Protein 5CHS (pdb70)

B-factor: mean 32.03, std 17.68, range [9.77, 108.05]

Radius of gyration: 28.87 Å; Cα contacts (8 Å, |Δi|>4): 838; chains: 2; bounding box: 38×94×68 Å

InterPro domains:
  IPR014023 Mononegavirales RNA-directed RNA polymerase catalytic domain [PF00946] (38-1069)
  IPR014023 Mononegavirales RNA-directed RNA polymerase catalytic domain [PS50526] (598-784)
  IPR017234 RNA-directed RNA polymerase, rhabdovirus [PIRSF037546] (2-2109)
  IPR025786 Mononegavirus L protein 2-O-ribose methyltransferase [PS51590] (1640-1837)
  IPR026890 Mononegavirales mRNA-capping domain V [PF14318] (1081-1308)
  IPR029063 S-adenosyl-L-methionine-dependent methyltransferase superfamily [G3DSA:3.40.50.150] (1648-1843)
  IPR039530 RNA-directed RNA polymerase L methyltransferase domain, rhabdovirus [PF14314] (1624-1890)
  IPR039736 RNA-directed RNA polymerase L, C-terminal [TIGR04198] (1175-2064)
  IPR048397 Virus-capping methyltransferase, connector domain [PF21080] (1358-1555)
  IPR048398 Virus-capping methyltransferase, C-terminal domain [PF21081] (1893-2013)

Structure (mmCIF, N/CA/C/O backbone):
data_5CHS
#
_entry.id   5CHS
#
_cell.length_a   64.793
_cell.length_b   77.237
_cell.length_c   136.533
_cell.angle_alpha   90.000
_cell.angle_beta   90.000
_cell.angle_gamma   90.000
#
_symmetry.space_group_name_H-M   'P 21 21 21'
#
loop_
_entity.id
_entity.type
_entity.pdbx_description
1 polymer 'RNA-directed RNA polymerase L'
2 non-polymer 'PENTAETHYLENE GLYCOL'
3 non-polymer 'SODIUM ION'
4 water water
#
loop_
_atom_site.group_PDB
_atom_site.id
_atom_site.type_symbol
_atom_site.label_atom_id
_atom_site.label_alt_id
_atom_site.label_comp_id
_atom_site.label_asym_id
_atom_site.label_entity_id
_atom_site.label_seq_id
_atom_site.pdbx_PDB_ins_code
_atom_site.Cartn_x
_atom_site.Cartn_y
_atom_site.Cartn_z
_atom_site.occupancy
_atom_site.B_iso_or_equiv
_atom_site.auth_seq_id
_atom_site.auth_comp_id
_atom_site.auth_asym_id
_atom_site.auth_atom_id
_atom_site.pdbx_PDB_model_num
ATOM 1 N N . SER A 1 10 ? -5.914 49.178 75.839 1.00 56.47 43 SER A N 1
ATOM 2 C CA . SER A 1 10 ? -5.845 50.609 76.125 1.00 52.27 43 SER A CA 1
ATOM 3 C C . SER A 1 10 ? -7.150 51.101 76.758 1.00 47.27 43 SER A C 1
ATOM 4 O O . SER A 1 10 ? -8.210 50.525 76.523 1.00 43.76 43 SER A O 1
ATOM 7 N N . PRO A 1 11 ? -7.073 52.169 77.571 1.00 47.68 44 PRO A N 1
ATOM 8 C CA . PRO A 1 11 ? -8.250 52.674 78.293 1.00 42.40 44 PRO A CA 1
ATOM 9 C C . PRO A 1 11 ? -9.388 53.094 77.368 1.00 33.63 44 PRO A C 1
ATOM 10 O O . PRO A 1 11 ? -9.143 53.650 76.293 1.00 33.13 44 PRO A O 1
ATOM 14 N N . LEU A 1 12 ? -10.620 52.840 77.794 1.00 32.27 45 LEU A N 1
ATOM 15 C CA . LEU A 1 12 ? -11.793 53.298 77.055 1.00 25.80 45 LEU A CA 1
ATOM 16 C C . LEU A 1 12 ? -12.074 54.759 77.390 1.00 26.74 45 LEU A C 1
ATOM 17 O O . LEU A 1 12 ? -12.466 55.088 78.510 1.00 27.67 45 LEU A O 1
ATOM 22 N N . ILE A 1 13 ? -11.860 55.640 76.421 1.00 25.58 46 ILE A N 1
ATOM 23 C CA . ILE A 1 13 ? -12.062 57.061 76.654 1.00 25.52 46 ILE A CA 1
ATOM 24 C C . ILE A 1 13 ? -13.091 57.648 75.697 1.00 27.06 46 ILE A C 1
ATOM 25 O O . ILE A 1 13 ? -13.291 57.146 74.592 1.00 30.17 46 ILE A O 1
ATOM 30 N N . SER A 1 14 ? -13.737 58.723 76.130 1.00 27.12 47 SER A N 1
ATOM 31 C CA . SER A 1 14 ? -14.740 59.376 75.305 1.00 31.60 47 SER A CA 1
ATOM 32 C C . SER A 1 14 ? -14.121 60.497 74.478 1.00 34.49 47 SER A C 1
ATOM 33 O O . SER A 1 14 ? -14.750 61.007 73.555 1.00 31.49 47 SER A O 1
ATOM 36 N N . ASP A 1 15 ? -12.884 60.859 74.814 1.00 29.54 48 ASP A N 1
ATOM 37 C CA . ASP A 1 15 ? -12.239 62.064 74.288 1.00 32.15 48 ASP A CA 1
ATOM 38 C C . ASP A 1 15 ? -12.115 62.154 72.770 1.00 32.81 48 ASP A C 1
ATOM 39 O O . ASP A 1 15 ? -12.344 63.223 72.191 1.00 33.80 48 ASP A O 1
ATOM 44 N N . ASP A 1 16 ? -11.713 61.057 72.134 1.00 33.52 49 ASP A N 1
ATOM 45 C CA . ASP A 1 16 ? -11.465 61.072 70.693 1.00 38.85 49 ASP A CA 1
ATOM 46 C C . ASP A 1 16 ? -12.765 61.213 69.920 1.00 37.47 49 ASP A C 1
ATOM 47 O O . ASP A 1 16 ? -12.873 62.034 69.008 1.00 33.49 49 ASP A O 1
ATOM 52 N N . ILE A 1 17 ? -13.758 60.420 70.303 1.00 34.96 50 ILE A N 1
ATOM 53 C CA . ILE A 1 17 ? -15.075 60.522 69.701 1.00 30.15 50 ILE A CA 1
ATOM 54 C C . ILE A 1 17 ? -15.657 61.925 69.924 1.00 31.67 50 ILE A C 1
ATOM 55 O O . ILE A 1 17 ? -16.191 62.536 68.991 1.00 32.94 50 ILE A O 1
ATOM 60 N N . ASP A 1 18 ? -15.546 62.430 71.155 1.00 31.64 51 ASP A N 1
ATOM 61 C CA . ASP A 1 18 ? -15.989 63.783 71.484 1.00 36.71 51 ASP A CA 1
ATOM 62 C C . ASP A 1 18 ? -15.359 64.822 70.564 1.00 35.37 51 ASP A C 1
ATOM 63 O O . ASP A 1 18 ? -16.043 65.693 70.036 1.00 36.72 51 ASP A O 1
ATOM 68 N N . ASN A 1 19 ? -14.043 64.731 70.412 1.00 35.85 52 ASN A N 1
ATOM 69 C CA . ASN A 1 19 ? -13.286 65.702 69.634 1.00 38.08 52 ASN A CA 1
ATOM 70 C C . ASN A 1 19 ? -13.667 65.665 68.157 1.00 38.85 52 ASN A C 1
ATOM 71 O O . ASN A 1 19 ? -13.798 66.706 67.524 1.00 41.65 52 ASN A O 1
ATOM 76 N N . LEU A 1 20 ? -13.864 64.465 67.617 1.00 37.41 53 LEU A N 1
ATOM 77 C CA . LEU A 1 20 ? -14.220 64.334 66.208 1.00 39.38 53 LEU A CA 1
ATOM 78 C C . LEU A 1 20 ? -15.624 64.869 65.930 1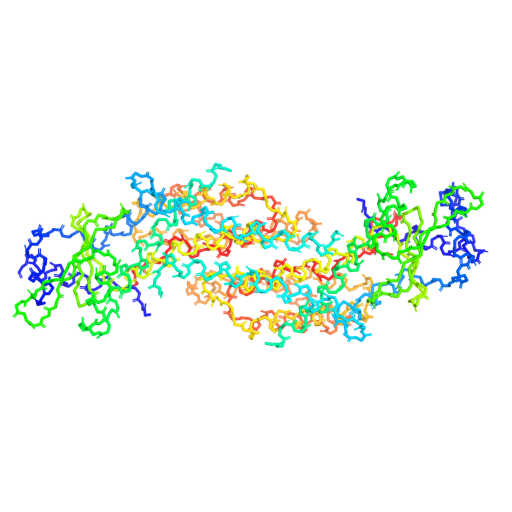.00 38.53 53 LEU A C 1
ATOM 79 O O . LEU A 1 20 ? -15.848 65.544 64.930 1.00 41.99 53 LEU A O 1
ATOM 84 N N . ILE A 1 21 ? -16.570 64.556 66.808 1.00 37.14 54 ILE A N 1
ATOM 85 C CA . ILE A 1 21 ? -17.926 65.065 66.652 1.00 42.34 54 ILE A CA 1
ATOM 86 C C . ILE A 1 21 ? -17.929 66.594 66.743 1.00 48.12 54 ILE A C 1
ATOM 87 O O . ILE A 1 21 ? -18.655 67.264 66.010 1.00 41.07 54 ILE A O 1
ATOM 92 N N . ARG A 1 22 ? -17.102 67.141 67.627 1.00 41.15 55 ARG A N 1
ATOM 93 C CA . ARG A 1 22 ? -17.033 68.590 67.789 1.00 45.52 55 ARG A CA 1
ATOM 94 C C . ARG A 1 22 ? -16.524 69.244 66.512 1.00 47.91 55 ARG A C 1
ATOM 95 O O . ARG A 1 22 ? -17.102 70.216 66.033 1.00 48.97 55 ARG A O 1
ATOM 103 N N . LYS A 1 23 ? -15.453 68.688 65.957 1.00 45.75 56 LYS A N 1
ATOM 104 C CA . LYS A 1 23 ? -14.895 69.171 64.702 1.00 48.63 56 LYS A CA 1
ATOM 105 C C . LYS A 1 23 ? -15.900 69.087 63.554 1.00 51.51 56 LYS A C 1
ATOM 106 O O . LYS A 1 23 ? -15.978 69.994 62.728 1.00 51.14 56 LYS A O 1
ATOM 112 N N . PHE A 1 24 ? -16.671 68.004 63.519 1.00 47.34 57 PHE A N 1
ATOM 113 C CA . PHE A 1 24 ? -17.595 67.734 62.419 1.00 47.98 57 PHE A CA 1
ATOM 114 C C . PHE A 1 24 ? -18.708 68.775 62.290 1.00 54.73 57 PHE A C 1
ATOM 115 O O . PHE A 1 24 ? -18.942 69.308 61.206 1.00 59.11 57 PHE A O 1
ATOM 123 N N . ASN A 1 25 ? -19.400 69.063 63.386 1.00 61.31 58 ASN A N 1
ATOM 124 C CA . ASN A 1 25 ? -20.519 69.994 63.325 1.00 66.88 58 ASN A CA 1
ATOM 125 C C . ASN A 1 25 ? -20.075 71.430 63.591 1.00 69.49 58 ASN A C 1
ATOM 126 O O . ASN A 1 25 ? -20.878 72.280 63.975 1.00 76.00 58 ASN A O 1
ATOM 131 N N . SER A 1 26 ? -18.789 71.689 63.374 1.00 65.57 59 SER A N 1
ATOM 132 C CA . SER A 1 26 ? -18.228 73.023 63.554 1.00 72.39 59 SER A CA 1
ATOM 133 C C . SER A 1 26 ? -17.062 73.251 62.603 1.00 73.39 59 SER A C 1
ATOM 134 O O . SER A 1 26 ? -15.918 72.949 62.938 1.00 71.57 59 SER A O 1
ATOM 137 N N . ASP A 1 39 ? -10.071 64.030 59.117 1.00 57.38 72 ASP A N 1
ATOM 138 C CA . ASP A 1 39 ? -9.856 64.729 57.849 1.00 62.53 72 ASP A CA 1
ATOM 139 C C . ASP A 1 39 ? -10.551 63.989 56.704 1.00 56.73 72 ASP A C 1
ATOM 140 O O . ASP A 1 39 ? -11.529 64.477 56.135 1.00 55.12 72 ASP A O 1
ATOM 145 N N . GLY A 1 40 ? -10.043 62.809 56.366 1.00 55.67 73 GLY A N 1
ATOM 146 C CA . GLY A 1 40 ? -10.750 61.924 55.459 1.00 56.28 73 GLY A CA 1
ATOM 147 C C . GLY A 1 40 ? -11.978 61.341 56.141 1.00 55.73 73 GLY A C 1
ATOM 148 O O . GLY A 1 40 ? -12.942 60.949 55.481 1.00 60.72 73 GLY A O 1
ATOM 149 N N . VAL A 1 41 ? -11.943 61.282 57.471 1.00 50.75 74 VAL A N 1
ATOM 150 C CA . VAL A 1 41 ? -13.070 60.767 58.252 1.00 46.36 74 VAL A CA 1
ATOM 151 C C . VAL A 1 41 ? -14.191 61.805 58.343 1.00 42.96 74 VAL A C 1
ATOM 152 O O . VAL A 1 41 ? -15.373 61.468 58.279 1.00 40.06 74 VAL A O 1
ATOM 156 N N . LEU A 1 42 ? -13.810 63.070 58.491 1.00 45.18 75 LEU A N 1
ATOM 157 C CA . LEU A 1 42 ? -14.773 64.164 58.456 1.00 48.28 75 LEU A CA 1
ATOM 158 C C . LEU A 1 42 ? -15.504 64.187 57.116 1.00 44.81 75 LEU A C 1
ATOM 159 O O . LEU A 1 42 ? -16.715 64.395 57.063 1.00 55.79 75 LEU A O 1
ATOM 164 N N . GLU A 1 43 ? -14.758 63.968 56.036 1.00 53.77 76 GLU A N 1
ATOM 165 C CA . GLU A 1 43 ? -15.342 63.874 54.699 1.00 56.57 76 GLU A CA 1
ATOM 166 C C . GLU A 1 43 ? -16.356 62.739 54.621 1.00 47.91 76 GLU A C 1
ATOM 167 O O . GLU A 1 43 ? -17.429 62.880 54.033 1.00 48.21 76 GLU A O 1
ATOM 173 N N . MET A 1 44 ? -16.001 61.608 55.216 1.00 42.84 77 MET A N 1
ATOM 174 C CA . MET A 1 44 ? -16.889 60.453 55.277 1.00 45.68 77 MET A CA 1
ATOM 175 C C . MET A 1 44 ? -18.205 60.763 56.005 1.00 47.52 77 MET A C 1
ATOM 176 O O . MET A 1 44 ? -19.291 60.413 55.534 1.00 40.27 77 MET A O 1
ATOM 181 N N . LEU A 1 45 ? -18.099 61.414 57.158 1.00 40.29 78 LEU A N 1
ATOM 182 C CA . LEU A 1 45 ? -19.277 61.805 57.930 1.00 45.12 78 LEU A CA 1
ATOM 183 C C . LEU A 1 45 ? -20.158 62.791 57.164 1.00 49.69 78 LEU A C 1
ATOM 184 O O . LEU A 1 45 ? -21.383 62.694 57.188 1.00 41.50 78 LEU A O 1
ATOM 189 N N . THR A 1 46 ? -19.525 63.740 56.482 1.00 43.81 79 THR A N 1
ATOM 190 C CA . THR A 1 46 ? -20.256 64.695 55.655 1.00 45.81 79 THR A CA 1
ATOM 191 C C . THR A 1 46 ? -21.077 63.987 54.576 1.00 49.65 79 THR A C 1
ATOM 192 O O . THR A 1 46 ? -22.276 64.231 54.443 1.00 46.13 79 THR A O 1
ATOM 196 N N . SER A 1 47 ? -20.428 63.092 53.834 1.00 45.32 80 SER A N 1
ATOM 197 C CA . SER A 1 47 ? -21.090 62.313 52.789 1.00 60.25 80 SER A CA 1
ATOM 198 C C . SER A 1 47 ? -22.322 61.563 53.291 1.00 55.00 80 SER A C 1
ATOM 199 O O . SER A 1 47 ? -23.333 61.484 52.592 1.00 49.13 80 SER A O 1
ATOM 202 N N . CYS A 1 48 ? -22.231 61.011 54.500 1.00 41.77 81 CYS A N 1
ATOM 203 C CA . CYS A 1 48 ? -23.331 60.249 55.089 1.00 45.06 81 CYS A CA 1
ATOM 204 C C . CYS A 1 48 ? -24.423 61.146 55.653 1.00 53.40 81 CYS A C 1
ATOM 205 O O . CYS A 1 48 ? -25.461 60.649 56.101 1.00 47.57 81 CYS A O 1
ATOM 208 N N . GLN A 1 49 ? -24.181 62.458 55.630 1.00 42.56 82 GLN A N 1
ATOM 209 C CA . GLN A 1 49 ? -25.044 63.428 56.300 1.00 43.25 82 GLN A CA 1
ATOM 210 C C . GLN A 1 49 ? -25.232 63.002 57.755 1.00 46.84 82 GLN A C 1
ATOM 211 O O . GLN A 1 49 ? -26.353 62.896 58.258 1.00 41.95 82 GLN A O 1
ATOM 217 N N . ALA A 1 50 ? -24.106 62.756 58.413 1.00 41.98 83 ALA A N 1
ATOM 218 C CA . ALA A 1 50 ? -24.080 62.233 59.777 1.00 38.47 83 ALA A CA 1
ATOM 219 C C . ALA A 1 50 ? -24.613 63.216 60.811 1.00 42.12 83 ALA A C 1
ATOM 220 O O . ALA A 1 50 ? -24.548 64.433 60.628 1.00 44.30 83 ALA A O 1
ATOM 222 N N . ASN A 1 51 ? -25.137 62.664 61.903 1.00 37.24 84 ASN A N 1
ATOM 223 C CA . ASN A 1 51 ? -25.501 63.431 63.081 1.00 37.30 84 ASN A CA 1
ATOM 224 C C . ASN A 1 51 ? -25.274 62.549 64.310 1.00 37.11 84 ASN A C 1
ATOM 225 O O . ASN A 1 51 ? -26.234 62.108 64.944 1.00 35.42 84 ASN A O 1
ATOM 230 N N . PRO A 1 52 ? -23.998 62.272 64.628 1.00 35.68 85 PRO A N 1
ATOM 231 C CA . PRO A 1 52 ? -23.663 61.282 65.657 1.00 32.44 85 PRO A CA 1
ATOM 232 C C . PRO A 1 52 ? -24.154 61.684 67.041 1.00 31.92 85 PRO A C 1
ATOM 233 O O . PRO A 1 52 ? -24.013 62.847 67.435 1.00 33.15 85 PRO A O 1
ATOM 237 N N . ILE A 1 53 ? -24.732 60.725 67.756 1.00 30.19 86 ILE A N 1
ATOM 238 C CA . ILE A 1 53 ? -25.160 60.933 69.129 1.00 29.49 86 ILE A CA 1
ATOM 239 C C . ILE A 1 53 ? -23.914 61.092 69.982 1.00 34.08 86 ILE A C 1
ATOM 240 O O . ILE A 1 53 ? -22.849 60.608 69.622 1.00 28.77 86 ILE A O 1
ATOM 245 N N . SER A 1 54 ? -24.036 61.788 71.105 1.00 29.25 87 SER A N 1
ATOM 246 C CA . SER A 1 54 ? -22.866 62.091 71.906 1.00 29.18 87 SER A CA 1
ATOM 247 C C . SER A 1 54 ? -22.405 60.848 72.647 1.00 27.15 87 SER A C 1
ATOM 248 O O . SER A 1 54 ? -23.157 59.882 72.765 1.00 25.82 87 SER A O 1
ATOM 251 N N . THR A 1 55 ? -21.179 60.879 73.157 1.00 27.01 88 THR A N 1
ATOM 252 C CA . THR A 1 55 ? -20.642 59.719 73.867 1.00 25.19 88 THR A CA 1
ATOM 253 C C . THR A 1 55 ? -21.493 59.399 75.093 1.00 26.35 88 THR A C 1
ATOM 254 O O . THR A 1 55 ? -21.580 58.245 75.514 1.00 23.02 88 THR A O 1
ATOM 258 N N . SER A 1 56 ? -22.149 60.410 75.652 1.00 25.87 89 SER A N 1
ATOM 259 C CA . SER A 1 56 ? -22.938 60.187 76.863 1.00 26.45 89 SER A CA 1
ATOM 260 C C . SER A 1 56 ? -24.197 59.365 76.591 1.00 26.39 89 SER A C 1
ATOM 261 O O . SER A 1 56 ? -24.897 58.970 77.532 1.00 23.50 89 SER A O 1
ATOM 264 N N . GLN A 1 57 ? -24.481 59.105 75.315 1.00 23.33 90 GLN A N 1
ATOM 265 C CA . GLN A 1 57 ? -25.632 58.285 74.933 1.00 22.64 90 GLN A CA 1
ATOM 266 C C . GLN A 1 57 ? -25.255 56.903 74.371 1.00 21.31 90 GLN A C 1
ATOM 267 O O . GLN A 1 57 ? -26.132 56.078 74.115 1.00 20.59 90 GLN A O 1
ATOM 273 N N . MET A 1 58 ? -23.965 56.648 74.177 1.00 21.10 91 MET A N 1
ATOM 274 C CA . MET A 1 58 ? -23.546 55.438 73.464 1.00 20.16 91 MET A CA 1
ATOM 275 C C . MET A 1 58 ? -23.707 54.153 74.290 1.00 19.96 91 MET A C 1
ATOM 276 O O . MET A 1 58 ? -24.090 53.102 73.759 1.00 17.46 91 MET A O 1
ATOM 281 N N . HIS A 1 59 ? -23.416 54.214 75.583 1.00 17.60 92 HIS A N 1
ATOM 282 C CA . HIS A 1 59 ? -23.647 53.036 76.408 1.00 15.90 92 HIS A CA 1
ATOM 283 C C . HIS A 1 59 ? -25.139 52.744 76.526 1.00 16.04 92 HIS A C 1
ATOM 284 O O . HIS A 1 59 ? -25.539 51.574 76.564 1.00 15.81 92 HIS A O 1
ATOM 291 N N . LYS A 1 60 ? -25.967 53.789 76.579 1.00 16.70 93 LYS A N 1
ATOM 292 C CA . LYS A 1 60 ? -27.422 53.565 76.591 1.00 16.83 93 LYS A CA 1
ATOM 293 C C . LYS A 1 60 ? -27.854 52.776 75.361 1.00 20.18 93 LYS A C 1
ATOM 294 O O . LYS A 1 60 ? -28.667 51.853 75.460 1.00 16.06 93 LYS A O 1
ATOM 300 N N . TRP A 1 61 ? -27.302 53.135 74.203 1.00 17.52 94 TRP A N 1
ATOM 301 C CA . TRP A 1 61 ? -27.621 52.400 72.983 1.00 17.55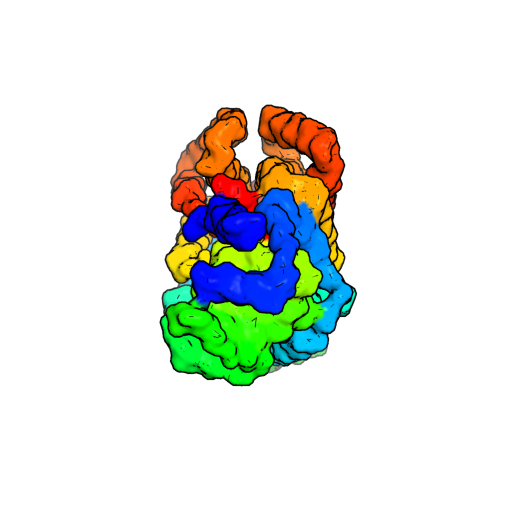 94 TRP A CA 1
ATOM 302 C C . TRP A 1 61 ? -27.210 50.924 73.140 1.00 16.14 94 TRP A C 1
ATOM 303 O O . TRP A 1 61 ? -27.977 50.003 72.833 1.00 15.37 94 TRP A O 1
ATOM 314 N N . MET A 1 62 ? -25.996 50.700 73.631 1.00 15.25 95 MET A N 1
ATOM 315 C CA . MET A 1 62 ? -25.493 49.335 73.746 1.00 15.29 95 MET A CA 1
ATOM 316 C C . MET A 1 62 ? -26.401 48.503 74.640 1.00 16.65 95 MET A C 1
ATOM 317 O O . MET A 1 62 ? -26.755 47.364 74.303 1.00 15.94 95 MET A O 1
ATOM 322 N N . GLY A 1 63 ? -26.821 49.082 75.764 1.00 13.20 96 GLY A N 1
ATOM 323 C CA . GLY A 1 63 ? -27.754 48.405 76.654 1.00 14.22 96 GLY A CA 1
ATOM 324 C C . GLY A 1 63 ? -29.016 47.953 75.939 1.00 19.24 96 GLY A C 1
ATOM 325 O O . GLY A 1 63 ? -29.522 46.840 76.160 1.00 16.92 96 GLY A O 1
ATOM 326 N N . SER A 1 64 ? -29.520 48.805 75.053 1.00 14.92 97 SER A N 1
ATOM 327 C CA . SER A 1 64 ? -30.745 48.485 74.342 1.00 16.49 97 SER A CA 1
ATOM 328 C C . SER A 1 64 ? -30.516 47.432 73.260 1.00 18.03 97 SER A C 1
ATOM 329 O O . SER A 1 64 ? -31.454 46.758 72.840 1.00 22.02 97 SER A O 1
ATOM 332 N N . TRP A 1 65 ? -29.272 47.309 72.806 1.00 14.95 98 TRP A N 1
ATOM 333 C CA . TRP A 1 65 ? -28.974 46.546 71.587 1.00 15.07 98 TRP A CA 1
ATOM 334 C C . TRP A 1 65 ? -28.486 45.108 71.811 1.00 13.86 98 TRP A C 1
ATOM 335 O O . TRP A 1 65 ? -28.801 44.229 71.014 1.00 16.25 98 TRP A O 1
ATOM 346 N N . LEU A 1 66 ? -27.751 44.860 72.897 1.00 14.00 99 LEU A N 1
ATOM 347 C CA . LEU A 1 66 ? -27.014 43.600 73.064 1.00 19.00 99 LEU A CA 1
ATOM 348 C C . LEU A 1 66 ? -27.846 42.334 72.865 1.00 16.90 99 LEU A C 1
ATOM 349 O O . LEU A 1 66 ? -27.389 41.388 72.222 1.00 18.33 99 LEU A O 1
ATOM 354 N N . MET A 1 67 ? -29.050 42.316 73.421 1.00 14.78 100 MET A N 1
ATOM 355 C CA . MET A 1 67 ? -29.917 41.139 73.293 1.00 15.99 100 MET A CA 1
ATOM 356 C C . MET A 1 67 ? -31.138 41.407 72.411 1.00 23.83 100 MET A C 1
ATOM 357 O O . MET A 1 67 ? -32.131 40.660 72.448 1.00 22.64 100 MET A O 1
ATOM 362 N N . SER A 1 68 ? -31.057 42.470 71.615 1.00 20.56 101 SER A N 1
ATOM 363 C CA . SER A 1 68 ? -32.125 42.819 70.682 1.00 19.86 101 SER A CA 1
ATOM 364 C C . SER A 1 68 ? -32.358 41.685 69.691 1.00 17.43 101 SER A C 1
ATOM 365 O O . SER A 1 68 ? -31.435 40.943 69.354 1.00 20.38 101 SER A O 1
ATOM 368 N N . ASP A 1 69 ? -33.587 41.552 69.205 1.00 25.86 102 ASP A N 1
ATOM 369 C CA . ASP A 1 69 ? -33.849 40.514 68.209 1.00 26.88 102 ASP A CA 1
ATOM 370 C C . ASP A 1 69 ? -34.667 41.006 67.016 1.00 25.27 102 ASP A C 1
ATOM 371 O O . ASP A 1 69 ? -35.274 40.210 66.309 1.00 29.71 102 ASP A O 1
ATOM 376 N N . ASN A 1 70 ? -34.664 42.315 66.792 1.00 28.42 103 ASN A N 1
ATOM 377 C CA . ASN A 1 70 ? -35.353 42.900 65.651 1.00 27.38 103 ASN A CA 1
ATOM 378 C C . ASN A 1 70 ? -34.410 43.115 64.465 1.00 28.39 103 ASN A C 1
ATOM 379 O O . ASN A 1 70 ? -34.379 44.195 63.867 1.00 37.25 103 ASN A O 1
ATOM 384 N N . HIS A 1 71 ? -33.626 42.091 64.149 1.00 23.09 104 HIS A N 1
ATOM 385 C CA . HIS A 1 71 ? -32.775 42.127 62.964 1.00 22.40 104 HIS A CA 1
ATOM 386 C C . HIS A 1 71 ? -32.648 40.731 62.356 1.00 21.61 104 HIS A C 1
ATOM 387 O O . HIS A 1 71 ? -33.011 39.739 62.985 1.00 20.78 104 HIS A O 1
ATOM 394 N N . ASP A 1 72 ? -32.146 40.668 61.130 1.00 19.32 105 ASP A N 1
ATOM 395 C CA . ASP A 1 72 ? -31.891 39.400 60.429 1.00 17.36 105 ASP A CA 1
ATOM 396 C C . ASP A 1 72 ? -30.843 38.600 61.198 1.00 18.75 105 ASP A C 1
ATOM 397 O O . ASP A 1 72 ? -29.759 39.110 61.474 1.00 17.56 105 ASP A O 1
ATOM 402 N N . ALA A 1 73 ? -31.148 37.353 61.545 1.00 16.23 106 ALA A N 1
ATOM 403 C CA . ALA A 1 73 ? -30.133 36.516 62.192 1.00 13.41 106 ALA A CA 1
ATOM 404 C C . ALA A 1 73 ? -29.921 35.205 61.437 1.00 15.98 106 ALA A C 1
ATOM 405 O O . ALA A 1 73 ? -29.457 34.212 62.015 1.00 19.03 106 ALA A O 1
ATOM 407 N N . SER A 1 74 ? -30.263 35.203 60.154 1.00 19.51 107 SER A N 1
ATOM 408 C CA . SER A 1 74 ? -30.170 33.987 59.348 1.00 21.26 107 SER A CA 1
ATOM 409 C C . SER A 1 74 ? -28.779 33.346 59.415 1.00 22.02 107 SER A C 1
ATOM 410 O O . SER A 1 74 ? -28.650 32.122 59.545 1.00 23.62 107 SER A O 1
ATOM 413 N N . GLN A 1 75 ? -27.736 34.168 59.346 1.00 20.96 108 GLN A N 1
ATOM 414 C CA . GLN A 1 75 ? -26.386 33.619 59.342 1.00 28.32 108 GLN A CA 1
ATOM 415 C C . GLN A 1 75 ? -26.026 33.101 60.726 1.00 22.13 108 GLN A C 1
ATOM 416 O O . GLN A 1 75 ? -25.301 32.115 60.849 1.00 24.86 108 GLN A O 1
ATOM 422 N N . GLY A 1 76 ? -26.540 33.766 61.759 1.00 21.10 109 GLY A N 1
ATOM 423 C CA . GLY A 1 76 ? -26.378 33.305 63.130 1.00 26.44 109 GLY A CA 1
ATOM 424 C C . GLY A 1 76 ? -27.015 31.944 63.359 1.00 30.37 109 GLY A C 1
ATOM 425 O O . GLY A 1 76 ? -26.437 31.069 64.009 1.00 24.57 109 GLY A O 1
ATOM 426 N N . TYR A 1 77 ? -28.213 31.756 62.814 1.00 26.76 110 TYR A N 1
ATOM 427 C CA . TYR A 1 77 ? -28.870 30.453 62.878 1.00 28.57 110 TYR A CA 1
ATOM 428 C C . TYR A 1 77 ? -28.057 29.383 62.176 1.00 31.73 110 TYR A C 1
ATOM 429 O O . TYR A 1 77 ? -27.887 28.287 62.703 1.00 30.36 110 TYR A O 1
ATOM 438 N N . SER A 1 78 ? -27.574 29.704 60.980 1.00 26.57 111 SER A N 1
ATOM 439 C CA . SER A 1 78 ? -26.814 28.754 60.174 1.00 36.19 111 SER A CA 1
ATOM 440 C C . SER A 1 78 ? -25.488 28.399 60.851 1.00 35.13 111 SER A C 1
ATOM 441 O O . SER A 1 78 ? -25.079 27.233 60.888 1.00 35.89 111 SER A O 1
ATOM 444 N N . PHE A 1 79 ? -24.825 29.419 61.382 1.00 30.42 112 PHE A N 1
ATOM 445 C CA . PHE A 1 79 ? -23.628 29.233 62.200 1.00 32.58 112 PHE A CA 1
ATOM 446 C C . PHE A 1 79 ? -23.895 28.248 63.343 1.00 36.31 112 PHE A C 1
ATOM 447 O O . PHE A 1 79 ? -23.228 27.221 63.456 1.00 38.87 112 PHE A O 1
ATOM 455 N N . LEU A 1 80 ? -24.891 28.564 64.164 1.00 29.96 113 LEU A N 1
ATOM 456 C CA . LEU A 1 80 ? -25.203 27.795 65.361 1.00 32.28 113 LEU A CA 1
ATOM 457 C C . LEU A 1 80 ? -25.643 26.364 65.017 1.00 41.60 113 LEU A C 1
ATOM 458 O O . LEU A 1 80 ? -25.541 25.458 65.865 1.00 46.24 113 LEU A O 1
ATOM 463 N N . HIS A 1 81 ? -26.096 26.169 63.777 1.00 41.73 114 HIS A N 1
ATOM 464 C CA . HIS A 1 81 ? -26.530 24.870 63.319 1.00 47.60 114 HIS A CA 1
ATOM 465 C C . HIS A 1 81 ? -25.360 24.031 62.814 1.00 42.19 114 HIS A C 1
ATOM 466 O O . HIS A 1 81 ? -25.373 22.795 62.922 1.00 48.63 114 HIS A O 1
ATOM 473 N N . GLU A 1 82 ? -24.364 24.689 62.228 1.00 41.14 115 GLU A N 1
ATOM 474 C CA . GLU A 1 82 ? -23.173 23.990 61.773 1.00 46.53 115 GLU A CA 1
ATOM 475 C C . GLU A 1 82 ? -22.322 23.568 62.979 1.00 48.38 115 GLU A C 1
ATOM 476 O O . GLU A 1 82 ? -21.771 22.453 63.025 1.00 44.98 115 GLU A O 1
ATOM 482 N N . VAL A 1 83 ? -22.240 24.447 63.974 1.00 47.70 116 VAL A N 1
ATOM 483 C CA . VAL A 1 83 ? -21.451 24.173 65.174 1.00 46.33 116 VAL A CA 1
ATOM 484 C C . VAL A 1 83 ? -22.051 23.054 66.030 1.00 49.84 116 VAL A C 1
ATOM 485 O O . VAL A 1 83 ? -21.334 22.155 66.488 1.00 41.77 116 VAL A O 1
ATOM 489 N N . ASP A 1 84 ? -23.365 23.112 66.240 1.00 47.20 117 ASP A N 1
ATOM 490 C CA . ASP A 1 84 ? -24.055 22.152 67.099 1.00 57.29 117 ASP A CA 1
ATOM 491 C C . ASP A 1 84 ? -24.132 20.774 66.430 1.00 56.75 117 ASP A C 1
ATOM 492 O O . ASP A 1 84 ? -24.342 19.766 67.104 1.00 55.82 117 ASP A O 1
ATOM 497 N N . LYS A 1 85 ? -23.943 20.728 65.114 1.00 52.92 118 LYS A N 1
ATOM 498 C CA . LYS A 1 85 ? -23.905 19.453 64.397 1.00 53.19 118 LYS A CA 1
ATOM 499 C C . LYS A 1 85 ? -22.501 18.838 64.424 1.00 56.97 118 LYS A C 1
ATOM 500 O O . LYS A 1 85 ? -22.344 17.614 64.342 1.00 62.98 118 LYS A O 1
ATOM 506 N N . GLU A 1 86 ? -21.477 19.676 64.551 1.00 50.55 119 GLU A N 1
ATOM 507 C CA . GLU A 1 86 ? -20.112 19.168 64.666 1.00 54.41 119 GLU A CA 1
ATOM 508 C C . GLU A 1 86 ? -19.808 18.793 66.113 1.00 49.65 119 GLU A C 1
ATOM 509 O O . GLU A 1 86 ? -19.023 17.872 66.385 1.00 48.44 119 GLU A O 1
ATOM 515 N N . ALA A 1 87 ? -20.437 19.512 67.038 1.00 42.02 120 ALA A N 1
ATOM 516 C CA . ALA A 1 87 ? -20.304 19.215 68.458 1.00 47.05 120 ALA A CA 1
ATOM 517 C C . ALA A 1 87 ? -20.986 17.890 68.785 1.00 53.29 120 ALA A C 1
ATOM 518 O O . ALA A 1 87 ? -20.523 17.129 69.641 1.00 52.25 120 ALA A O 1
ATOM 520 N N . GLU A 1 88 ? -22.084 17.609 68.090 1.00 53.63 121 GLU A N 1
ATOM 521 C CA . GLU A 1 88 ? -22.808 16.364 68.307 1.00 65.33 121 GLU A CA 1
ATOM 522 C C . GLU A 1 88 ? -22.102 15.188 67.637 1.00 66.02 121 GLU A C 1
ATOM 523 O O . GLU A 1 88 ? -22.418 14.035 67.912 1.00 71.68 121 GLU A O 1
ATOM 529 N N . ILE A 1 89 ? -21.146 15.479 66.761 1.00 60.09 122 ILE A N 1
ATOM 530 C CA . ILE A 1 89 ? -20.281 14.440 66.207 1.00 55.81 122 ILE A CA 1
ATOM 531 C C . ILE A 1 89 ? -19.136 14.173 67.181 1.00 56.79 122 ILE A C 1
ATOM 532 O O . ILE A 1 89 ? -18.703 13.029 67.365 1.00 58.56 122 ILE A O 1
ATOM 537 N N . THR A 1 90 ? -18.666 15.237 67.820 1.00 47.37 123 THR A N 1
ATOM 538 C CA . THR A 1 90 ? -17.615 15.127 68.825 1.00 50.88 123 THR A CA 1
ATOM 539 C C . THR A 1 90 ? -18.085 14.298 70.018 1.00 62.87 123 THR A C 1
ATOM 540 O O . THR A 1 90 ? -17.377 13.402 70.490 1.00 54.91 123 THR A O 1
ATOM 544 N N . PHE A 1 91 ? -19.289 14.597 70.497 1.00 66.10 124 PHE A N 1
ATOM 545 C CA . PHE A 1 91 ? -19.867 13.873 71.624 1.00 70.22 124 PHE A CA 1
ATOM 546 C C . PHE A 1 91 ? -20.201 12.434 71.234 1.00 63.74 124 PHE A C 1
ATOM 547 O O . PHE A 1 91 ? -20.261 11.544 72.088 1.00 54.57 124 PHE A O 1
ATOM 555 N N . ASP A 1 92 ? -20.410 12.212 69.940 1.00 63.92 125 ASP A N 1
ATOM 556 C CA . ASP A 1 92 ? -20.633 10.871 69.409 1.00 65.31 125 ASP A CA 1
ATOM 557 C C . ASP A 1 92 ? -19.371 10.021 69.517 1.00 62.04 125 ASP A C 1
ATOM 558 O O . ASP A 1 92 ? -19.442 8.812 69.755 1.00 59.46 125 ASP A O 1
ATOM 563 N N . VAL A 1 93 ? -18.219 10.656 69.317 1.00 56.61 126 VAL A N 1
ATOM 564 C CA . VAL A 1 93 ? -16.931 9.991 69.473 1.00 58.94 126 VAL A CA 1
ATOM 565 C C . VAL A 1 93 ? -16.710 9.619 70.934 1.00 59.41 126 VAL A C 1
ATOM 566 O O . VAL A 1 93 ? -16.235 8.523 71.246 1.00 58.09 126 VAL A O 1
ATOM 570 N N . VAL A 1 94 ? -17.071 10.534 71.827 1.00 55.96 127 VAL A N 1
ATOM 571 C CA . VAL A 1 94 ? -16.907 10.313 73.259 1.00 55.44 127 VAL A CA 1
ATOM 572 C C . VAL A 1 94 ? -17.673 9.081 73.741 1.00 60.81 127 VAL A C 1
ATOM 573 O O . VAL A 1 94 ? -17.099 8.187 74.361 1.00 62.20 127 VAL A O 1
ATOM 577 N N . GLU A 1 95 ? -18.964 9.018 73.439 1.00 62.40 128 GLU A N 1
ATOM 578 C CA . GLU A 1 95 ? -19.783 7.926 73.949 1.00 74.10 128 GLU A CA 1
ATOM 579 C C . GLU A 1 95 ? -19.511 6.612 73.213 1.00 71.79 128 GLU A C 1
ATOM 580 O O . GLU A 1 95 ? -19.942 5.545 73.651 1.00 70.02 128 GLU A O 1
ATOM 586 N N . THR A 1 96 ? -18.780 6.692 72.105 1.00 70.68 129 THR A N 1
ATOM 587 C CA . THR A 1 96 ? -18.284 5.495 71.438 1.00 74.17 129 THR A CA 1
ATOM 588 C C . THR A 1 96 ? -17.194 4.873 72.300 1.00 74.50 129 THR A C 1
ATOM 589 O O . THR A 1 96 ? -17.091 3.653 72.419 1.00 74.72 129 THR A O 1
ATOM 593 N N . PHE A 1 97 ? -16.388 5.733 72.913 1.00 63.00 130 PHE A N 1
ATOM 594 C CA . PHE A 1 97 ? -15.312 5.292 73.786 1.00 67.44 130 PHE A CA 1
ATOM 595 C C . PHE A 1 97 ? -15.822 4.762 75.121 1.00 66.78 130 PHE A C 1
ATOM 596 O O . PHE A 1 97 ? -15.371 3.721 75.588 1.00 67.15 130 PHE A O 1
ATOM 604 N N . ILE A 1 98 ? -16.756 5.479 75.739 1.00 64.04 131 ILE A N 1
ATOM 605 C CA . ILE A 1 98 ? -17.210 5.115 77.077 1.00 70.96 131 ILE A CA 1
ATOM 606 C C . ILE A 1 98 ? -18.181 3.933 77.051 1.00 71.04 131 ILE A C 1
ATOM 607 O O . ILE A 1 98 ? -18.315 3.209 78.039 1.00 75.58 131 ILE A O 1
ATOM 612 N N . ARG A 1 99 ? -18.847 3.729 75.920 1.00 68.96 132 ARG A N 1
ATOM 613 C CA . ARG A 1 99 ? -19.748 2.592 75.769 1.00 74.49 132 ARG A CA 1
ATOM 614 C C . ARG A 1 99 ? -19.350 1.728 74.580 1.00 75.29 132 ARG A C 1
ATOM 615 O O . ARG A 1 99 ? -18.705 0.692 74.752 1.00 76.88 132 ARG A O 1
ATOM 623 N N . THR A 1 115 ? -34.134 24.517 73.180 1.00 71.26 148 THR A N 1
ATOM 624 C CA . THR A 1 115 ? -34.611 25.105 71.939 1.00 70.91 148 THR A CA 1
ATOM 625 C C . THR A 1 115 ? -34.920 26.585 72.123 1.00 69.20 148 THR A C 1
ATOM 626 O O . THR A 1 115 ? -34.670 27.401 71.238 1.00 68.70 148 THR A O 1
ATOM 630 N N . ASP A 1 116 ? -35.463 26.924 73.286 1.00 69.05 149 ASP A N 1
ATOM 631 C CA . ASP A 1 116 ? -35.874 28.293 73.576 1.00 66.89 149 ASP A CA 1
ATOM 632 C C . ASP A 1 116 ? -34.661 29.218 73.667 1.00 68.91 149 ASP A C 1
ATOM 633 O O . ASP A 1 116 ? -34.692 30.358 73.196 1.00 69.10 149 ASP A O 1
ATOM 638 N N . SER A 1 117 ? -33.587 28.717 74.266 1.00 65.29 150 SER A N 1
ATOM 639 C CA . SER A 1 117 ? -32.356 29.486 74.379 1.00 60.38 150 SER A CA 1
ATOM 640 C C . SER A 1 117 ? -31.568 29.452 73.073 1.00 57.74 150 SER A C 1
ATOM 641 O O . SER A 1 117 ? -30.647 30.248 72.874 1.00 52.97 150 SER A O 1
ATOM 644 N N . PHE A 1 118 ? -31.931 28.527 72.190 1.00 55.93 151 PHE A N 1
ATOM 645 C CA . PHE A 1 118 ? -31.252 28.379 70.905 1.00 53.50 151 PHE A CA 1
ATOM 646 C C . PHE A 1 118 ? -31.426 29.638 70.067 1.00 43.00 151 PHE A C 1
ATOM 647 O O . PHE A 1 118 ? -30.486 30.076 69.405 1.00 42.15 151 PHE A O 1
ATOM 655 N N . LYS A 1 119 ? -32.626 30.216 70.110 1.00 35.87 152 LYS A N 1
ATOM 656 C CA . LYS A 1 119 ? -32.912 31.458 69.403 1.00 37.78 152 LYS A CA 1
ATOM 657 C C . LYS A 1 119 ? -32.091 32.630 69.937 1.00 36.74 152 LYS A C 1
ATOM 658 O O . LYS A 1 119 ? -31.445 33.342 69.174 1.00 31.87 152 LYS A O 1
ATOM 664 N N . ILE A 1 120 ? -32.124 32.840 71.250 1.00 30.65 153 ILE A N 1
ATOM 665 C CA . ILE A 1 120 ? -31.355 33.926 71.851 1.00 29.58 153 ILE A CA 1
ATOM 666 C C . ILE A 1 120 ? -29.886 33.786 71.455 1.00 28.61 153 ILE A C 1
ATOM 667 O O . ILE A 1 120 ? -29.218 34.769 71.132 1.00 29.85 153 ILE A O 1
ATOM 672 N N . LEU A 1 121 ? -29.406 32.547 71.433 1.00 27.67 154 LEU A N 1
ATOM 673 C CA . LEU A 1 121 ? -28.032 32.259 71.035 1.00 29.10 154 LEU A CA 1
ATOM 674 C C . LEU A 1 121 ? -27.780 32.556 69.546 1.00 38.61 154 LEU A C 1
ATOM 675 O O . LEU A 1 121 ? -26.688 32.992 69.178 1.00 22.26 154 LEU A O 1
ATOM 680 N N . ALA A 1 122 ? -28.778 32.316 68.691 1.00 27.23 155 ALA A N 1
ATOM 681 C CA . ALA A 1 122 ? -28.618 32.602 67.265 1.00 24.97 155 ALA A CA 1
ATOM 682 C C . ALA A 1 122 ? -28.395 34.096 67.038 1.00 21.67 155 ALA A C 1
ATOM 683 O O . ALA A 1 122 ? -27.582 34.496 66.208 1.00 20.02 155 ALA A O 1
ATOM 685 N N . TYR A 1 123 ? -29.113 34.924 67.788 1.00 20.77 156 TYR A N 1
ATOM 686 C CA . TYR A 1 123 ? -28.967 36.367 67.642 1.00 20.36 156 TYR A CA 1
ATOM 687 C C . TYR A 1 123 ? -27.620 36.853 68.169 1.00 17.45 156 TYR A C 1
ATOM 688 O O . TYR A 1 123 ? -27.020 37.755 67.583 1.00 18.77 156 TYR A O 1
ATOM 697 N N . LEU A 1 124 ? -27.133 36.256 69.253 1.00 18.37 157 LEU A N 1
ATOM 698 C CA . LEU A 1 124 ? -25.789 36.580 69.745 1.00 18.26 157 LEU A CA 1
ATOM 699 C C . LEU A 1 124 ? -24.748 36.227 68.699 1.00 19.10 157 LEU A C 1
ATOM 700 O O . LEU A 1 124 ? -23.813 36.988 68.467 1.00 17.92 157 LEU A O 1
ATOM 705 N N . CYS A 1 125 ? -24.908 35.060 68.071 1.00 19.79 158 CYS A N 1
ATOM 706 C CA . CYS A 1 125 ? -23.966 34.623 67.047 1.00 20.32 158 CYS A CA 1
ATOM 707 C C . CYS A 1 125 ? -23.962 35.562 65.845 1.00 19.16 158 CYS A C 1
ATOM 708 O O . CYS A 1 125 ? -22.900 35.871 65.308 1.00 20.46 158 CYS A O 1
ATOM 711 N N . GLN A 1 126 ? -25.139 36.029 65.440 1.00 18.39 159 GLN A N 1
ATOM 712 C CA . GLN A 1 126 ? -25.215 37.000 64.345 1.00 18.14 159 GLN A CA 1
ATOM 713 C C . GLN A 1 126 ? -24.412 38.248 64.697 1.00 16.05 159 GLN A C 1
ATOM 714 O O . GLN A 1 126 ? -23.655 38.783 63.874 1.00 15.67 159 GLN A O 1
ATOM 720 N N . LYS A 1 127 ? -24.594 38.719 65.922 1.00 15.57 160 LYS A N 1
ATOM 721 C CA . LYS A 1 127 ? -23.920 39.948 66.334 1.00 15.05 160 LYS A CA 1
ATOM 722 C C . LYS A 1 127 ? -22.417 39.732 66.371 1.00 16.02 160 LYS A C 1
ATOM 723 O O . LYS A 1 127 ? -21.649 40.614 65.963 1.00 16.51 160 LYS A O 1
ATOM 729 N N . PHE A 1 128 ? -21.996 38.556 66.831 1.00 16.57 161 PHE A N 1
ATOM 730 C CA . PHE A 1 128 ? -20.573 38.234 66.802 1.00 19.11 161 PHE A CA 1
ATOM 731 C C . PHE A 1 128 ? -20.009 38.254 65.379 1.00 17.52 161 PHE A C 1
ATOM 732 O O . PHE A 1 128 ? -18.964 38.847 65.128 1.00 19.78 161 PHE A O 1
ATOM 740 N N . LEU A 1 129 ? -20.675 37.562 64.462 1.00 17.92 162 LEU A N 1
ATOM 741 C CA . LEU A 1 129 ? -20.226 37.534 63.074 1.00 18.16 162 LEU A CA 1
ATOM 742 C C . LEU A 1 129 ? -20.103 38.950 62.512 1.00 20.56 162 LEU A C 1
ATOM 743 O O . LEU A 1 129 ? -19.118 39.291 61.850 1.00 18.78 162 LEU A O 1
ATOM 748 N N . ASP A 1 130 ? -21.095 39.784 62.809 1.00 15.91 163 ASP A N 1
ATOM 749 C CA . ASP A 1 130 ? -21.106 41.166 62.312 1.00 16.43 163 ASP A CA 1
ATOM 750 C C . ASP A 1 130 ? -19.940 41.991 62.862 1.00 18.30 163 ASP A C 1
ATOM 751 O O . ASP A 1 130 ? -19.244 42.678 62.113 1.00 19.74 163 ASP A O 1
ATOM 756 N N . LEU A 1 131 ? -19.747 41.926 64.175 1.00 16.41 164 LEU A N 1
ATOM 757 C CA . LEU A 1 131 ? -18.696 42.682 64.846 1.00 14.05 164 LEU A CA 1
ATOM 758 C C . LEU A 1 131 ? -17.320 42.165 64.430 1.00 17.11 164 LEU A C 1
ATOM 759 O O . LEU A 1 131 ? -16.364 42.938 64.332 1.00 18.30 164 LEU A O 1
ATOM 764 N N . HIS A 1 132 ? -17.215 40.856 64.199 1.00 16.82 165 HIS A N 1
ATOM 765 C CA . HIS A 1 132 ? -15.936 40.289 63.777 1.00 20.34 165 HIS A CA 1
ATOM 766 C C . HIS A 1 132 ? -15.537 40.820 62.399 1.00 21.41 165 HIS A C 1
ATOM 767 O O . HIS A 1 132 ? -14.378 41.208 62.189 1.00 21.47 165 HIS A O 1
ATOM 774 N N . LYS A 1 133 ? -16.489 40.841 61.466 1.00 18.55 166 LYS A N 1
ATOM 775 C CA . LYS A 1 133 ? -16.219 41.384 60.131 1.00 18.08 166 LYS A CA 1
ATOM 776 C C . LYS A 1 133 ? -15.799 42.854 60.220 1.00 17.33 166 LYS A C 1
ATOM 777 O O . LYS A 1 133 ? -14.825 43.279 59.582 1.00 19.01 166 LYS A O 1
ATOM 783 N N . LEU A 1 134 ? -16.536 43.627 61.007 1.00 15.62 167 LEU A N 1
ATOM 784 C CA . LEU A 1 134 ? -16.247 45.058 61.109 1.00 18.97 167 LEU A CA 1
ATOM 785 C C . LEU A 1 134 ? -14.848 45.289 61.679 1.00 22.88 167 LEU A C 1
ATOM 786 O O . LEU A 1 134 ? -14.115 46.170 61.228 1.00 20.49 167 LEU A O 1
ATOM 791 N N . THR A 1 135 ? -14.468 44.463 62.646 1.00 19.94 168 THR A N 1
ATOM 792 C CA . THR A 1 135 ? -13.152 44.572 63.261 1.00 20.78 168 THR A CA 1
ATOM 793 C C . THR A 1 135 ? -12.032 44.248 62.272 1.00 23.98 168 THR A C 1
ATOM 794 O O . THR A 1 135 ? -10.989 44.912 62.253 1.00 23.13 168 THR A O 1
ATOM 798 N N . LEU A 1 136 ? -12.247 43.239 61.440 1.00 19.12 169 LEU A N 1
ATOM 799 C CA . LEU A 1 136 ? -11.238 42.860 60.463 1.00 23.51 169 LEU A CA 1
ATOM 800 C C . LEU A 1 136 ? -11.015 43.998 59.475 1.00 28.37 169 LEU A C 1
ATOM 801 O O . LEU A 1 136 ? -9.878 44.293 59.087 1.00 31.34 169 LEU A O 1
ATOM 806 N N . ILE A 1 137 ? -12.111 44.628 59.074 1.00 21.41 170 ILE A N 1
ATOM 807 C CA . ILE A 1 137 ? -12.055 45.725 58.121 1.00 23.60 170 ILE A CA 1
ATOM 808 C C . ILE A 1 137 ? -11.396 46.918 58.784 1.00 24.78 170 ILE A C 1
ATOM 809 O O . ILE A 1 137 ? -10.512 47.556 58.206 1.00 28.47 170 ILE A O 1
ATOM 814 N N . LEU A 1 138 ? -11.784 47.173 60.027 1.00 18.38 171 LEU A N 1
ATOM 815 C CA . LEU A 1 138 ? -11.267 48.316 60.769 1.00 22.40 171 LEU A CA 1
ATOM 816 C C . LEU A 1 138 ? -9.758 48.206 60.945 1.00 32.27 171 LEU A C 1
ATOM 817 O O . LEU A 1 138 ? -9.048 49.209 60.923 1.00 31.30 171 LEU A O 1
ATOM 822 N N . ASN A 1 139 ? -9.281 46.977 61.126 1.00 30.06 172 ASN A N 1
ATOM 823 C CA . ASN A 1 139 ? -7.869 46.730 61.408 1.00 32.06 172 ASN A CA 1
ATOM 824 C C . ASN A 1 139 ? -7.066 46.325 60.183 1.00 41.13 172 ASN A C 1
ATOM 825 O O . ASN A 1 139 ? -5.922 45.870 60.302 1.00 40.40 172 ASN A O 1
ATOM 830 N N . ALA A 1 140 ? -7.663 46.496 59.008 1.00 37.70 173 ALA A N 1
ATOM 831 C CA . ALA A 1 140 ? -6.933 46.318 57.757 1.00 44.58 173 ALA A CA 1
ATOM 832 C C . ALA A 1 140 ? -5.651 47.141 57.801 1.00 43.18 173 ALA A C 1
ATOM 833 O O . ALA A 1 140 ? -5.689 48.359 57.961 1.00 41.42 173 ALA A O 1
ATOM 835 N N . VAL A 1 141 ? -4.519 46.457 57.692 1.00 45.49 174 VAL A N 1
ATOM 836 C CA . VAL A 1 141 ? -3.214 47.094 57.826 1.00 50.80 174 VAL A CA 1
ATOM 837 C C . VAL A 1 141 ? -2.847 47.862 56.557 1.00 55.02 174 VAL A C 1
ATOM 838 O O . VAL A 1 141 ? -2.185 48.903 56.611 1.00 59.95 174 VAL A O 1
ATOM 842 N N . SER A 1 142 ? -3.301 47.358 55.416 1.00 54.38 175 SER A N 1
ATOM 843 C CA . SER A 1 142 ? -2.967 47.971 54.137 1.00 56.59 175 SER A CA 1
ATOM 844 C C . SER A 1 142 ? -4.175 48.030 53.220 1.00 50.42 175 SER A C 1
ATOM 845 O O . SER A 1 142 ? -5.183 47.368 53.456 1.00 51.53 175 SER A O 1
ATOM 848 N N . GLU A 1 143 ? -4.056 48.817 52.159 1.00 51.51 176 GLU A N 1
ATOM 849 C CA . GLU A 1 143 ? -5.117 48.928 51.174 1.00 49.96 176 GLU A CA 1
ATOM 850 C C . GLU A 1 143 ? -5.399 47.579 50.520 1.00 53.05 176 GLU A C 1
ATOM 851 O O . GLU A 1 143 ? -6.549 47.258 50.216 1.00 49.95 176 GLU A O 1
ATOM 857 N N . VAL A 1 144 ? -4.352 46.782 50.322 1.00 59.27 177 VAL A N 1
ATOM 858 C CA . VAL A 1 144 ? -4.496 45.493 49.649 1.00 54.51 177 VAL A CA 1
ATOM 859 C C . VAL A 1 144 ? -5.289 44.491 50.510 1.00 47.78 177 VAL A C 1
ATOM 860 O O . VAL A 1 144 ? -6.072 43.701 49.982 1.00 45.46 177 VAL A O 1
ATOM 864 N N . GLU A 1 145 ? -5.123 44.529 51.829 1.00 50.40 178 GLU A N 1
ATOM 865 C CA . GLU A 1 145 ? -5.889 43.614 52.671 1.00 49.32 178 GLU A CA 1
ATOM 866 C C . GLU A 1 145 ? -7.322 44.127 52.790 1.00 41.38 178 GLU A C 1
ATOM 867 O O . GLU A 1 145 ? -8.272 43.340 52.820 1.00 39.44 178 GLU A O 1
ATOM 873 N N . LEU A 1 146 ? -7.467 45.450 52.840 1.00 41.39 179 LEU A N 1
ATOM 874 C CA . LEU A 1 146 ? -8.785 46.077 52.901 1.00 37.76 179 LEU A CA 1
ATOM 875 C C . LEU A 1 146 ? -9.642 45.642 51.715 1.00 36.91 179 LEU A C 1
ATOM 876 O O . LEU A 1 146 ? -10.811 45.299 51.875 1.00 37.03 179 LEU A O 1
ATOM 881 N N . LEU A 1 147 ? -9.052 45.635 50.524 1.00 39.09 180 LEU A N 1
ATOM 882 C CA . LEU A 1 147 ? -9.795 45.255 49.328 1.00 39.78 180 LEU A CA 1
ATOM 883 C C . LEU A 1 147 ? -10.219 43.787 49.365 1.00 40.08 180 LEU A C 1
ATOM 884 O O . LEU A 1 147 ? -11.350 43.462 49.017 1.00 39.38 180 LEU A O 1
ATOM 889 N N . ASN A 1 148 ? -9.325 42.906 49.803 1.00 45.55 181 ASN A N 1
ATOM 890 C CA . ASN A 1 148 ? -9.653 41.484 49.921 1.00 41.89 181 ASN A CA 1
ATOM 891 C C . ASN A 1 148 ? -10.785 41.246 50.917 1.00 39.28 181 ASN A C 1
ATOM 892 O O . ASN A 1 148 ? -11.716 40.484 50.651 1.00 39.18 181 ASN A O 1
ATOM 897 N N . LEU A 1 149 ? -10.702 41.905 52.067 1.00 37.40 182 LEU A N 1
ATOM 898 C CA . LEU A 1 149 ? -11.744 41.782 53.085 1.00 39.90 182 LEU A CA 1
ATOM 899 C C . LEU A 1 149 ? -13.079 42.315 52.569 1.00 33.72 182 LEU A C 1
ATOM 900 O O . LEU A 1 149 ? -14.119 41.682 52.744 1.00 33.77 182 LEU A O 1
ATOM 905 N N . ALA A 1 150 ? -13.042 43.477 51.924 1.00 37.74 183 ALA A N 1
ATOM 906 C CA . ALA A 1 150 ? -14.246 44.081 51.369 1.00 32.84 183 ALA A CA 1
ATOM 907 C C . ALA A 1 150 ? -14.895 43.175 50.322 1.00 34.13 183 ALA A C 1
ATOM 908 O O . ALA A 1 150 ? -16.118 43.057 50.275 1.00 36.58 183 ALA A O 1
ATOM 910 N N . ARG A 1 151 ? -14.081 42.537 49.487 1.00 36.47 184 ARG A N 1
ATOM 911 C CA . ARG A 1 151 ? -14.611 41.564 48.536 1.00 41.82 184 ARG A CA 1
ATOM 912 C C . ARG A 1 151 ? -15.276 40.403 49.271 1.00 41.27 184 ARG A C 1
ATOM 913 O O . ARG A 1 151 ? -16.422 40.063 48.992 1.00 37.34 184 ARG A O 1
ATOM 921 N N . THR A 1 152 ? -14.552 39.815 50.219 1.00 46.67 185 THR A N 1
ATOM 922 C CA . THR A 1 152 ? -15.051 38.676 50.987 1.00 38.94 185 THR A CA 1
ATOM 923 C C . THR A 1 152 ? -16.383 38.964 51.690 1.00 37.71 185 THR A C 1
ATOM 924 O O . THR A 1 152 ? -17.294 38.133 51.680 1.00 36.02 185 THR A O 1
ATOM 928 N N . PHE A 1 153 ? -16.496 40.141 52.300 1.00 32.62 186 PHE A N 1
ATOM 929 C CA . PHE A 1 153 ? -17.668 40.462 53.114 1.00 33.24 186 PHE A CA 1
ATOM 930 C C . PHE A 1 153 ? -18.689 41.339 52.382 1.00 31.97 186 PHE A C 1
ATOM 931 O O . PHE A 1 153 ? -19.564 41.933 53.008 1.00 33.42 186 PHE A O 1
ATOM 939 N N . LYS A 1 154 ? -18.554 41.430 51.061 1.00 33.81 187 LYS A N 1
ATOM 940 C CA . LYS A 1 154 ? -19.469 42.210 50.211 1.00 36.42 187 LYS A CA 1
ATOM 941 C C . LYS A 1 154 ? -19.487 43.696 50.570 1.00 39.79 187 LYS A C 1
ATOM 942 O O . LYS A 1 154 ? -20.534 44.343 50.520 1.00 37.80 187 LYS A O 1
ATOM 948 N N . GLY A 1 155 ? -18.328 44.228 50.944 1.00 34.42 188 GLY A N 1
ATOM 949 C CA . GLY A 1 155 ? -18.194 45.649 51.207 1.00 30.28 188 GLY A CA 1
ATOM 950 C C . GLY A 1 155 ? -17.714 46.372 49.962 1.00 30.81 188 GLY A C 1
ATOM 951 O O . GLY A 1 155 ? -17.172 45.747 49.047 1.00 34.01 188 GLY A O 1
ATOM 952 N N . LYS A 1 156 ? -17.929 47.684 49.916 1.00 30.34 189 LYS A N 1
ATOM 953 C CA . LYS A 1 156 ? -17.479 48.515 48.797 1.00 34.62 189 LYS A CA 1
ATOM 954 C C . LYS A 1 156 ? -16.495 49.559 49.303 1.00 31.68 189 LYS A C 1
ATOM 955 O O . LYS A 1 156 ? -16.688 50.120 50.380 1.00 31.40 189 LYS A O 1
ATOM 961 N N . VAL A 1 157 ? -15.452 49.829 48.523 1.00 33.38 190 VAL A N 1
ATOM 962 C CA . VAL A 1 157 ? -14.456 50.814 48.914 1.00 33.66 190 VAL A CA 1
ATOM 963 C C . VAL A 1 157 ? -14.445 51.980 47.937 1.00 34.89 190 VAL A C 1
ATOM 964 O O . VAL A 1 157 ? -14.570 51.791 46.726 1.00 36.34 190 VAL A O 1
ATOM 968 N N . ARG A 1 158 ? -14.300 53.189 48.464 1.00 34.54 191 ARG A N 1
ATOM 969 C CA . ARG A 1 158 ? -14.170 54.357 47.608 1.00 35.94 191 ARG A CA 1
ATOM 970 C C . ARG A 1 158 ? -13.107 55.296 48.165 1.00 36.56 191 ARG A C 1
ATOM 971 O O . ARG A 1 158 ? -12.793 55.263 49.353 1.00 35.57 191 ARG A O 1
ATOM 979 N N . ARG A 1 159 ? -12.540 56.124 47.295 1.00 38.42 192 ARG A N 1
ATOM 980 C CA . ARG A 1 159 ? -11.448 56.995 47.696 1.00 39.50 192 ARG A CA 1
ATOM 981 C C . ARG A 1 159 ? -11.938 58.250 48.411 1.00 38.95 192 ARG A C 1
ATOM 982 O O . ARG A 1 159 ? -12.916 58.873 47.994 1.00 51.90 192 ARG A O 1
ATOM 990 N N . SER A 1 160 ? -11.252 58.613 49.490 1.00 38.88 193 SER A N 1
ATOM 991 C CA . SER A 1 160 ? -11.459 59.899 50.137 1.00 39.09 193 SER A CA 1
ATOM 992 C C . SER A 1 160 ? -10.547 60.926 49.489 1.00 41.54 193 SER A C 1
ATOM 993 O O . SER A 1 160 ? -9.670 60.575 48.699 1.00 42.95 193 SER A O 1
ATOM 996 N N . SER A 1 161 ? -10.735 62.186 49.859 1.00 45.88 194 SER A N 1
ATOM 997 C CA . SER A 1 161 ? -9.987 63.289 49.264 1.00 53.87 194 SER A CA 1
ATOM 998 C C . SER A 1 161 ? -8.533 63.356 49.718 1.00 58.34 194 SER A C 1
ATOM 999 O O . SER A 1 161 ? -7.744 64.128 49.166 1.00 59.31 194 SER A O 1
ATOM 1002 N N . HIS A 1 162 ? -8.178 62.559 50.723 1.00 52.28 195 HIS A N 1
ATOM 1003 C CA . HIS A 1 162 ? -6.847 62.652 51.317 1.00 61.30 195 HIS A CA 1
ATOM 1004 C C . HIS A 1 162 ? -5.991 61.417 51.058 1.00 58.21 195 HIS A C 1
ATOM 1005 O O . HIS A 1 162 ? -5.056 61.135 51.807 1.00 58.38 195 HIS A O 1
ATOM 1012 N N . GLY A 1 163 ? -6.308 60.688 49.994 1.00 52.22 196 GLY A N 1
ATOM 1013 C CA . GLY A 1 163 ? -5.569 59.487 49.655 1.00 46.97 196 GLY A CA 1
ATOM 1014 C C . GLY A 1 163 ? -5.904 58.329 50.579 1.00 52.45 196 GLY A C 1
ATOM 1015 O O . GLY A 1 163 ? -5.212 57.313 50.595 1.00 59.11 196 GLY A O 1
ATOM 1016 N N . THR A 1 164 ? -6.968 58.481 51.357 1.00 42.72 197 THR A N 1
ATOM 1017 C CA . THR A 1 164 ? -7.420 57.400 52.232 1.00 40.67 197 THR A CA 1
ATOM 1018 C C . THR A 1 164 ? -8.616 56.685 51.617 1.00 39.03 197 THR A C 1
ATOM 1019 O O . THR A 1 164 ? -9.138 57.099 50.583 1.00 41.41 197 THR A O 1
ATOM 1023 N N . ASN A 1 165 ? -9.037 55.600 52.257 1.00 37.39 198 ASN A N 1
ATOM 1024 C CA . ASN A 1 165 ? -10.129 54.783 51.755 1.00 36.97 198 ASN A CA 1
ATOM 1025 C C . ASN A 1 165 ? -11.308 54.750 52.729 1.00 33.84 198 ASN A C 1
ATOM 1026 O O . ASN A 1 165 ? -11.118 54.763 53.951 1.00 33.16 198 ASN A O 1
ATOM 1031 N N . ILE A 1 166 ? -12.517 54.732 52.176 1.00 32.98 199 ILE A N 1
ATOM 1032 C CA . ILE A 1 166 ? -13.732 54.533 52.956 1.00 31.08 199 ILE A CA 1
ATOM 1033 C C . ILE A 1 166 ? -14.394 53.235 52.536 1.00 30.34 199 ILE A C 1
ATOM 1034 O O . ILE A 1 166 ? -14.709 53.049 51.370 1.00 31.08 199 ILE A O 1
ATOM 1039 N N . CYS A 1 167 ? -14.619 52.339 53.487 1.00 29.09 200 CYS A N 1
ATOM 1040 C CA . CYS A 1 167 ? -15.265 51.078 53.165 1.00 28.57 200 CYS A CA 1
ATOM 1041 C C . CYS A 1 167 ? -16.678 51.083 53.723 1.00 28.73 200 CYS A C 1
ATOM 1042 O O . CYS A 1 167 ? -16.882 51.377 54.901 1.00 26.00 200 CYS A O 1
ATOM 1045 N N . ARG A 1 168 ? -17.647 50.764 52.867 1.00 27.12 201 ARG A N 1
ATOM 1046 C CA . ARG A 1 168 ? -19.043 50.719 53.269 1.00 25.99 201 ARG A CA 1
ATOM 1047 C C . ARG A 1 168 ? -19.536 49.281 53.218 1.00 25.70 201 ARG A C 1
ATOM 1048 O O . ARG A 1 168 ? -19.386 48.600 52.216 1.00 26.80 201 ARG A O 1
ATOM 1056 N N . ILE A 1 169 ? -20.133 48.828 54.306 1.00 24.44 202 ILE A N 1
ATOM 1057 C CA . ILE A 1 169 ? -20.600 47.458 54.365 1.00 24.29 202 ILE A CA 1
ATOM 1058 C C . ILE A 1 169 ? -21.878 47.406 55.177 1.00 25.42 202 ILE A C 1
ATOM 1059 O O . ILE A 1 169 ? -22.023 48.128 56.164 1.00 25.34 202 ILE A O 1
ATOM 1064 N N . ARG A 1 170 ? -22.814 46.569 54.754 1.00 24.37 203 ARG A N 1
ATOM 1065 C CA . ARG A 1 170 ? -24.034 46.402 55.527 1.00 27.77 203 ARG A CA 1
ATOM 1066 C C . ARG A 1 170 ? -23.933 45.140 56.373 1.00 22.13 203 ARG A C 1
ATOM 1067 O O . ARG A 1 170 ? -23.587 44.072 55.864 1.00 27.07 203 ARG A O 1
ATOM 1075 N N . VAL A 1 171 ? -24.205 45.256 57.667 1.00 21.02 204 VAL A N 1
ATOM 1076 C CA . VAL A 1 171 ? -24.280 44.057 58.496 1.00 20.69 204 VAL A CA 1
ATOM 1077 C C . VAL A 1 171 ? -25.649 44.003 59.153 1.00 20.18 204 VAL A C 1
ATOM 1078 O O . VAL A 1 171 ? -26.223 45.027 59.508 1.00 20.49 204 VAL A O 1
ATOM 1082 N N . PRO A 1 172 ? -26.201 42.797 59.269 1.00 18.82 205 PRO A N 1
ATOM 1083 C CA . PRO A 1 172 ? -27.599 42.639 59.684 1.00 21.80 205 PRO A CA 1
ATOM 1084 C C . PRO A 1 172 ? -27.964 43.298 61.020 1.00 19.59 205 PRO A C 1
ATOM 1085 O O . PRO A 1 172 ? -29.029 43.897 61.104 1.00 21.54 205 PRO A O 1
ATOM 1089 N N . SER A 1 173 ? -27.108 43.224 62.038 1.00 16.87 206 SER A N 1
ATOM 1090 C CA . SER A 1 173 ? -27.525 43.686 63.355 1.00 16.62 206 SER A CA 1
ATOM 1091 C C . SER A 1 173 ? -27.253 45.179 63.578 1.00 17.95 206 SER A C 1
ATOM 1092 O O . SER A 1 173 ? -27.690 45.741 64.575 1.00 18.17 206 SER A O 1
ATOM 1095 N N . LEU A 1 174 ? -26.553 45.835 62.649 1.00 16.31 207 LEU A N 1
ATOM 1096 C CA . LEU A 1 174 ? -26.140 47.217 62.889 1.00 16.21 207 LEU A CA 1
ATOM 1097 C C . LEU A 1 174 ? -26.493 48.163 61.741 1.00 21.06 207 LEU A C 1
ATOM 1098 O O . LEU A 1 174 ? -26.513 49.380 61.924 1.00 23.61 207 LEU A O 1
ATOM 1103 N N . GLY A 1 175 ? -26.780 47.615 60.565 1.00 18.01 208 GLY A N 1
ATOM 1104 C CA . GLY A 1 175 ? -27.130 48.456 59.426 1.00 22.21 208 GLY A CA 1
ATOM 1105 C C . GLY A 1 175 ? -25.923 48.911 58.621 1.00 23.23 208 GLY A C 1
ATOM 1106 O O . GLY A 1 175 ? -24.819 48.416 58.822 1.00 20.83 208 GLY A O 1
ATOM 1107 N N . PRO A 1 176 ? -26.130 49.855 57.686 1.00 24.00 209 PRO A N 1
ATOM 1108 C CA . PRO A 1 176 ? -25.042 50.352 56.831 1.00 28.57 209 PRO A CA 1
ATOM 1109 C C . PRO A 1 176 ? -23.923 50.976 57.652 1.00 24.90 209 PRO A C 1
ATOM 1110 O O . PRO A 1 176 ? -24.175 51.858 58.462 1.00 25.07 209 PRO A O 1
ATOM 1114 N N . THR A 1 177 ? -22.697 50.519 57.432 1.00 22.77 210 THR A N 1
ATOM 1115 C CA . THR A 1 177 ? -21.571 50.935 58.251 1.00 21.40 210 THR A CA 1
ATOM 1116 C C . THR A 1 177 ? -20.463 51.484 57.366 1.00 21.05 210 THR A C 1
ATOM 1117 O O . THR A 1 177 ? -20.175 50.926 56.316 1.00 25.15 210 THR A O 1
ATOM 1121 N N . PHE A 1 178 ? -19.857 52.581 57.798 1.00 21.74 211 PHE A N 1
ATOM 1122 C CA . PHE A 1 178 ? -18.815 53.250 57.021 1.00 22.29 211 PHE A CA 1
ATOM 1123 C C . PHE A 1 178 ? -17.533 53.281 57.845 1.00 24.35 211 PHE A C 1
ATOM 1124 O O . PHE A 1 178 ? -17.514 53.803 58.956 1.00 23.26 211 PHE A O 1
ATOM 1132 N N . ILE A 1 179 ? -16.470 52.697 57.308 1.00 23.47 212 ILE A N 1
ATOM 1133 C CA . ILE A 1 179 ? -15.232 52.519 58.056 1.00 22.66 212 ILE A CA 1
ATOM 1134 C C . ILE A 1 179 ? -14.054 53.197 57.358 1.00 24.05 212 ILE A C 1
ATOM 1135 O O . ILE A 1 179 ? -13.839 52.995 56.160 1.00 24.98 212 ILE A O 1
ATOM 1140 N N . SER A 1 180 ? -13.296 53.986 58.115 1.00 24.32 213 SER A N 1
ATOM 1141 C CA . SER A 1 180 ? -12.136 54.699 57.564 1.00 25.80 213 SER A CA 1
ATOM 1142 C C . SER A 1 180 ? -11.165 55.075 58.680 1.00 30.38 213 SER A C 1
ATOM 1143 O O . SER A 1 180 ? -11.569 55.677 59.675 1.00 26.96 213 SER A O 1
ATOM 1146 N N . GLU A 1 181 ? -9.900 54.683 58.518 1.00 28.86 214 GLU A N 1
ATOM 1147 C CA . GLU A 1 181 ? -8.807 55.063 59.425 1.00 38.58 214 GLU A CA 1
ATOM 1148 C C . GLU A 1 181 ? -9.101 54.896 60.919 1.00 38.03 214 GLU A C 1
ATOM 1149 O O . GLU A 1 181 ? -8.870 55.813 61.722 1.00 27.03 214 GLU A O 1
ATOM 1155 N N . GLY A 1 182 ? -9.601 53.722 61.290 1.00 27.67 215 GLY A N 1
ATOM 1156 C CA . GLY A 1 182 ? -9.832 53.394 62.687 1.00 24.11 215 GLY A CA 1
ATOM 1157 C C . GLY A 1 182 ? -11.177 53.839 63.225 1.00 26.56 215 GLY A C 1
ATOM 1158 O O . GLY A 1 182 ? -11.446 53.702 64.420 1.00 26.57 215 GLY A O 1
ATOM 1159 N N . TRP A 1 183 ? -12.024 54.375 62.353 1.00 24.65 216 TRP A N 1
ATOM 1160 C CA . TRP A 1 183 ? -13.344 54.840 62.765 1.00 23.54 216 TRP A CA 1
ATOM 1161 C C . TRP A 1 183 ? -14.455 54.069 62.075 1.00 21.22 216 TRP A C 1
ATOM 1162 O O . TRP A 1 183 ? -14.329 53.721 60.912 1.00 22.66 216 TRP A O 1
ATOM 1173 N N . ALA A 1 184 ? -15.559 53.851 62.783 1.00 20.19 217 ALA A N 1
ATOM 1174 C CA . ALA A 1 184 ? -16.741 53.247 62.180 1.00 19.60 217 ALA A CA 1
ATOM 1175 C C . ALA A 1 184 ? -17.980 54.092 62.452 1.00 23.26 217 ALA A C 1
ATOM 1176 O O . ALA A 1 184 ? -18.289 54.426 63.605 1.00 23.49 217 ALA A O 1
ATOM 1178 N N . TYR A 1 185 ? -18.686 54.458 61.390 1.00 22.41 218 TYR A N 1
ATOM 1179 C CA . TYR A 1 185 ? -19.900 55.240 61.559 1.00 23.89 218 TYR A CA 1
ATOM 1180 C C . TYR A 1 185 ? -21.095 54.417 61.120 1.00 19.51 218 TYR A C 1
ATOM 1181 O O . TYR A 1 185 ? -21.111 53.849 60.024 1.00 22.92 218 TYR A O 1
ATOM 1190 N N . PHE A 1 186 ? -22.101 54.351 61.984 1.00 19.31 219 PHE A N 1
ATOM 1191 C CA . PHE A 1 186 ? -23.283 53.538 61.715 1.00 18.58 219 PHE A CA 1
ATOM 1192 C C . PHE A 1 186 ? -24.428 54.453 61.312 1.00 24.37 219 PHE A C 1
ATOM 1193 O O . PHE A 1 186 ? -25.015 55.130 62.164 1.00 24.30 219 PHE A O 1
ATOM 1201 N N . LYS A 1 187 ? -24.732 54.486 60.014 1.00 20.91 220 LYS A N 1
ATOM 1202 C CA . LYS A 1 187 ? -25.660 55.478 59.468 1.00 28.28 220 LYS A CA 1
ATOM 1203 C C . LYS A 1 187 ? -27.082 55.319 60.003 1.00 32.15 220 LYS A C 1
ATOM 1204 O O . LYS A 1 187 ? -27.759 56.316 60.271 1.00 30.58 220 LYS A O 1
ATOM 1210 N N . LYS A 1 188 ? -27.528 54.076 60.173 1.00 29.33 221 LYS A N 1
ATOM 1211 C CA . LYS A 1 188 ? -28.882 53.824 60.668 1.00 31.88 221 LYS A CA 1
ATOM 1212 C C . LYS A 1 188 ? -29.030 54.190 62.142 1.00 30.42 221 LYS A C 1
ATOM 1213 O O . LYS A 1 188 ? -30.097 54.632 62.570 1.00 31.68 221 LYS A O 1
ATOM 1219 N N . LEU A 1 189 ? -27.961 54.010 62.912 1.00 23.47 222 LEU A N 1
ATOM 1220 C CA . LEU A 1 189 ? -27.992 54.256 64.353 1.00 22.77 222 LEU A CA 1
ATOM 1221 C C . LEU A 1 189 ? -27.526 55.663 64.719 1.00 29.10 222 LEU A C 1
ATOM 1222 O O . LEU A 1 189 ? -27.731 56.109 65.849 1.00 30.18 222 LEU A O 1
ATOM 1227 N N . ASP A 1 190 ? -26.915 56.350 63.752 1.00 26.19 223 ASP A N 1
ATOM 1228 C CA . ASP A 1 190 ? -26.215 57.612 63.983 1.00 27.36 223 ASP A CA 1
ATOM 1229 C C . ASP A 1 190 ? -25.227 57.492 65.149 1.00 23.61 223 ASP A C 1
ATOM 1230 O O . ASP A 1 190 ? -25.202 58.321 66.069 1.00 23.47 223 ASP A O 1
ATOM 1235 N N . ILE A 1 191 ? -24.404 56.447 65.090 1.00 19.18 224 ILE A N 1
ATOM 1236 C CA . ILE A 1 191 ? -23.344 56.261 66.062 1.00 17.65 224 ILE A CA 1
ATOM 1237 C C . ILE A 1 191 ? -21.959 56.240 65.422 1.00 27.04 224 ILE A C 1
ATOM 1238 O O . ILE A 1 191 ? -21.740 55.551 64.427 1.00 20.64 224 ILE A O 1
ATOM 1243 N N . LEU A 1 192 ? -21.037 56.995 66.021 1.00 21.09 225 LEU A N 1
ATOM 1244 C CA . LEU A 1 192 ? -19.626 57.013 65.645 1.00 23.73 225 LEU A CA 1
ATOM 1245 C C . LEU A 1 192 ? -18.802 56.274 66.702 1.00 20.97 225 LEU A C 1
ATOM 1246 O O . LEU A 1 192 ? -18.812 56.650 67.880 1.00 20.74 225 LEU A O 1
ATOM 1251 N N . MET A 1 193 ? -18.116 55.207 66.293 1.00 19.76 226 MET A N 1
ATOM 1252 C CA . MET A 1 193 ? -17.246 54.457 67.195 1.00 17.52 226 MET A CA 1
ATOM 1253 C C . MET A 1 193 ? -15.785 54.593 66.800 1.00 21.53 226 MET A C 1
ATOM 1254 O O . MET A 1 193 ? -15.458 54.600 65.614 1.00 23.86 226 MET A O 1
ATOM 1259 N N . ASP A 1 194 ? -14.904 54.701 67.793 1.00 25.15 227 ASP A N 1
ATOM 1260 C CA . ASP A 1 194 ? -13.488 54.508 67.530 1.00 22.51 227 ASP A CA 1
ATOM 1261 C C . ASP A 1 194 ? -13.199 53.024 67.724 1.00 21.18 227 ASP A C 1
ATOM 1262 O O . ASP A 1 194 ? -14.102 52.259 68.077 1.00 23.03 227 ASP A O 1
ATOM 1267 N N . ARG A 1 195 ? -11.961 52.612 67.470 1.00 24.31 228 ARG A N 1
ATOM 1268 C CA . ARG A 1 195 ? -11.597 51.204 67.568 1.00 24.31 228 ARG A CA 1
ATOM 1269 C C . ARG A 1 195 ? -11.920 50.617 68.943 1.00 26.40 228 ARG A C 1
ATOM 1270 O O . ARG A 1 195 ? -12.513 49.537 69.050 1.00 20.53 228 ARG A O 1
ATOM 1278 N N . ASN A 1 196 ? -11.547 51.332 69.997 1.00 25.62 229 ASN A N 1
ATOM 1279 C CA . ASN A 1 196 ? -11.747 50.810 71.346 1.00 24.37 229 ASN A CA 1
ATOM 1280 C C . ASN A 1 196 ? -13.202 50.552 71.702 1.00 21.15 229 ASN A C 1
ATOM 1281 O O . ASN A 1 196 ? -13.511 49.558 72.356 1.00 18.78 229 ASN A O 1
ATOM 1286 N N . PHE A 1 197 ? -14.101 51.438 71.297 1.00 18.12 230 PHE A N 1
ATOM 1287 C CA . PHE A 1 197 ? -15.491 51.242 71.677 1.00 15.55 230 PHE A CA 1
ATOM 1288 C C . PHE A 1 197 ? -16.042 50.014 70.961 1.00 17.37 230 PHE A C 1
ATOM 1289 O O . PHE A 1 197 ? -16.757 49.223 71.556 1.00 18.15 230 PHE A O 1
ATOM 1297 N N . LEU A 1 198 ? -15.706 49.872 69.681 1.00 18.50 231 LEU A N 1
ATOM 1298 C CA . LEU A 1 198 ? -16.153 48.713 68.907 1.00 18.99 231 LEU A CA 1
ATOM 1299 C C . LEU A 1 198 ? -15.620 47.422 69.522 1.00 17.42 231 LEU A C 1
ATOM 1300 O O . LEU A 1 198 ? -16.331 46.427 69.621 1.00 18.07 231 LEU A O 1
ATOM 1305 N N . LEU A 1 199 ? -14.363 47.447 69.938 1.00 17.21 232 LEU A N 1
ATOM 1306 C CA . LEU A 1 199 ? -13.759 46.292 70.602 1.00 17.51 232 LEU A CA 1
ATOM 1307 C C . LEU A 1 199 ? -14.437 45.982 71.930 1.00 19.19 232 LEU A C 1
ATOM 1308 O O . LEU A 1 199 ? -14.607 44.810 72.271 1.00 16.79 232 LEU A O 1
ATOM 1313 N N . MET A 1 200 ? -14.830 47.021 72.668 1.00 16.83 233 MET A N 1
ATOM 1314 C CA . MET A 1 200 ? -15.507 46.819 73.953 1.00 14.79 233 MET A CA 1
ATOM 1315 C C . MET A 1 200 ? -16.820 46.090 73.699 1.00 15.97 233 MET A C 1
ATOM 1316 O O . MET A 1 200 ? -17.165 45.147 74.414 1.00 13.78 233 MET A O 1
ATOM 1321 N N . VAL A 1 201 ? -17.534 46.495 72.649 1.00 12.99 234 VAL A N 1
ATOM 1322 C CA . VAL A 1 201 ? -18.831 45.887 72.372 1.00 12.41 234 VAL A CA 1
ATOM 1323 C C . VAL A 1 201 ? -18.647 44.426 71.942 1.00 13.03 234 VAL A C 1
ATOM 1324 O O . VAL A 1 201 ? -19.372 43.548 72.399 1.00 13.44 234 VAL A O 1
ATOM 1328 N N . LYS A 1 202 ? -17.656 44.159 71.096 1.00 13.25 235 LYS A N 1
ATOM 1329 C CA . LYS A 1 202 ? -17.404 42.789 70.658 1.00 13.59 235 LYS A CA 1
ATOM 1330 C C . LYS A 1 202 ? -17.014 41.877 71.826 1.00 16.98 235 LYS A C 1
ATOM 1331 O O . LYS A 1 202 ? -17.455 40.734 71.883 1.00 14.49 235 LYS A O 1
ATOM 1337 N N . ASP A 1 203 ? -16.218 42.395 72.763 1.00 16.88 236 ASP A N 1
ATOM 1338 C CA . ASP A 1 203 ? -15.827 41.622 73.949 1.00 16.44 236 ASP A CA 1
ATOM 1339 C C . ASP A 1 203 ? -17.049 41.207 74.768 1.00 14.85 236 ASP A C 1
ATOM 1340 O O . ASP A 1 203 ? -17.071 40.110 75.324 1.00 15.12 236 ASP A O 1
ATOM 1345 N N . VAL A 1 204 ? -18.061 42.070 74.846 1.00 12.11 237 VAL A N 1
ATOM 1346 C CA . VAL A 1 204 ? -19.290 41.714 75.569 1.00 11.43 237 VAL A CA 1
ATOM 1347 C C . VAL A 1 204 ? -20.007 40.560 74.890 1.00 15.79 237 VAL A C 1
ATOM 1348 O O . VAL A 1 204 ? -20.407 39.590 75.527 1.00 15.35 237 VAL A O 1
ATOM 1352 N N . ILE A 1 205 ? -20.182 40.678 73.578 1.00 11.74 238 ILE A N 1
ATOM 1353 C CA . ILE A 1 205 ? -20.846 39.613 72.818 1.00 11.98 238 ILE A CA 1
ATOM 1354 C C . ILE A 1 205 ? -20.084 38.294 72.892 1.00 13.65 238 ILE A C 1
ATOM 1355 O O . ILE A 1 205 ? -20.687 37.241 73.135 1.00 14.79 238 ILE A O 1
ATOM 1360 N N . ILE A 1 206 ? -18.766 38.336 72.698 1.00 13.11 239 ILE A N 1
ATOM 1361 C CA . ILE A 1 206 ? -17.932 37.136 72.834 1.00 14.30 239 ILE A CA 1
ATOM 1362 C C . ILE A 1 206 ? -18.071 36.552 74.241 1.00 15.64 239 ILE A C 1
ATOM 1363 O O . ILE A 1 206 ? -18.207 35.328 74.421 1.00 17.21 239 ILE A O 1
ATOM 1368 N N . GLY A 1 207 ? -18.063 37.437 75.232 1.00 13.90 240 GLY A N 1
ATOM 1369 C CA . GLY A 1 207 ? -18.176 37.013 76.615 1.00 18.07 240 GLY A CA 1
ATOM 1370 C C . GLY A 1 207 ? -19.465 36.256 76.865 1.00 16.48 240 GLY A C 1
ATOM 1371 O O . GLY A 1 207 ? -19.457 35.178 77.469 1.00 17.38 240 GLY A O 1
ATOM 1372 N N . ARG A 1 208 ? -20.577 36.794 76.374 1.00 11.90 241 ARG A N 1
ATOM 1373 C CA . ARG A 1 208 ? -21.862 36.140 76.613 1.00 13.26 241 ARG A CA 1
ATOM 1374 C C . ARG A 1 208 ? -21.939 34.809 75.869 1.00 15.83 241 ARG A C 1
ATOM 1375 O O . ARG A 1 208 ? -22.479 33.825 76.377 1.00 17.01 241 ARG A O 1
ATOM 1383 N N . MET A 1 209 ? -21.385 34.766 74.668 1.00 14.64 242 MET A N 1
ATOM 1384 C CA . MET A 1 209 ? -21.323 33.488 73.954 1.00 13.84 242 MET A CA 1
ATOM 1385 C C . MET A 1 209 ? -20.520 32.462 74.738 1.00 21.02 242 MET A C 1
ATOM 1386 O O . MET A 1 209 ? -20.928 31.300 74.872 1.00 19.30 242 MET A O 1
ATOM 1391 N N . GLN A 1 210 ? -19.400 32.915 75.289 1.00 16.08 243 GLN A N 1
ATOM 1392 C CA . GLN A 1 210 ? -18.501 32.059 76.059 1.00 18.55 243 GLN A CA 1
ATOM 1393 C C . GLN A 1 210 ? -19.192 31.494 77.297 1.00 17.60 243 GLN A C 1
ATOM 1394 O O . GLN A 1 210 ? -19.019 30.321 77.643 1.00 21.92 243 GLN A O 1
ATOM 1400 N N . THR A 1 211 ? -19.949 32.338 77.986 1.00 18.19 244 THR A N 1
ATOM 1401 C CA . THR A 1 211 ? -20.613 31.878 79.194 1.00 22.93 244 THR A CA 1
ATOM 1402 C C . THR A 1 211 ? -21.637 30.819 78.827 1.00 22.11 244 THR A C 1
ATOM 1403 O O . THR A 1 211 ? -21.709 29.769 79.464 1.00 18.68 244 THR A O 1
ATOM 1407 N N . VAL A 1 212 ? -22.418 31.077 77.785 1.00 18.03 245 VAL A N 1
ATOM 1408 C CA . VAL A 1 212 ? -23.410 30.090 77.384 1.00 22.99 245 VAL A CA 1
ATOM 1409 C C . VAL A 1 212 ? -22.714 28.788 76.960 1.00 25.96 245 VAL A C 1
ATOM 1410 O O . VAL A 1 212 ? -23.144 27.701 77.350 1.00 25.09 245 VAL A O 1
ATOM 1414 N N . LEU A 1 213 ? -21.632 28.901 76.186 1.00 22.87 246 LEU A N 1
ATOM 1415 C CA . LEU A 1 213 ? -20.853 27.730 75.774 1.00 29.27 246 LEU A CA 1
ATOM 1416 C C . LEU A 1 213 ? -20.331 26.950 76.981 1.00 28.96 246 LEU A C 1
ATOM 1417 O O . LEU A 1 213 ? -20.367 25.723 77.001 1.00 33.58 246 LEU A O 1
ATOM 1422 N N . SER A 1 214 ? -19.834 27.675 77.976 1.00 25.87 247 SER A N 1
ATOM 1423 C CA . SER A 1 214 ? -19.292 27.059 79.183 1.00 27.30 247 SER A CA 1
ATOM 1424 C C . SER A 1 214 ? -20.331 26.201 79.897 1.00 29.65 247 SER A C 1
ATOM 1425 O O . SER A 1 214 ? -20.000 25.173 80.493 1.00 29.01 247 SER A O 1
ATOM 1428 N N . MET A 1 215 ? -21.587 26.632 79.829 1.00 24.23 248 MET A N 1
ATOM 1429 C CA . MET A 1 215 ? -22.671 25.942 80.511 1.00 22.99 248 MET A CA 1
ATOM 1430 C C . MET A 1 215 ? -23.132 24.717 79.733 1.00 32.95 248 MET A C 1
ATOM 1431 O O . MET A 1 215 ? -23.708 23.797 80.314 1.00 26.90 248 MET A O 1
ATOM 1436 N N . VAL A 1 216 ? -22.868 24.701 78.426 1.00 34.31 249 VAL A N 1
ATOM 1437 C CA . VAL A 1 216 ? -23.218 23.544 77.593 1.00 35.17 249 VAL A CA 1
ATOM 1438 C C . VAL A 1 216 ? -22.028 22.619 77.274 1.00 35.20 249 VAL A C 1
ATOM 1439 O O . VAL A 1 216 ? -22.228 21.448 76.979 1.00 34.98 249 VAL A O 1
ATOM 1443 N N . CYS A 1 217 ? -20.798 23.132 77.326 1.00 40.33 250 CYS A N 1
ATOM 1444 C CA . CYS A 1 217 ? -19.607 22.321 77.030 1.00 46.15 250 CYS A CA 1
ATOM 1445 C C . CYS A 1 217 ? -19.168 21.546 78.275 1.00 48.89 250 CYS A C 1
ATOM 1446 O O . CYS A 1 217 ? -17.997 21.581 78.661 1.00 49.58 250 CYS A O 1
ATOM 1449 N N . ARG A 1 218 ? -20.116 20.860 78.911 1.00 45.78 251 ARG A N 1
ATOM 1450 C CA . ARG A 1 218 ? -19.825 20.109 80.133 1.00 44.98 251 ARG A CA 1
ATOM 1451 C C . ARG A 1 218 ? -19.825 18.615 79.855 1.00 44.10 251 ARG A C 1
ATOM 1452 O O . ARG A 1 218 ? -20.417 18.151 78.879 1.00 45.74 251 ARG A O 1
ATOM 1460 N N . ILE A 1 219 ? -19.160 17.860 80.718 1.00 42.32 252 ILE A N 1
ATOM 1461 C CA . ILE A 1 219 ? -19.193 16.412 80.622 1.00 48.05 252 ILE A CA 1
ATOM 1462 C C . ILE A 1 219 ? -19.971 15.845 81.801 1.00 41.39 252 ILE A C 1
ATOM 1463 O O . ILE A 1 219 ? -20.129 14.634 81.921 1.00 48.24 252 ILE A O 1
ATOM 1468 N N . ASP A 1 220 ? -20.466 16.731 82.663 1.00 33.34 253 ASP A N 1
ATOM 1469 C CA . ASP A 1 220 ? -21.165 16.294 83.866 1.00 34.99 253 ASP A CA 1
ATOM 1470 C C . ASP A 1 220 ? -22.638 16.695 83.916 1.00 30.55 253 ASP A C 1
ATOM 1471 O O . ASP A 1 220 ? -23.289 16.484 84.936 1.00 33.66 253 ASP A O 1
ATOM 1476 N N . ASN A 1 221 ? -23.149 17.278 82.833 1.00 35.48 254 ASN A N 1
ATOM 1477 C CA . ASN A 1 221 ? -24.570 17.627 82.730 1.00 44.84 254 ASN A CA 1
ATOM 1478 C C . ASN A 1 221 ? -25.078 18.533 83.850 1.00 43.73 254 ASN A C 1
ATOM 1479 O O . ASN A 1 221 ? -26.230 18.424 84.273 1.00 42.45 254 ASN A O 1
ATOM 1484 N N . LEU A 1 222 ? -24.225 19.428 84.328 1.00 36.16 255 LEU A N 1
ATOM 1485 C CA . LEU A 1 222 ? -24.525 20.151 85.556 1.00 30.13 255 LEU A CA 1
ATOM 1486 C C . LEU A 1 222 ? -25.671 21.158 85.409 1.00 32.71 255 LEU A C 1
ATOM 1487 O O . LEU A 1 222 ? -26.451 21.346 86.340 1.00 36.86 255 LEU A O 1
ATOM 1492 N N . PHE A 1 223 ? -25.789 21.787 84.244 1.00 32.00 256 PHE A N 1
ATOM 1493 C CA . PHE A 1 223 ? -26.770 22.855 84.074 1.00 28.40 256 PHE A CA 1
ATOM 1494 C C . PHE A 1 223 ? -27.953 22.460 83.193 1.00 32.92 256 PHE A C 1
ATOM 1495 O O . PHE A 1 223 ? -27.799 21.731 82.215 1.00 33.34 256 PHE A O 1
ATOM 1503 N N . SER A 1 224 ? -29.133 22.946 83.567 1.00 30.90 257 SER A N 1
ATOM 1504 C CA . SER A 1 224 ? -30.354 22.774 82.783 1.00 33.34 257 SER A CA 1
ATOM 1505 C C . SER A 1 224 ? -30.598 24.016 81.935 1.00 31.46 257 SER A C 1
ATOM 1506 O O . SER A 1 224 ? -29.914 25.023 82.102 1.00 24.26 257 SER A O 1
ATOM 1509 N N . GLU A 1 225 ? -31.576 23.962 81.036 1.00 34.94 258 GLU A N 1
ATOM 1510 C CA . GLU A 1 225 ? -31.882 25.136 80.221 1.00 32.96 258 GLU A CA 1
ATOM 1511 C C . GLU A 1 225 ? -32.437 26.227 81.121 1.00 25.87 258 GLU A C 1
ATOM 1512 O O . GLU A 1 225 ? -32.225 27.416 80.875 1.00 30.26 258 GLU A O 1
ATOM 1518 N N . GLN A 1 226 ? -33.133 25.810 82.174 1.00 27.28 259 GLN A N 1
ATOM 1519 C CA . GLN A 1 226 ? -33.608 26.732 83.197 1.00 24.55 259 GLN A CA 1
ATOM 1520 C C . GLN A 1 226 ? -32.438 27.549 83.758 1.00 27.45 259 GLN A C 1
ATOM 1521 O O . GLN A 1 226 ? -32.553 28.753 83.966 1.00 29.23 259 GLN A O 1
ATOM 1527 N N . ASP A 1 227 ? -31.312 26.886 83.994 1.00 25.57 260 ASP A N 1
ATOM 1528 C CA . ASP A 1 227 ? -30.124 27.566 84.510 1.00 20.11 260 ASP A CA 1
ATOM 1529 C C . ASP A 1 227 ? -29.579 28.549 83.482 1.00 19.65 260 ASP A C 1
ATOM 1530 O O . ASP A 1 227 ? -29.139 29.638 83.839 1.00 20.53 260 ASP A O 1
ATOM 1535 N N . ILE A 1 228 ? -29.590 28.162 82.207 1.00 20.89 261 ILE A N 1
ATOM 1536 C CA . ILE A 1 228 ? -29.123 29.055 81.154 1.00 24.74 261 ILE A CA 1
ATOM 1537 C C . ILE A 1 228 ? -30.023 30.289 81.120 1.00 26.29 261 ILE A C 1
ATOM 1538 O O . ILE A 1 228 ? -29.536 31.408 81.048 1.00 20.82 261 ILE A O 1
ATOM 1543 N N . PHE A 1 229 ? -31.332 30.090 81.224 1.00 24.81 262 PHE A N 1
ATOM 1544 C CA . PHE A 1 229 ? -32.249 31.226 81.221 1.00 30.86 262 PHE A CA 1
ATOM 1545 C C . PHE A 1 229 ? -32.114 32.112 82.460 1.00 29.49 262 PHE A C 1
ATOM 1546 O O . PHE A 1 229 ? -32.328 33.326 82.382 1.00 24.91 262 PHE A O 1
ATOM 1554 N N . SER A 1 230 ? -31.770 31.517 83.600 1.00 21.13 263 SER A N 1
ATOM 1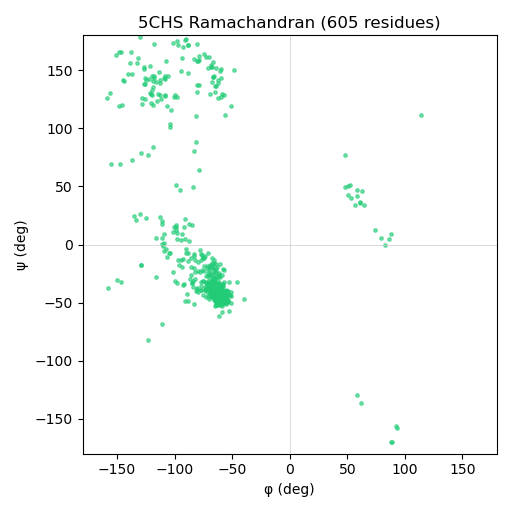555 C CA . SER A 1 230 ? -31.456 32.319 84.777 1.00 23.68 263 SER A CA 1
ATOM 1556 C C . SER A 1 230 ? -30.336 33.307 84.463 1.00 22.54 263 SER A C 1
ATOM 1557 O O . SER A 1 230 ? -30.411 34.481 84.830 1.00 20.70 263 SER A O 1
ATOM 1560 N N . LEU A 1 231 ? -29.299 32.830 83.783 1.00 16.89 264 LEU A N 1
ATOM 1561 C CA . LEU A 1 231 ? -28.191 33.700 83.412 1.00 15.20 264 LEU A CA 1
ATOM 1562 C C . LEU A 1 231 ? -28.616 34.763 82.394 1.00 18.53 264 LEU A C 1
ATOM 1563 O O . LEU A 1 231 ? -28.268 35.937 82.517 1.00 17.28 264 LEU A O 1
ATOM 1568 N N . LEU A 1 232 ? -29.363 34.350 81.375 1.00 17.41 265 LEU A N 1
ATOM 1569 C CA . LEU A 1 232 ? -29.824 35.294 80.354 1.00 19.99 265 LEU A CA 1
ATOM 1570 C C . LEU A 1 232 ? -30.723 36.378 80.962 1.00 20.50 265 LEU A C 1
ATOM 1571 O O . LEU A 1 232 ? -30.675 37.548 80.564 1.00 18.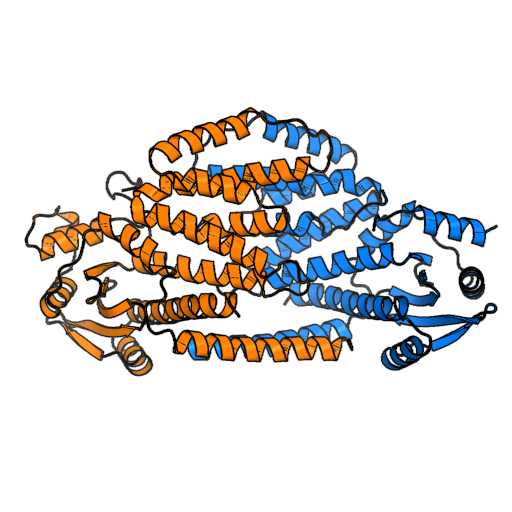68 265 LEU A O 1
ATOM 1576 N N . ASN A 1 233 ? -31.539 35.988 81.936 1.00 21.16 266 ASN A N 1
ATOM 1577 C CA . ASN A 1 233 ? -32.396 36.937 82.639 1.00 22.40 266 ASN A CA 1
ATOM 1578 C C . ASN A 1 233 ? -31.566 37.969 83.399 1.00 18.83 266 ASN A C 1
ATOM 1579 O O . ASN A 1 233 ? -31.888 39.152 83.441 1.00 17.12 266 ASN A O 1
ATOM 1584 N N . ILE A 1 234 ? -30.482 37.512 84.002 1.00 15.81 267 ILE A N 1
ATOM 1585 C CA . ILE A 1 234 ? -29.574 38.419 84.687 1.00 14.09 267 ILE A CA 1
ATOM 1586 C C . ILE A 1 234 ? -28.908 39.389 83.696 1.00 13.62 267 ILE A C 1
ATOM 1587 O O . ILE A 1 234 ? -28.813 40.593 83.966 1.00 11.94 267 ILE A O 1
ATOM 1592 N N . TYR A 1 235 ? -28.474 38.886 82.542 1.00 11.96 268 TYR A N 1
ATOM 1593 C CA . TYR A 1 235 ? -27.969 39.781 81.494 1.00 16.14 268 TYR A CA 1
ATOM 1594 C C . TYR A 1 235 ? -29.009 40.846 81.177 1.00 15.95 268 TYR A C 1
ATOM 1595 O O . TYR A 1 235 ? -28.697 42.038 81.085 1.00 11.89 268 TYR A O 1
ATOM 1604 N N . ARG A 1 236 ? -30.252 40.398 80.996 1.00 13.06 269 ARG A N 1
ATOM 1605 C CA . ARG A 1 236 ? -31.335 41.299 80.585 1.00 17.76 269 ARG A CA 1
ATOM 1606 C C . ARG A 1 236 ? -31.588 42.406 81.611 1.00 15.22 269 ARG A C 1
ATOM 1607 O O . ARG A 1 236 ? -31.783 43.575 81.252 1.00 13.66 269 ARG A O 1
ATOM 1615 N N . ILE A 1 237 ? -31.608 42.026 82.885 1.00 12.61 270 ILE A N 1
ATOM 1616 C CA . ILE A 1 237 ? -31.822 42.995 83.961 1.00 14.04 270 ILE A CA 1
ATOM 1617 C C . ILE A 1 237 ? -30.711 44.038 83.961 1.00 12.97 270 ILE A C 1
ATOM 1618 O O . ILE A 1 237 ? -30.988 45.242 84.007 1.00 12.43 270 ILE A O 1
ATOM 1623 N N . GLY A 1 238 ? -29.458 43.587 83.904 1.00 11.53 271 GLY A N 1
ATOM 1624 C CA . GLY A 1 238 ? -28.342 44.510 83.872 1.00 10.38 271 GLY A CA 1
ATOM 1625 C C . GLY A 1 238 ? -28.337 45.407 82.635 1.00 10.34 271 GLY A C 1
ATOM 1626 O O . GLY A 1 238 ? -27.989 46.586 82.713 1.00 13.82 271 GLY A O 1
ATOM 1627 N N . ASP A 1 239 ? -28.723 44.862 81.485 1.00 11.02 272 ASP A N 1
ATOM 1628 C CA . ASP A 1 239 ? -28.802 45.680 80.263 1.00 11.15 272 ASP A CA 1
ATOM 1629 C C . ASP A 1 239 ? -29.776 46.856 80.403 1.00 12.07 272 ASP A C 1
ATOM 1630 O O . ASP A 1 239 ? -29.555 47.931 79.824 1.00 12.98 272 ASP A O 1
ATOM 1635 N N . LYS A 1 240 ? -30.875 46.642 81.126 1.00 10.55 273 LYS A N 1
ATOM 1636 C CA . LYS A 1 240 ? -31.839 47.717 81.345 1.00 13.43 273 LYS A CA 1
ATOM 1637 C C . LYS A 1 240 ? -31.219 48.825 82.192 1.00 15.06 273 LYS A C 1
ATOM 1638 O O . LYS A 1 240 ? -31.514 50.024 81.996 1.00 13.07 273 LYS A O 1
ATOM 1644 N N . ILE A 1 241 ? -30.388 48.443 83.154 1.00 11.67 274 ILE A N 1
ATOM 1645 C CA . ILE A 1 241 ? -29.690 49.460 83.945 1.00 10.98 274 ILE A CA 1
ATOM 1646 C C . ILE A 1 241 ? -28.784 50.284 83.029 1.00 12.48 274 ILE A C 1
ATOM 1647 O O . ILE A 1 241 ? -28.728 51.507 83.131 1.00 12.14 274 ILE A O 1
ATOM 1652 N N . VAL A 1 242 ? -28.065 49.602 82.141 1.00 13.50 275 VAL A N 1
ATOM 1653 C CA . VAL A 1 242 ? -27.172 50.289 81.192 1.00 13.71 275 VAL A CA 1
ATOM 1654 C C . VAL A 1 242 ? -27.989 51.178 80.247 1.00 12.47 275 VAL A C 1
ATOM 1655 O O . VAL A 1 242 ? -27.625 52.317 79.989 1.00 14.42 275 VAL A O 1
ATOM 1659 N N . GLU A 1 243 ? -29.112 50.665 79.744 1.00 13.45 276 GLU A N 1
ATOM 1660 C CA . GLU A 1 243 ? -29.978 51.461 78.860 1.00 13.23 276 GLU A CA 1
ATOM 1661 C C . GLU A 1 243 ? -30.488 52.746 79.526 1.00 15.69 276 GLU A C 1
ATOM 1662 O O . GLU A 1 243 ? -30.546 53.819 78.892 1.00 16.07 276 GLU A O 1
ATOM 1668 N N . ARG A 1 244 ? -30.843 52.652 80.807 1.00 13.38 277 ARG A N 1
ATOM 1669 C CA . ARG A 1 244 ? -31.361 53.800 81.553 1.00 13.92 277 ARG A CA 1
ATOM 1670 C C . ARG A 1 244 ? -30.281 54.754 82.099 1.00 18.22 277 ARG A C 1
ATOM 1671 O O . ARG A 1 244 ? -30.464 55.982 82.068 1.00 16.56 277 ARG A O 1
ATOM 1679 N N . GLN A 1 245 ? -29.171 54.208 82.607 1.00 13.25 278 GLN A N 1
ATOM 1680 C CA . GLN A 1 245 ? -28.161 55.053 83.268 1.00 13.62 278 GLN A CA 1
ATOM 1681 C C . GLN A 1 245 ? -26.889 55.327 82.464 1.00 18.73 278 GLN A C 1
ATOM 1682 O O . GLN A 1 245 ? -26.059 56.141 82.888 1.00 14.89 278 GLN A O 1
ATOM 1688 N N . GLY A 1 246 ? -26.726 54.672 81.318 1.00 13.74 279 GLY A N 1
ATOM 1689 C CA . GLY A 1 246 ? -25.613 55.004 80.438 1.00 15.56 279 GLY A CA 1
ATOM 1690 C C . GLY A 1 246 ? -24.273 54.763 81.107 1.00 16.23 279 GLY A C 1
ATOM 1691 O O . GLY A 1 246 ? -24.092 53.756 81.776 1.00 14.13 279 GLY A O 1
ATOM 1692 N N . ASN A 1 247 ? -23.345 55.702 80.955 1.00 15.77 280 ASN A N 1
ATOM 1693 C CA . ASN A 1 247 ? -22.000 55.512 81.494 1.00 17.41 280 ASN A CA 1
ATOM 1694 C C . ASN A 1 247 ? -22.006 55.408 83.015 1.00 21.96 280 ASN A C 1
ATOM 1695 O O . ASN A 1 247 ? -21.056 54.904 83.615 1.00 18.92 280 ASN A O 1
ATOM 1700 N N . PHE A 1 248 ? -23.081 55.887 83.635 1.00 14.71 281 PHE A N 1
ATOM 1701 C CA . PHE A 1 248 ? -23.176 55.870 85.097 1.00 14.37 281 PHE A CA 1
ATOM 1702 C C . PHE A 1 248 ? -23.662 54.518 85.632 1.00 13.63 281 PHE A C 1
ATOM 1703 O O . PHE A 1 248 ? -23.641 54.284 86.847 1.00 14.48 281 PHE A O 1
ATOM 1711 N N . SER A 1 249 ? -24.085 53.639 84.730 1.00 13.50 282 SER A N 1
ATOM 1712 C CA . SER A 1 249 ? -24.636 52.334 85.107 1.00 12.11 282 SER A CA 1
ATOM 1713 C C . SER A 1 249 ? -23.590 51.481 85.798 1.00 11.75 282 SER A C 1
ATOM 1714 O O . SER A 1 249 ? -23.925 50.636 86.630 1.00 15.70 282 SER A O 1
ATOM 1717 N N . TYR A 1 250 ? -22.321 51.717 85.470 1.00 12.16 283 TYR A N 1
ATOM 1718 C CA . TYR A 1 250 ? -21.280 50.801 85.924 1.00 15.11 283 TYR A CA 1
ATOM 1719 C C . TYR A 1 250 ? -21.013 50.926 87.418 1.00 15.54 283 TYR A C 1
ATOM 1720 O O . TYR A 1 250 ? -20.490 49.992 88.016 1.00 16.14 283 TYR A O 1
ATOM 1729 N N . ASP A 1 251 ? -21.399 52.049 88.028 1.00 17.06 284 ASP A N 1
ATOM 1730 C CA . ASP A 1 251 ? -21.361 52.145 89.492 1.00 16.78 284 ASP A CA 1
ATOM 1731 C C . ASP A 1 251 ? -22.209 51.058 90.125 1.00 19.78 284 ASP A C 1
ATOM 1732 O O . ASP A 1 251 ? -21.885 50.534 91.206 1.00 17.70 284 ASP A O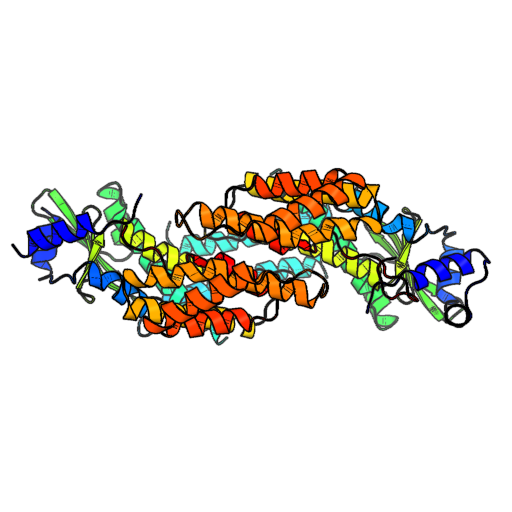 1
ATOM 1737 N N . LEU A 1 252 ? -23.302 50.716 89.450 1.00 13.33 285 LEU A N 1
ATOM 1738 C CA . LEU A 1 252 ? -24.208 49.701 89.965 1.00 13.26 285 LEU A CA 1
ATOM 1739 C C . LEU A 1 252 ? -23.799 48.315 89.490 1.00 13.14 285 LEU A C 1
ATOM 1740 O O . LEU A 1 252 ? -23.799 47.368 90.275 1.00 15.51 285 LEU A O 1
ATOM 1745 N N . ILE A 1 253 ? -23.426 48.207 88.219 1.00 13.52 286 ILE A N 1
ATOM 1746 C CA . ILE A 1 253 ? -23.013 46.925 87.646 1.00 14.98 286 ILE A CA 1
ATOM 1747 C C . ILE A 1 253 ? -21.813 46.351 88.416 1.00 14.75 286 ILE A C 1
ATOM 1748 O O . ILE A 1 253 ? -21.724 45.135 88.623 1.00 15.28 286 ILE A O 1
ATOM 1753 N N . LYS A 1 254 ? -20.921 47.230 88.879 1.00 13.70 287 LYS A N 1
ATOM 1754 C CA . LYS A 1 254 ? -19.743 46.800 89.643 1.00 16.06 287 LYS A CA 1
ATOM 1755 C C . LYS A 1 254 ? -20.137 46.017 90.893 1.00 21.15 287 LYS A C 1
ATOM 1756 O O . LYS A 1 254 ? -19.335 45.247 91.426 1.00 17.70 287 LYS A O 1
ATOM 1762 N N . MET A 1 255 ? -21.370 46.196 91.358 1.00 13.82 288 MET A N 1
ATOM 1763 C CA . MET A 1 255 ? -21.768 45.538 92.606 1.00 16.74 288 MET A CA 1
ATOM 1764 C C . MET A 1 255 ? -22.024 44.051 92.426 1.00 17.50 288 MET A C 1
ATOM 1765 O O . MET A 1 255 ? -22.207 43.321 93.413 1.00 14.64 288 MET A O 1
ATOM 1770 N N . VAL A 1 256 ? -22.070 43.592 91.183 1.00 14.70 289 VAL A N 1
ATOM 1771 C CA . VAL A 1 256 ? -22.284 42.164 90.933 1.00 16.46 289 VAL A CA 1
ATOM 1772 C C . VAL A 1 256 ? -21.200 41.331 91.625 1.00 17.13 289 VAL A C 1
ATOM 1773 O O . VAL A 1 256 ? -21.502 40.292 92.219 1.00 16.62 289 VAL A O 1
ATOM 1777 N N . GLU A 1 257 ? -19.948 41.791 91.596 1.00 13.31 290 GLU A N 1
ATOM 1778 C CA . GLU A 1 257 ? -18.887 41.043 92.284 1.00 13.63 290 GLU A CA 1
ATOM 1779 C C . GLU A 1 257 ? -19.141 40.852 93.794 1.00 18.85 290 GLU A C 1
ATOM 1780 O O . GLU A 1 257 ? -19.195 39.705 94.264 1.00 18.44 290 GLU A O 1
ATOM 1786 N N . PRO A 1 258 ? -19.301 41.947 94.570 1.00 14.19 291 PRO A N 1
ATOM 1787 C CA . PRO A 1 258 ? -19.523 41.701 96.011 1.00 15.79 291 PRO A CA 1
ATOM 1788 C C . PRO A 1 258 ? -20.853 41.041 96.345 1.00 17.24 291 PRO A C 1
ATOM 1789 O O . PRO A 1 258 ? -20.929 40.351 97.359 1.00 19.70 291 PRO A O 1
ATOM 1793 N N . ILE A 1 259 ? -21.889 41.248 95.530 1.00 16.05 292 ILE A N 1
ATOM 1794 C CA . ILE A 1 259 ? -23.143 40.511 95.736 1.00 17.06 292 ILE A CA 1
ATOM 1795 C C . ILE A 1 259 ? -22.878 39.005 95.590 1.00 17.17 292 ILE A C 1
ATOM 1796 O O . ILE A 1 259 ? -23.312 38.189 96.417 1.00 17.31 292 ILE A O 1
ATOM 1801 N N . CYS A 1 260 ? -22.147 38.639 94.540 1.00 14.57 293 CYS A N 1
ATOM 1802 C CA . CYS A 1 260 ? -21.897 37.221 94.272 1.00 19.96 293 CYS A CA 1
ATOM 1803 C C . CYS A 1 260 ? -21.024 36.599 95.357 1.00 25.52 293 CYS A C 1
ATOM 1804 O O . CYS A 1 260 ? -21.220 35.436 95.734 1.00 21.04 293 CYS A O 1
ATOM 1807 N N . ASN A 1 261 ? -20.060 37.362 95.868 1.00 21.27 294 ASN A N 1
ATOM 1808 C CA . ASN A 1 261 ? -19.198 36.812 96.916 1.00 27.49 294 ASN A CA 1
ATOM 1809 C C . ASN A 1 261 ? -20.010 36.610 98.191 1.00 26.48 294 ASN A C 1
ATOM 1810 O O . ASN A 1 261 ? -19.815 35.613 98.880 1.00 24.83 294 ASN A O 1
ATOM 1815 N N . LEU A 1 262 ? -20.939 37.525 98.486 1.00 18.86 295 LEU A N 1
ATOM 1816 C CA . LEU A 1 262 ? -21.826 37.331 99.641 1.00 18.32 295 LEU A CA 1
ATOM 1817 C C . LEU A 1 262 ? -22.697 36.088 99.441 1.00 16.21 295 LEU A C 1
ATOM 1818 O O . LEU A 1 262 ? -22.864 35.286 100.367 1.00 18.58 295 LEU A O 1
ATOM 1823 N N . LYS A 1 263 ? -23.253 35.935 98.238 1.00 16.58 296 LYS A N 1
ATOM 1824 C CA . LYS A 1 263 ? -24.054 34.750 97.925 1.00 15.50 296 LYS A CA 1
ATOM 1825 C C . LYS A 1 263 ? -23.237 33.469 98.125 1.00 21.48 296 LYS A C 1
ATOM 1826 O O . LYS A 1 263 ? -23.751 32.470 98.625 1.00 15.71 296 LYS A O 1
ATOM 1832 N N . LEU A 1 264 ? -21.962 33.488 97.746 1.00 16.15 297 LEU A N 1
ATOM 1833 C CA . LEU A 1 264 ? -21.129 32.305 97.963 1.00 17.11 297 LEU A CA 1
ATOM 1834 C C . LEU A 1 264 ? -20.989 31.998 99.454 1.00 19.10 297 LEU A C 1
ATOM 1835 O O . LEU A 1 264 ? -20.978 30.838 99.854 1.00 21.93 297 LEU A O 1
ATOM 1840 N N . MET A 1 265 ? -20.868 33.039 100.265 1.00 19.12 298 MET A N 1
ATOM 1841 C CA . MET A 1 265 ? -20.772 32.855 101.707 1.00 23.89 298 MET A CA 1
ATOM 1842 C C . MET A 1 265 ? -22.060 32.292 102.288 1.00 17.85 298 MET A C 1
ATOM 1843 O O . MET A 1 265 ? -22.017 31.442 103.175 1.00 19.61 298 MET A O 1
ATOM 1848 N N . LYS A 1 266 ? -23.196 32.772 101.787 1.00 16.88 299 LYS A N 1
ATOM 1849 C CA . LYS A 1 266 ? -24.497 32.268 102.247 1.00 16.95 299 LYS A CA 1
ATOM 1850 C C . LYS A 1 266 ? -24.695 30.798 101.864 1.00 18.67 299 LYS A C 1
ATOM 1851 O O . LYS A 1 266 ? -25.182 29.992 102.666 1.00 19.40 299 LYS A O 1
ATOM 1857 N N . LEU A 1 267 ? -24.278 30.444 100.654 1.00 17.16 300 LEU A N 1
ATOM 1858 C CA . LEU A 1 267 ? -24.347 29.046 100.218 1.00 20.55 300 LEU A CA 1
ATOM 1859 C C . LEU A 1 267 ? -23.451 28.169 101.077 1.00 20.30 300 LEU A C 1
ATOM 1860 O O . LEU A 1 267 ? -23.832 27.054 101.459 1.00 22.22 300 LEU A O 1
ATOM 1865 N N . ALA A 1 268 ? -22.253 28.661 101.373 1.00 21.35 301 ALA A N 1
ATOM 1866 C CA . ALA A 1 268 ? -21.327 27.911 102.219 1.00 25.96 301 ALA A CA 1
ATOM 1867 C C . ALA A 1 268 ? -21.947 27.653 103.585 1.00 25.25 301 ALA A C 1
ATOM 1868 O O . ALA A 1 268 ? -21.814 26.565 104.135 1.00 24.20 301 ALA A O 1
ATOM 1870 N N . ARG A 1 269 ? -22.629 28.659 104.121 1.00 21.51 302 ARG A N 1
ATOM 1871 C CA . ARG A 1 269 ? -23.215 28.545 105.462 1.00 21.33 302 ARG A CA 1
ATOM 1872 C C . ARG A 1 269 ? -24.456 27.644 105.456 1.00 28.12 302 ARG A C 1
ATOM 1873 O O . ARG A 1 269 ? -24.873 27.139 106.491 1.00 30.66 302 ARG A O 1
ATOM 1881 N N . GLU A 1 270 ? -25.039 27.428 104.285 1.00 28.21 303 GLU A N 1
ATOM 1882 C CA . GLU A 1 270 ? -26.126 26.463 104.155 1.00 31.28 303 GLU A CA 1
ATOM 1883 C C . GLU A 1 270 ? -25.654 25.030 104.397 1.00 35.84 303 GLU A C 1
ATOM 1884 O O . GLU A 1 270 ? -26.388 24.224 104.964 1.00 41.78 303 GLU A O 1
ATOM 1890 N N . SER A 1 271 ? -24.435 24.711 103.967 1.00 39.05 304 SER A N 1
ATOM 1891 C CA . SER A 1 271 ? -23.893 23.362 104.152 1.00 46.21 304 SER A CA 1
ATOM 1892 C C . SER A 1 271 ? -23.097 23.216 105.454 1.00 46.58 304 SER A C 1
ATOM 1893 O O . SER A 1 271 ? -23.093 22.149 106.064 1.00 49.87 304 SER A O 1
ATOM 1896 N N . ARG A 1 272 ? -22.414 24.284 105.864 1.00 40.51 305 ARG A N 1
ATOM 1897 C CA . ARG A 1 272 ? -21.694 24.318 107.138 1.00 40.15 305 ARG A CA 1
ATOM 1898 C C . ARG A 1 272 ? -22.283 25.424 108.017 1.00 38.09 305 ARG A C 1
ATOM 1899 O O . ARG A 1 272 ? -21.777 26.545 108.032 1.00 31.65 305 ARG A O 1
ATOM 1907 N N . PRO A 1 273 ? -23.373 25.117 108.733 1.00 31.67 306 PRO A N 1
ATOM 1908 C CA . PRO A 1 273 ? -24.169 26.131 109.444 1.00 35.64 306 PRO A CA 1
ATOM 1909 C C . PRO A 1 273 ? -23.449 26.840 110.601 1.00 36.49 306 PRO A C 1
ATOM 1910 O O . PRO A 1 273 ? -23.940 27.869 111.080 1.00 38.83 306 PRO A O 1
ATOM 1914 N N . LEU A 1 274 ? -22.306 26.322 111.033 1.00 30.03 307 LEU A N 1
ATOM 1915 C CA . LEU A 1 274 ? -21.626 26.915 112.184 1.00 34.10 307 LEU A CA 1
ATOM 1916 C C . LEU A 1 274 ? -20.491 27.886 111.806 1.00 32.78 307 LEU A C 1
ATOM 1917 O O . LEU A 1 274 ? -19.794 28.382 112.689 1.00 41.44 307 LEU A O 1
ATOM 1922 N N . VAL A 1 275 ? -20.310 28.169 110.516 1.00 31.37 308 VAL A N 1
ATOM 1923 C CA . VAL A 1 275 ? -19.392 29.245 110.118 1.00 33.58 308 VAL A CA 1
ATOM 1924 C C . VAL A 1 275 ? -20.012 30.587 110.535 1.00 37.29 308 VAL A C 1
ATOM 1925 O O . VAL A 1 275 ? -21.185 30.843 110.262 1.00 36.53 308 VAL A O 1
ATOM 1929 N N . PRO A 1 276 ? -19.235 31.439 111.228 1.00 39.67 309 PRO A N 1
ATOM 1930 C CA . PRO A 1 276 ? -19.795 32.680 111.791 1.00 39.87 309 PRO A CA 1
ATOM 1931 C C . PRO A 1 276 ? -20.380 33.634 110.747 1.00 36.57 309 PRO A C 1
ATOM 1932 O O . PRO A 1 276 ? -19.928 33.647 109.611 1.00 35.03 309 PRO A O 1
ATOM 1936 N N . GLN A 1 277 ? -21.395 34.401 111.138 1.00 39.42 310 GLN A N 1
ATOM 1937 C CA . GLN A 1 277 ? -21.912 35.478 110.295 1.00 37.12 310 GLN A CA 1
ATOM 1938 C C . GLN A 1 277 ? -20.865 36.579 110.204 1.00 37.72 310 GLN A C 1
ATOM 1939 O O . GLN A 1 277 ? -20.059 36.746 111.117 1.00 33.58 310 GLN A O 1
ATOM 1945 N N . PHE A 1 278 ? -20.886 37.337 109.113 1.00 44.86 311 PHE A N 1
ATOM 1946 C CA . PHE A 1 278 ? -19.995 38.483 108.963 1.00 40.76 311 PHE A CA 1
ATOM 1947 C C . PHE A 1 278 ? -20.836 39.713 108.708 1.00 39.66 311 PHE A C 1
ATOM 1948 O O . PHE A 1 278 ? -20.951 40.179 107.576 1.00 46.62 311 PHE A O 1
ATOM 1956 N N . PRO A 1 279 ? -21.444 40.233 109.779 1.00 29.29 312 PRO A N 1
ATOM 1957 C CA . PRO A 1 279 ? -22.491 41.257 109.724 1.00 33.42 312 PRO A CA 1
ATOM 1958 C C . PRO A 1 279 ? -22.041 42.534 109.037 1.00 45.26 312 PRO A C 1
ATOM 1959 O O . PRO A 1 279 ? -22.883 43.236 108.483 1.00 52.81 312 PRO A O 1
ATOM 1963 N N . HIS A 1 280 ? -20.745 42.825 109.054 1.00 40.73 313 HIS A N 1
ATOM 1964 C CA . HIS A 1 280 ? -20.266 44.077 108.478 1.00 43.88 313 HIS A CA 1
ATOM 1965 C C . HIS A 1 280 ? -20.164 43.994 106.956 1.00 41.25 313 HIS A C 1
ATOM 1966 O O . HIS A 1 280 ? -20.525 44.944 106.264 1.00 40.50 313 HIS A O 1
ATOM 1973 N N . PHE A 1 281 ? -19.693 42.870 106.424 1.00 41.18 314 PHE A N 1
ATOM 1974 C CA . PHE A 1 281 ? -19.665 42.712 104.974 1.00 41.20 314 PHE A CA 1
ATOM 1975 C C . PHE A 1 281 ? -21.084 42.560 104.434 1.00 38.97 314 PHE A C 1
ATOM 1976 O O . PHE A 1 281 ? -21.407 43.091 103.373 1.00 29.72 314 PHE A O 1
ATOM 1984 N N . GLU A 1 282 ? -21.932 41.846 105.167 1.00 33.55 315 GLU A N 1
ATOM 1985 C CA . GLU A 1 282 ? -23.312 41.675 104.736 1.00 36.82 315 GLU A CA 1
ATOM 1986 C C . GLU A 1 282 ? -24.066 43.001 104.773 1.00 33.42 315 GLU A C 1
ATOM 1987 O O . GLU A 1 282 ? -24.822 43.310 103.855 1.00 30.41 315 GLU A O 1
ATOM 1993 N N . ASN A 1 283 ? -23.851 43.791 105.823 1.00 27.57 316 ASN A N 1
ATOM 1994 C CA . ASN A 1 283 ? -24.526 45.081 105.935 1.00 28.33 316 ASN A CA 1
ATOM 1995 C C . ASN A 1 283 ? -24.025 46.089 104.899 1.00 26.77 316 ASN A C 1
ATOM 1996 O O . ASN A 1 283 ? -24.786 46.929 104.417 1.00 27.07 316 ASN A O 1
ATOM 2001 N N . HIS A 1 284 ? -22.741 46.013 104.567 1.00 24.26 317 HIS A N 1
ATOM 2002 C CA . HIS A 1 284 ? -22.194 46.847 103.506 1.00 30.00 317 HIS A CA 1
ATOM 2003 C C . HIS A 1 284 ? -22.906 46.590 102.174 1.00 28.49 317 HIS A C 1
ATOM 2004 O O . HIS A 1 284 ? -23.290 47.531 101.470 1.00 25.37 317 HIS A O 1
ATOM 2011 N N . ILE A 1 285 ? -23.072 45.318 101.826 1.00 24.52 318 ILE A N 1
ATOM 2012 C CA . ILE A 1 285 ? -23.846 44.936 100.642 1.00 25.80 318 ILE A CA 1
ATOM 2013 C C . ILE A 1 285 ? -25.268 45.474 100.679 1.00 24.14 318 ILE A C 1
ATOM 2014 O O . ILE A 1 285 ? -25.752 46.050 99.694 1.00 21.90 318 ILE A O 1
ATOM 2019 N N . LYS A 1 286 ? -25.937 45.273 101.810 1.00 23.38 319 LYS A N 1
ATOM 2020 C CA . LYS A 1 286 ? -27.324 45.715 101.971 1.00 22.89 319 LYS A CA 1
ATOM 2021 C C . LYS A 1 286 ? -27.457 47.215 101.761 1.00 23.96 319 LYS A C 1
ATOM 2022 O O . LYS A 1 286 ? -28.305 47.664 100.993 1.00 22.40 319 LYS A O 1
ATOM 2028 N N . THR A 1 287 ? -26.631 47.995 102.444 1.00 23.32 320 THR A N 1
ATOM 2029 C CA . THR A 1 287 ? -26.731 49.445 102.305 1.00 29.16 320 THR A CA 1
ATOM 2030 C C . THR A 1 287 ? -26.319 49.886 100.896 1.00 25.34 320 THR A C 1
ATOM 2031 O O . THR A 1 287 ? -26.921 50.801 100.342 1.00 26.43 320 THR A O 1
ATOM 2035 N N . SER A 1 288 ? -25.316 49.226 100.315 1.00 21.94 321 SER A N 1
ATOM 2036 C CA . SER A 1 288 ? -24.862 49.542 98.959 1.00 26.91 321 SER A CA 1
ATOM 2037 C C . SER A 1 288 ? -25.965 49.343 97.928 1.00 19.21 321 SER A C 1
ATOM 2038 O O . SER A 1 288 ? -26.182 50.187 97.058 1.00 16.21 321 SER A O 1
ATOM 2041 N N . VAL A 1 289 ? -26.672 48.225 98.038 1.00 15.29 322 VAL A N 1
ATOM 2042 C CA . VAL A 1 289 ? -27.753 47.940 97.100 1.00 17.40 322 VAL A CA 1
ATOM 2043 C C . VAL A 1 289 ? -28.969 48.814 97.378 1.00 16.33 322 VAL A C 1
ATOM 2044 O O . VAL A 1 289 ? -29.608 49.301 96.443 1.00 18.19 322 VAL A O 1
ATOM 2048 N N . ASP A 1 290 ? -29.274 49.034 98.657 1.00 20.48 323 ASP A N 1
ATOM 2049 C CA . ASP A 1 290 ? -30.386 49.904 99.049 1.00 22.28 323 ASP A CA 1
ATOM 2050 C C . ASP A 1 290 ? -30.226 51.305 98.453 1.00 22.50 323 ASP A C 1
ATOM 2051 O O . ASP A 1 290 ? -31.159 51.862 97.860 1.00 19.37 323 ASP A O 1
ATOM 2056 N N . GLU A 1 291 ? -29.041 51.881 98.611 1.00 18.95 324 GLU A N 1
ATOM 2057 C CA . GLU A 1 291 ? -28.769 53.201 98.039 1.00 21.28 324 GLU A CA 1
ATOM 2058 C C . GLU A 1 291 ? -28.751 53.179 96.516 1.00 19.24 324 GLU A C 1
ATOM 2059 O O . GLU A 1 291 ? -29.241 54.105 95.878 1.00 18.79 324 GLU A O 1
ATOM 2065 N N . GLY A 1 292 ? -28.192 52.124 95.931 1.00 18.74 325 GLY A N 1
ATOM 2066 C CA . GLY A 1 292 ? -28.099 52.043 94.475 1.00 16.66 325 GLY A CA 1
ATOM 2067 C C . GLY A 1 292 ? -29.480 51.897 93.846 1.00 16.19 325 GLY A C 1
ATOM 2068 O O . GLY A 1 292 ? -29.741 52.406 92.758 1.00 16.20 325 GLY A O 1
ATOM 2069 N N . ALA A 1 293 ? -30.381 51.226 94.558 1.00 14.17 326 ALA A N 1
ATOM 2070 C CA . ALA A 1 293 ? -31.731 51.004 94.047 1.00 17.19 326 ALA A CA 1
ATOM 2071 C C . ALA A 1 293 ? -32.545 52.293 93.978 1.00 18.65 326 ALA A C 1
ATOM 2072 O O . ALA A 1 293 ? -33.536 52.360 93.249 1.00 19.01 326 ALA A O 1
ATOM 2074 N N . LYS A 1 294 ? -32.137 53.318 94.730 1.00 19.59 327 LYS A N 1
ATOM 2075 C CA . LYS A 1 294 ? -32.755 54.639 94.599 1.00 19.12 327 LYS A CA 1
ATOM 2076 C C . LYS A 1 294 ? -32.389 55.288 93.271 1.00 17.60 327 LYS A C 1
ATOM 2077 O O . LYS A 1 294 ? -33.120 56.139 92.763 1.00 19.89 327 LYS A O 1
ATOM 2083 N N . ILE A 1 295 ? -31.244 54.900 92.720 1.00 16.11 328 ILE A N 1
ATOM 2084 C CA . ILE A 1 295 ? -30.808 55.387 91.415 1.00 15.93 328 ILE A CA 1
ATOM 2085 C C . ILE A 1 295 ? -31.465 54.583 90.309 1.00 16.94 328 ILE A C 1
ATOM 2086 O O . ILE A 1 295 ? -32.030 55.136 89.366 1.00 17.48 328 ILE A O 1
ATOM 2091 N N . ASP A 1 296 ? -31.367 53.266 90.421 1.00 14.35 329 ASP A N 1
ATOM 2092 C CA . ASP A 1 296 ? -31.980 52.381 89.442 1.00 15.83 329 ASP A CA 1
ATOM 2093 C C . ASP A 1 296 ? -32.402 51.107 90.153 1.00 18.33 329 ASP A C 1
ATOM 2094 O O . ASP A 1 296 ? -31.576 50.384 90.688 1.00 13.62 329 ASP A O 1
ATOM 2099 N N . ARG A 1 297 ? -33.696 50.825 90.135 1.00 14.79 330 ARG A N 1
ATOM 2100 C CA . ARG A 1 297 ? -34.236 49.678 90.845 1.00 13.70 330 ARG A CA 1
ATOM 2101 C C . ARG A 1 297 ? -33.711 48.362 90.273 1.00 13.89 330 ARG A C 1
ATOM 2102 O O . ARG A 1 297 ? -33.768 47.311 90.922 1.00 15.17 330 ARG A O 1
ATOM 2110 N N . GLY A 1 298 ? -33.169 48.418 89.068 1.00 13.28 331 GLY A N 1
ATOM 2111 C CA . GLY A 1 298 ? -32.541 47.246 88.489 1.00 14.84 331 GLY A CA 1
ATOM 2112 C C . GLY A 1 298 ? -31.493 46.583 89.372 1.00 13.53 331 GLY A C 1
ATOM 2113 O O . GLY A 1 298 ? -31.326 45.364 89.306 1.00 14.16 331 GLY A O 1
ATOM 2114 N N . ILE A 1 299 ? -30.766 47.344 90.189 1.00 13.09 332 ILE A N 1
ATOM 2115 C CA . ILE A 1 299 ? -29.740 46.691 91.014 1.00 13.99 332 ILE A CA 1
ATOM 2116 C C . ILE A 1 299 ? -30.384 45.885 92.152 1.00 14.54 332 ILE A C 1
ATOM 2117 O O . ILE A 1 299 ? -29.815 44.880 92.605 1.00 13.60 332 ILE A O 1
ATOM 2122 N N . ARG A 1 300 ? -31.574 46.291 92.597 1.00 12.96 333 ARG A N 1
ATOM 2123 C CA . ARG A 1 300 ? -32.345 45.446 93.516 1.00 14.82 333 ARG A CA 1
ATOM 2124 C C . ARG A 1 300 ? -32.735 44.133 92.838 1.00 17.09 333 ARG A C 1
ATOM 2125 O O . ARG A 1 300 ? -32.637 43.068 93.441 1.00 13.00 333 ARG A O 1
ATOM 2133 N N . PHE A 1 301 ? -33.200 44.218 91.590 1.00 14.40 334 PHE A N 1
ATOM 2134 C CA . PHE A 1 301 ? -33.563 43.023 90.831 1.00 11.86 334 PHE A CA 1
ATOM 2135 C C . PHE A 1 301 ? -32.354 42.108 90.666 1.00 12.56 334 PHE A C 1
ATOM 2136 O O . PHE A 1 301 ? -32.458 40.897 90.848 1.00 12.28 334 PHE A O 1
ATOM 2144 N N . LEU A 1 302 ? -31.205 42.688 90.310 1.00 13.30 335 LEU A N 1
ATOM 2145 C CA . LEU A 1 302 ? -29.976 41.893 90.128 1.00 13.98 335 LEU A CA 1
ATOM 2146 C C . LEU A 1 302 ? -29.551 41.207 91.425 1.00 14.68 335 LEU A C 1
ATOM 2147 O O . LEU A 1 302 ? -29.240 40.009 91.449 1.00 14.99 335 LEU A O 1
ATOM 2152 N N . HIS A 1 303 ? -29.537 41.971 92.510 1.00 13.68 336 HIS A N 1
ATOM 2153 C CA . HIS A 1 303 ? -29.203 41.428 93.811 1.00 14.03 336 HIS A CA 1
ATOM 2154 C C . HIS A 1 303 ? -30.112 40.246 94.144 1.00 17.22 336 HIS A C 1
ATOM 2155 O O . HIS A 1 303 ? -29.654 39.162 94.522 1.00 12.77 336 HIS A O 1
ATOM 2162 N N . ASP A 1 304 ? -31.411 40.459 93.996 1.00 15.29 337 ASP A N 1
ATOM 2163 C CA . ASP A 1 304 ? -32.387 39.446 94.387 1.00 11.85 337 ASP A CA 1
ATOM 2164 C C . ASP A 1 304 ? -32.299 38.198 93.503 1.00 15.83 337 ASP A C 1
ATOM 2165 O O . ASP A 1 304 ? -32.453 37.073 93.989 1.00 16.51 337 ASP A O 1
ATOM 2170 N N . GLN A 1 305 ? -32.057 38.384 92.205 1.00 13.06 338 GLN A N 1
ATOM 2171 C CA . GLN A 1 305 ? -31.879 37.230 91.325 1.00 11.87 338 GLN A CA 1
ATOM 2172 C C . GLN A 1 305 ? -30.638 36.419 91.705 1.00 14.57 338 GLN A C 1
ATOM 2173 O O . GLN A 1 305 ? -30.692 35.192 91.752 1.00 16.88 338 GLN A O 1
ATOM 2179 N N . ILE A 1 306 ? -29.525 37.097 91.974 1.00 11.25 339 ILE A N 1
ATOM 2180 C CA . ILE A 1 306 ? -28.306 36.373 92.369 1.00 12.58 339 ILE A CA 1
ATOM 2181 C C . ILE A 1 306 ? -28.566 35.641 93.676 1.00 18.46 339 ILE A C 1
ATOM 2182 O O . ILE A 1 306 ? -28.192 34.475 93.828 1.00 16.24 339 ILE A O 1
ATOM 2187 N N . MET A 1 307 ? -29.238 36.304 94.614 1.00 15.87 340 MET A N 1
ATOM 2188 C CA . MET A 1 307 ? -29.503 35.674 95.915 1.00 17.32 340 MET A CA 1
ATOM 2189 C C . MET A 1 307 ? -30.437 34.455 95.823 1.00 16.43 340 MET A C 1
ATOM 2190 O O . MET A 1 307 ? -30.433 33.594 96.722 1.00 17.27 340 MET A O 1
ATOM 2195 N N . SER A 1 308 ? -31.217 34.368 94.747 1.00 14.35 341 SER A N 1
ATOM 2196 C CA . SER A 1 308 ? -32.133 33.235 94.544 1.00 17.78 341 SER A CA 1
ATOM 2197 C C . SER A 1 308 ? -31.450 31.998 93.923 1.00 15.42 341 SER A C 1
ATOM 2198 O O . SER A 1 308 ? -32.033 30.910 93.893 1.00 16.62 341 SER A O 1
ATOM 2201 N N . VAL A 1 309 ? -30.209 32.160 93.465 1.00 16.34 342 VAL A N 1
ATOM 2202 C CA . VAL A 1 309 ? -29.471 31.062 92.833 1.00 16.99 342 VAL A CA 1
ATOM 2203 C C . VAL A 1 309 ? -29.235 29.901 93.804 1.00 17.15 342 VAL A C 1
ATOM 2204 O O . VAL A 1 309 ? -28.950 30.103 94.978 1.00 16.67 342 VAL A O 1
ATOM 2208 N N . LYS A 1 310 ? -29.377 28.672 93.331 1.00 15.90 343 LYS A N 1
ATOM 2209 C CA . LYS A 1 310 ? -29.409 27.544 94.261 1.00 19.48 343 LYS A CA 1
ATOM 2210 C C . LYS A 1 310 ? -28.051 26.873 94.489 1.00 21.35 343 LYS A C 1
ATOM 2211 O O . LYS A 1 310 ? -27.861 26.173 95.484 1.00 19.09 343 LYS A O 1
ATOM 2217 N N . THR A 1 311 ? -27.107 27.082 93.581 1.00 22.38 344 THR A N 1
ATOM 2218 C CA . THR A 1 311 ? -25.838 26.372 93.669 1.00 24.09 344 THR A CA 1
ATOM 2219 C C . THR A 1 311 ? -24.630 27.299 93.642 1.00 20.36 344 THR A C 1
ATOM 2220 O O . THR A 1 311 ? -24.673 28.389 93.067 1.00 16.98 344 THR A O 1
ATOM 2224 N N . VAL A 1 312 ? -23.542 26.850 94.254 1.00 21.39 345 VAL A N 1
ATOM 2225 C CA . VAL A 1 312 ? -22.252 27.515 94.096 1.00 20.61 345 VAL A CA 1
ATOM 2226 C C . VAL A 1 312 ? -21.873 27.579 92.610 1.00 22.24 345 VAL A C 1
ATOM 2227 O O . VAL A 1 312 ? -21.363 28.589 92.114 1.00 19.13 345 VAL A O 1
ATOM 2231 N N . ASP A 1 313 ? -22.140 26.500 91.892 1.00 18.98 346 ASP A N 1
ATOM 2232 C CA . ASP A 1 313 ? -21.687 26.395 90.505 1.00 20.94 346 ASP A CA 1
ATOM 2233 C C . ASP A 1 313 ? -22.300 27.456 89.587 1.00 24.14 346 ASP A C 1
ATOM 2234 O O . ASP A 1 313 ? -21.595 28.085 88.791 1.00 20.08 346 ASP A O 1
ATOM 2239 N N . LEU A 1 314 ? -23.603 27.673 89.707 1.00 22.26 347 LEU A N 1
ATOM 2240 C CA . LEU A 1 314 ? -24.248 28.698 88.903 1.00 19.97 347 LEU A CA 1
ATOM 2241 C C . LEU A 1 314 ? -23.820 30.084 89.387 1.00 15.03 347 LEU A C 1
ATOM 2242 O O . LEU A 1 314 ? -23.644 30.996 88.590 1.00 15.40 347 LEU A O 1
ATOM 2247 N N . THR A 1 315 ? -23.633 30.246 90.696 1.00 14.14 348 THR A N 1
ATOM 2248 C CA . THR A 1 315 ? -23.200 31.537 91.211 1.00 13.33 348 THR A CA 1
ATOM 2249 C C . THR A 1 315 ? -21.836 31.915 90.633 1.00 13.47 348 THR A C 1
ATOM 2250 O O . THR A 1 315 ? -21.581 33.082 90.319 1.00 14.33 348 THR A O 1
ATOM 2254 N N . LEU A 1 316 ? -20.961 30.929 90.490 1.00 14.52 349 LEU A N 1
ATOM 2255 C CA . LEU A 1 316 ? -19.634 31.196 89.941 1.00 14.74 349 LEU A CA 1
ATOM 2256 C C . LEU A 1 316 ? -19.708 31.558 88.466 1.00 20.02 349 LEU A C 1
ATOM 2257 O O . LEU A 1 316 ? -18.894 32.338 87.976 1.00 17.05 349 LEU A O 1
ATOM 2262 N N . VAL A 1 317 ? -20.677 30.991 87.759 1.00 16.88 350 VAL A N 1
ATOM 2263 C CA . VAL A 1 317 ? -20.867 31.352 86.347 1.00 16.59 350 VAL A CA 1
ATOM 2264 C C . VAL A 1 317 ? -21.246 32.824 86.241 1.00 18.87 350 VAL A C 1
ATOM 2265 O O . VAL A 1 317 ? -20.721 33.558 85.399 1.00 18.47 350 VAL A O 1
ATOM 2269 N N . ILE A 1 318 ? -22.129 33.264 87.132 1.00 16.34 351 ILE A N 1
ATOM 2270 C CA . ILE A 1 318 ? -22.564 34.652 87.139 1.00 14.08 351 ILE A CA 1
ATOM 2271 C C . ILE A 1 318 ? -21.410 35.559 87.516 1.00 13.85 351 ILE A C 1
ATOM 2272 O O . ILE A 1 318 ? -21.160 36.586 86.875 1.00 15.33 351 ILE A O 1
ATOM 2277 N N . TYR A 1 319 ? -20.689 35.158 88.552 1.00 14.25 352 TYR A N 1
ATOM 2278 C CA . TYR A 1 319 ? -19.506 35.877 88.975 1.00 17.47 352 TYR A CA 1
ATOM 2279 C C . TYR A 1 319 ? -18.540 36.043 87.802 1.00 16.33 352 TYR A C 1
ATOM 2280 O O . TYR A 1 319 ? -18.024 37.132 87.551 1.00 13.69 352 TYR A O 1
ATOM 2289 N N . GLY A 1 320 ? -18.297 34.948 87.084 1.00 17.08 353 GLY A N 1
ATOM 2290 C CA . GLY A 1 320 ? -17.346 34.960 85.984 1.00 16.87 353 GLY A CA 1
ATOM 2291 C C . GLY A 1 320 ? -17.811 35.805 84.818 1.00 15.38 353 GLY A C 1
ATOM 2292 O O . GLY A 1 320 ? -17.039 36.097 83.910 1.00 17.55 353 GLY A O 1
ATOM 2293 N N . SER A 1 321 ? -19.077 36.204 84.847 1.00 14.48 354 SER A N 1
ATOM 2294 C CA . SER A 1 321 ? -19.654 37.038 83.800 1.00 16.06 354 SER A CA 1
ATOM 2295 C C . SER A 1 321 ? -19.699 38.519 84.197 1.00 14.54 354 SER A C 1
ATOM 2296 O O . SER A 1 321 ? -20.434 39.302 83.591 1.00 14.55 354 SER A O 1
ATOM 2299 N N . PHE A 1 322 ? -18.937 38.908 85.219 1.00 14.94 355 PHE A N 1
ATOM 2300 C CA . PHE A 1 322 ? -19.100 40.254 85.788 1.00 12.93 355 PHE A CA 1
ATOM 2301 C C . PHE A 1 322 ? -18.701 41.372 84.818 1.00 19.20 355 PHE A C 1
ATOM 2302 O O . PHE A 1 322 ? -19.192 42.501 84.939 1.00 17.75 355 PHE A O 1
ATOM 2310 N N . ARG A 1 323 ? -17.869 41.048 83.824 1.00 13.43 356 ARG A N 1
ATOM 2311 C CA . ARG A 1 323 ? -17.511 42.031 82.795 1.00 14.27 356 ARG A CA 1
ATOM 2312 C C . ARG A 1 323 ? -18.473 42.070 81.617 1.00 15.90 356 ARG A C 1
ATOM 2313 O O . ARG A 1 323 ? -18.242 42.818 80.651 1.00 14.42 356 ARG A O 1
ATOM 2321 N N . HIS A 1 324 ? -19.539 41.279 81.674 1.00 13.48 357 HIS A N 1
ATOM 2322 C CA . HIS A 1 324 ? -20.349 41.068 80.468 1.00 13.08 357 HIS A CA 1
ATOM 2323 C C . HIS A 1 324 ? -21.452 42.096 80.249 1.00 14.76 357 HIS A C 1
ATOM 2324 O O . HIS A 1 324 ? -22.349 41.859 79.446 1.00 13.33 357 HIS A O 1
ATOM 2331 N N . TRP A 1 325 ? -21.354 43.249 80.923 1.00 13.39 358 TRP A N 1
ATOM 2332 C CA . TRP A 1 325 ? -22.133 44.418 80.522 1.00 11.56 358 TRP A CA 1
ATOM 2333 C C . TRP A 1 325 ? -21.236 45.505 79.955 1.00 12.36 358 TRP A C 1
ATOM 2334 O O . TRP A 1 325 ? -21.710 46.603 79.646 1.00 15.18 358 TRP A O 1
ATOM 2345 N N . GLY A 1 326 ? -19.953 45.186 79.806 1.00 12.41 359 GLY A N 1
ATOM 2346 C CA . GLY A 1 326 ? -18.984 46.107 79.235 1.00 12.42 359 GLY A CA 1
ATOM 2347 C C . GLY A 1 326 ? -18.258 46.930 80.269 1.00 12.44 359 GLY A C 1
ATOM 2348 O O . GLY A 1 326 ? -18.192 46.564 81.443 1.00 16.45 359 GLY A O 1
ATOM 2349 N N . HIS A 1 327 ? -17.722 48.065 79.820 1.00 15.12 360 HIS A N 1
ATOM 2350 C CA . HIS A 1 327 ? -16.874 48.923 80.643 1.00 19.06 360 HIS A CA 1
ATOM 2351 C C . HIS A 1 327 ? -17.216 50.380 80.359 1.00 18.03 360 HIS A C 1
ATOM 2352 O O . HIS A 1 327 ? -17.562 50.728 79.226 1.00 15.88 360 HIS A O 1
ATOM 2359 N N . PRO A 1 328 ? -17.113 51.236 81.379 1.00 17.65 361 PRO A N 1
ATOM 2360 C CA . PRO A 1 328 ? -17.414 52.659 81.190 1.00 17.99 361 PRO A CA 1
ATOM 2361 C C . PRO A 1 328 ? -16.289 53.439 80.517 1.00 18.19 361 PRO A C 1
ATOM 2362 O O . PRO A 1 328 ? -15.149 52.971 80.498 1.00 21.46 361 PRO A O 1
ATOM 2366 N N . PHE A 1 329 ? -16.608 54.623 79.992 1.00 18.86 362 PHE A N 1
ATOM 2367 C CA . PHE A 1 329 ? -15.563 55.589 79.675 1.00 21.17 362 PHE A CA 1
ATOM 2368 C C . PHE A 1 329 ? -14.906 56.001 80.992 1.00 21.49 362 PHE A C 1
ATOM 2369 O O . PHE A 1 329 ? -15.589 56.224 82.003 1.00 21.15 362 PHE A O 1
ATOM 2377 N N . ILE A 1 330 ? -13.582 56.081 80.993 1.00 21.07 363 ILE A N 1
ATOM 2378 C CA . ILE A 1 330 ? -12.851 56.409 82.215 1.00 27.66 363 ILE A CA 1
ATOM 2379 C C . ILE A 1 330 ? -12.243 57.805 82.147 1.00 36.37 363 ILE A C 1
ATOM 2380 O O . ILE A 1 330 ? -11.946 58.309 81.066 1.00 42.19 363 ILE A O 1
ATOM 2385 N N . SER B 1 10 ? -27.145 9.144 99.023 1.00 60.67 43 SER B N 1
ATOM 2386 C CA . SER B 1 10 ? -26.705 8.254 100.092 1.00 57.51 43 SER B CA 1
ATOM 2387 C C . SER B 1 10 ? -25.361 8.719 100.649 1.00 46.74 43 SER B C 1
ATOM 2388 O O . SER B 1 10 ? -24.396 8.871 99.900 1.00 44.50 43 SER B O 1
ATOM 2391 N N . PRO B 1 11 ? -25.299 8.955 101.969 1.00 40.14 44 PRO B N 1
ATOM 2392 C CA . PRO B 1 11 ? -24.065 9.450 102.590 1.00 31.14 44 PRO B CA 1
ATOM 2393 C C . PRO B 1 11 ? -22.954 8.402 102.638 1.00 23.39 44 PRO B C 1
ATOM 2394 O O . PRO B 1 11 ? -23.209 7.204 102.715 1.00 24.87 44 PRO B O 1
ATOM 2398 N N . LEU B 1 12 ? -21.717 8.883 102.615 1.00 20.27 45 LEU B N 1
ATOM 2399 C CA . LEU B 1 12 ? -20.547 8.024 102.567 1.00 17.91 45 LEU B CA 1
ATOM 2400 C C . LEU B 1 12 ? -20.189 7.539 103.967 1.00 20.94 45 LEU B C 1
ATOM 2401 O O . LEU B 1 12 ? -19.303 8.087 104.614 1.00 25.69 45 LEU B O 1
ATOM 2406 N N . ILE B 1 13 ? -20.885 6.524 104.456 1.00 21.56 46 ILE B N 1
ATOM 2407 C CA . ILE B 1 13 ? -20.567 6.038 105.795 1.00 16.42 46 ILE B CA 1
ATOM 2408 C C . ILE B 1 13 ? -19.478 4.976 105.684 1.00 21.99 46 ILE B C 1
ATOM 2409 O O . ILE B 1 13 ? -19.386 4.254 104.687 1.00 22.52 46 ILE B O 1
ATOM 2414 N N . SER B 1 14 ? -18.624 4.906 106.697 1.00 14.05 47 SER B N 1
ATOM 2415 C CA . SER B 1 14 ? -17.515 3.960 106.676 1.00 13.58 47 SER B CA 1
ATOM 2416 C C . SER B 1 14 ? -17.914 2.583 107.189 1.00 13.37 47 SER B C 1
ATOM 2417 O O . SER B 1 14 ? -17.213 1.597 106.939 1.00 14.51 47 SER B O 1
ATOM 2420 N N . ASP B 1 15 ? -19.024 2.527 107.927 1.00 16.31 48 ASP B N 1
ATOM 2421 C CA . ASP B 1 15 ? -19.355 1.333 108.691 1.00 15.55 48 ASP B CA 1
ATOM 2422 C C . ASP B 1 15 ? -19.649 0.103 107.829 1.00 17.97 48 ASP B C 1
ATOM 2423 O O . ASP B 1 15 ? -19.379 -1.014 108.262 1.00 17.12 48 ASP B O 1
ATOM 2428 N N . ASP B 1 16 ? -20.210 0.284 106.635 1.00 16.53 49 ASP B N 1
ATOM 2429 C CA . ASP B 1 16 ? -20.508 -0.881 105.799 1.00 16.09 49 ASP B CA 1
ATOM 2430 C C . ASP B 1 16 ? -19.228 -1.578 105.388 1.00 14.63 49 ASP B C 1
ATOM 2431 O O . ASP B 1 16 ? -19.074 -2.786 105.587 1.00 15.61 49 ASP B O 1
ATOM 2436 N N . ILE B 1 17 ? -18.293 -0.821 104.823 1.00 11.88 50 ILE B N 1
ATOM 2437 C CA . ILE B 1 17 ? -17.021 -1.410 104.424 1.00 11.82 50 ILE B CA 1
ATOM 2438 C C . ILE B 1 17 ? -16.297 -1.996 105.640 1.00 13.01 50 ILE B C 1
ATOM 2439 O O . ILE B 1 17 ? -15.824 -3.146 105.620 1.00 11.28 50 ILE B O 1
ATOM 2444 N N . ASP B 1 18 ? -16.196 -1.223 106.711 1.00 12.73 51 ASP B N 1
ATOM 2445 C CA . ASP B 1 18 ? -15.397 -1.721 107.826 1.00 19.87 51 ASP B CA 1
ATOM 2446 C C . ASP B 1 18 ? -16.005 -2.954 108.499 1.00 12.20 51 ASP B C 1
ATOM 2447 O O . ASP B 1 18 ? -15.275 -3.847 108.922 1.00 12.52 51 ASP B O 1
ATOM 2452 N N . ASN B 1 19 ? -17.329 -3.012 108.597 1.00 12.59 52 ASN B N 1
ATOM 2453 C CA . ASN B 1 19 ? -17.947 -4.169 109.244 1.00 13.94 52 ASN B CA 1
ATOM 2454 C C . ASN B 1 19 ? -17.924 -5.387 108.330 1.00 13.96 52 ASN B C 1
ATOM 2455 O O . ASN B 1 19 ? -17.798 -6.509 108.803 1.00 12.95 52 ASN B O 1
ATOM 2460 N N . LEU B 1 20 ? -17.996 -5.180 107.014 1.00 14.39 53 LEU B N 1
ATOM 2461 C CA . LEU B 1 20 ? -17.829 -6.311 106.104 1.00 13.84 53 LEU B CA 1
ATOM 2462 C C . LEU B 1 20 ? -16.415 -6.869 106.249 1.00 17.05 53 LEU B C 1
ATOM 2463 O O . LEU B 1 20 ? -16.234 -8.093 106.336 1.00 13.74 53 LEU B O 1
ATOM 2468 N N . ILE B 1 21 ? -15.416 -5.987 106.299 1.00 11.53 54 ILE B N 1
ATOM 2469 C CA . ILE B 1 21 ? -14.045 -6.458 106.491 1.00 14.29 54 ILE B CA 1
ATOM 2470 C C . ILE B 1 21 ? -13.903 -7.206 107.825 1.00 14.26 54 ILE B C 1
ATOM 2471 O O . ILE B 1 21 ? -13.247 -8.249 107.902 1.00 12.80 54 ILE B O 1
ATOM 2476 N N . ARG B 1 22 ? -14.520 -6.684 108.876 1.00 13.92 55 ARG B N 1
ATOM 2477 C CA . ARG B 1 22 ? -14.423 -7.352 110.168 1.00 13.98 55 ARG B CA 1
ATOM 2478 C C . ARG B 1 22 ? -15.036 -8.742 110.094 1.00 15.99 55 ARG B C 1
ATOM 2479 O O . ARG B 1 22 ? -14.418 -9.703 110.530 1.00 15.85 55 ARG B O 1
ATOM 2487 N N . LYS B 1 23 ? -16.217 -8.863 109.490 1.00 13.23 56 LYS B N 1
ATOM 2488 C CA . LYS B 1 23 ? -16.876 -10.175 109.405 1.00 13.66 56 LYS B CA 1
ATOM 2489 C C . LYS B 1 23 ? -16.073 -11.134 108.539 1.00 16.07 56 LYS B C 1
ATOM 2490 O O . LYS B 1 23 ? -15.974 -12.324 108.828 1.00 15.82 56 LYS B O 1
ATOM 2496 N N . PHE B 1 24 ? -15.475 -10.605 107.480 1.00 12.99 57 PHE B N 1
ATOM 2497 C CA . PHE B 1 24 ? -14.616 -11.410 106.630 1.00 14.44 57 PHE B CA 1
ATOM 2498 C C . PHE B 1 24 ? -13.428 -11.958 107.422 1.00 16.35 57 PHE B C 1
ATOM 2499 O O . PHE B 1 24 ? -12.969 -13.079 107.171 1.00 16.86 57 PHE B O 1
ATOM 2507 N N . ASN B 1 25 ? -12.961 -11.170 108.393 1.00 13.47 58 ASN B N 1
ATOM 2508 C CA . ASN B 1 25 ? -11.860 -11.558 109.269 1.00 15.61 58 ASN B CA 1
ATOM 2509 C C . ASN B 1 25 ? -12.313 -12.260 110.563 1.00 18.16 58 ASN B C 1
ATOM 2510 O O . ASN B 1 25 ? -11.536 -12.384 111.522 1.00 16.22 58 ASN B O 1
ATOM 2515 N N . SER B 1 26 ? -13.571 -12.695 110.581 1.00 17.08 59 SER B N 1
ATOM 2516 C CA . SER B 1 26 ? -14.125 -13.449 111.709 1.00 16.45 59 SER B CA 1
ATOM 2517 C C . SER B 1 26 ? -14.097 -12.648 113.009 1.00 22.16 59 SER B C 1
ATOM 2518 O O . SER B 1 26 ? -13.889 -13.207 114.096 1.00 24.46 59 SER B O 1
ATOM 2521 N N . LEU B 1 27 ? -14.316 -11.344 112.894 1.00 19.35 60 LEU B N 1
ATOM 2522 C CA . LEU B 1 27 ? -14.402 -10.454 114.053 1.00 17.92 60 LEU B CA 1
ATOM 2523 C C . LEU B 1 27 ? -15.844 -9.997 114.257 1.00 22.91 60 LEU B C 1
ATOM 2524 O O . LEU B 1 27 ? -16.581 -9.798 113.286 1.00 21.11 60 LEU B O 1
ATOM 2529 N N . PRO B 1 28 ? -16.254 -9.820 115.524 1.00 22.53 61 PRO B N 1
ATOM 2530 C CA . PRO B 1 28 ? -17.652 -9.479 115.822 1.00 20.44 61 PRO B CA 1
ATOM 2531 C C . PRO B 1 28 ? -18.057 -8.087 115.331 1.00 20.79 61 PRO B C 1
ATOM 2532 O O . PRO B 1 28 ? -17.281 -7.129 115.446 1.00 20.31 61 PRO B O 1
ATOM 2536 N N . ILE B 1 29 ? -19.271 -7.987 114.793 1.00 19.69 62 ILE B N 1
ATOM 2537 C CA . ILE B 1 29 ? -19.816 -6.715 114.336 1.00 16.32 62 ILE B CA 1
ATOM 2538 C C . ILE B 1 29 ? -21.226 -6.570 114.905 1.00 17.30 62 ILE B C 1
ATOM 2539 O O . ILE B 1 29 ? -21.827 -7.563 115.330 1.00 19.98 62 ILE B O 1
ATOM 2544 N N . PRO B 1 30 ? -21.751 -5.337 114.945 1.00 19.02 63 PRO B N 1
ATOM 2545 C CA . PRO B 1 30 ? -23.066 -5.175 115.571 1.00 22.79 63 PRO B CA 1
ATOM 2546 C C . PRO B 1 30 ? -24.160 -5.866 114.770 1.00 19.00 63 PRO B C 1
ATOM 2547 O O . PRO B 1 30 ? -24.000 -6.067 113.563 1.00 18.89 63 PRO B O 1
ATOM 2551 N N . SER B 1 31 ? -25.258 -6.195 115.449 1.00 20.21 64 SER B N 1
ATOM 2552 C CA . SER B 1 31 ? -26.369 -6.948 114.884 1.00 25.47 64 SER B CA 1
ATOM 2553 C C . SER B 1 31 ? -26.907 -6.402 113.559 1.00 22.60 64 SER B C 1
ATOM 2554 O O . SER B 1 31 ? -27.242 -7.181 112.656 1.00 22.63 64 SER B O 1
ATOM 2557 N N . MET B 1 32 ? -27.009 -5.079 113.445 1.00 22.77 65 MET B N 1
ATOM 2558 C CA . MET B 1 32 ? -27.538 -4.460 112.226 1.00 24.51 65 MET B CA 1
ATOM 2559 C C . MET B 1 32 ? -26.774 -4.832 110.966 1.00 19.35 65 MET B C 1
ATOM 2560 O O . MET B 1 32 ? -27.377 -5.031 109.907 1.00 22.73 65 MET B O 1
ATOM 2565 N N . TRP B 1 33 ? -25.450 -4.906 111.063 1.00 18.20 66 TRP B N 1
ATOM 2566 C CA . TRP B 1 33 ? -24.651 -5.265 109.900 1.00 17.08 66 TRP B CA 1
ATOM 2567 C C . TRP B 1 33 ? -24.510 -6.768 109.768 1.00 18.26 66 TRP B C 1
ATOM 2568 O O . TRP B 1 33 ? -24.382 -7.281 108.670 1.00 18.22 66 TRP B O 1
ATOM 2579 N N . ASP B 1 34 ? -24.539 -7.469 110.896 1.00 17.42 67 ASP B N 1
ATOM 2580 C CA . ASP B 1 34 ? -24.429 -8.927 110.894 1.00 20.11 67 ASP B CA 1
ATOM 2581 C C . ASP B 1 34 ? -25.599 -9.581 110.170 1.00 22.82 67 ASP B C 1
ATOM 2582 O O . ASP B 1 34 ? -25.465 -10.679 109.629 1.00 21.03 67 ASP B O 1
ATOM 2587 N N . SER B 1 35 ? -26.750 -8.915 110.174 1.00 19.18 68 SER B N 1
ATOM 2588 C CA . SER B 1 35 ? -27.938 -9.461 109.532 1.00 22.44 68 SER B CA 1
ATOM 2589 C C . SER B 1 35 ? -28.079 -9.050 108.060 1.00 20.62 68 SER B C 1
ATOM 2590 O O . SER B 1 35 ? -29.003 -9.491 107.378 1.00 25.62 68 SER B O 1
ATOM 2593 N N . LYS B 1 36 ? -27.176 -8.211 107.565 1.00 22.83 69 LYS B N 1
ATOM 2594 C CA . LYS B 1 36 ? -27.173 -7.874 106.142 1.00 19.43 69 LYS B CA 1
ATOM 2595 C C . LYS B 1 36 ? -26.836 -9.129 105.331 1.00 24.76 69 LYS B C 1
ATOM 2596 O O . LYS B 1 36 ? -26.091 -9.976 105.804 1.00 21.08 69 LYS B O 1
ATOM 2602 N N . ASN B 1 37 ? -27.422 -9.279 104.146 1.00 25.70 70 ASN B N 1
ATOM 2603 C CA . ASN B 1 37 ? -27.112 -10.451 103.332 1.00 23.90 70 ASN B CA 1
ATOM 2604 C C . ASN B 1 37 ? -25.809 -10.224 102.581 1.00 21.66 70 ASN B C 1
ATOM 2605 O O . ASN B 1 37 ? -25.786 -9.731 101.445 1.00 21.95 70 ASN B O 1
ATOM 2610 N N . TRP B 1 38 ? -24.722 -10.587 103.248 1.00 21.70 71 TRP B N 1
ATOM 2611 C CA . TRP B 1 38 ? -23.393 -10.354 102.723 1.00 16.01 71 TRP B CA 1
ATOM 2612 C C . TRP B 1 38 ? -22.729 -11.671 102.307 1.00 18.95 71 TRP B C 1
ATOM 2613 O O . TRP B 1 38 ? -21.545 -11.699 101.976 1.00 18.67 71 TRP B O 1
ATOM 2624 N N . ASP B 1 39 ? -23.498 -12.761 102.313 1.00 19.07 72 ASP B N 1
ATOM 2625 C CA . ASP B 1 39 ? -22.927 -14.084 102.037 1.00 22.45 72 ASP B CA 1
ATOM 2626 C C . ASP B 1 39 ? -22.253 -14.179 100.671 1.00 18.85 72 ASP B C 1
ATOM 2627 O O . ASP B 1 39 ? -21.156 -14.724 100.551 1.00 18.66 72 ASP B O 1
ATOM 2632 N N . GLY B 1 40 ? -22.908 -13.654 99.644 1.00 17.30 73 GLY B N 1
ATOM 2633 C CA . GLY B 1 40 ? -22.359 -13.697 98.301 1.00 18.57 73 GLY B CA 1
ATOM 2634 C C . GLY B 1 40 ? -21.061 -12.917 98.215 1.00 20.06 73 GLY B C 1
ATOM 2635 O O . GLY B 1 40 ? -20.063 -13.406 97.662 1.00 17.89 73 GLY B O 1
ATOM 2636 N N . VAL B 1 41 ? -21.056 -11.713 98.782 1.00 15.89 74 VAL B N 1
ATOM 2637 C CA . VAL B 1 41 ? -19.866 -10.869 98.712 1.00 15.67 74 VAL B CA 1
ATOM 2638 C C . VAL B 1 41 ? -18.728 -11.459 99.548 1.00 16.40 74 VAL B C 1
ATOM 2639 O O . VAL B 1 41 ? -17.556 -11.395 99.156 1.00 13.45 74 VAL B O 1
ATOM 2643 N N . LEU B 1 42 ? -19.062 -12.052 100.689 1.00 14.13 75 LEU B N 1
ATOM 2644 C CA . LEU B 1 42 ? -18.048 -12.758 101.491 1.00 16.47 75 LEU B CA 1
ATOM 2645 C C . LEU B 1 42 ? -17.450 -13.956 100.734 1.00 16.18 75 LEU B C 1
ATOM 2646 O O . LEU B 1 42 ? -16.251 -14.231 100.829 1.00 17.02 75 LEU B O 1
ATOM 2651 N N . GLU B 1 43 ? -18.279 -14.666 99.974 1.00 15.37 76 GLU B N 1
ATOM 2652 C CA . GLU B 1 43 ? -17.785 -15.755 99.147 1.00 16.09 76 GLU B CA 1
ATOM 2653 C C . GLU B 1 43 ? -16.843 -15.233 98.065 1.00 17.94 76 GLU B C 1
ATOM 2654 O O . GLU B 1 43 ? -15.812 -15.848 97.779 1.00 17.48 76 GLU B O 1
ATOM 2660 N N . MET B 1 44 ? -17.197 -14.093 97.469 1.00 18.09 77 MET B N 1
ATOM 2661 C CA . MET B 1 44 ? -16.343 -13.471 96.460 1.00 17.28 77 MET B CA 1
ATOM 2662 C C . MET B 1 44 ? -14.963 -13.137 97.036 1.00 18.42 77 MET B C 1
ATOM 2663 O O . MET B 1 44 ? -13.945 -13.428 96.425 1.00 17.81 77 MET B O 1
ATOM 2668 N N . LEU B 1 45 ? -14.944 -12.514 98.211 1.00 13.73 78 LEU B N 1
ATOM 2669 C CA . LEU B 1 45 ? -13.677 -12.136 98.851 1.00 13.10 78 LEU B CA 1
ATOM 2670 C C . LEU B 1 45 ? -12.858 -13.358 99.222 1.00 13.74 78 LEU B C 1
ATOM 2671 O O . LEU B 1 45 ? -11.637 -13.383 99.068 1.00 17.27 78 LEU B O 1
ATOM 2676 N N . THR B 1 46 ? -13.535 -14.385 99.702 1.00 14.32 79 THR B N 1
ATOM 2677 C CA . THR B 1 46 ? -12.864 -15.650 99.974 1.00 16.77 79 THR B CA 1
ATOM 2678 C C . THR B 1 46 ? -12.240 -16.247 98.708 1.00 21.91 79 THR B C 1
ATOM 2679 O O . THR B 1 46 ? -11.083 -16.688 98.715 1.00 18.74 79 THR B O 1
ATOM 2683 N N . SER B 1 47 ? -13.008 -16.263 97.621 1.00 18.60 80 SER B N 1
ATOM 2684 C CA . SER B 1 47 ? -12.520 -16.815 96.362 1.00 18.98 80 SER B CA 1
ATOM 2685 C C . SER B 1 47 ? -11.315 -16.079 95.811 1.00 21.02 80 SER B C 1
ATOM 2686 O O . SER B 1 47 ? -10.419 -16.709 95.242 1.00 24.85 80 SER B O 1
ATOM 2689 N N . CYS B 1 48 ? -11.269 -14.759 95.959 1.00 15.54 81 CYS B N 1
ATOM 2690 C CA . CYS B 1 48 ? -10.140 -14.046 95.383 1.00 25.02 81 CYS B CA 1
ATOM 2691 C C . CYS B 1 48 ? -9.019 -13.874 96.426 1.00 26.77 81 CYS B C 1
ATOM 2692 O O . CYS B 1 48 ? -8.021 -13.206 96.168 1.00 22.90 81 CYS B O 1
ATOM 2695 N N . GLN B 1 49 ? -9.174 -14.538 97.571 1.00 19.57 82 GLN B N 1
ATOM 2696 C CA . GLN B 1 49 ? -8.138 -14.567 98.624 1.00 18.73 82 GLN B CA 1
ATOM 2697 C C . GLN B 1 49 ? -7.827 -13.142 99.072 1.00 23.00 82 GLN B C 1
ATOM 2698 O O . GLN B 1 49 ? -6.673 -12.730 99.202 1.00 22.16 82 GLN B O 1
ATOM 2704 N N . ALA B 1 50 ? -8.889 -12.388 99.317 1.00 15.37 83 ALA B N 1
ATOM 2705 C CA . ALA B 1 50 ? -8.785 -10.976 99.633 1.00 12.92 83 ALA B CA 1
ATOM 2706 C C . ALA B 1 50 ? -8.174 -10.695 101.014 1.00 14.03 83 ALA B C 1
ATOM 2707 O O . ALA B 1 50 ? -8.157 -11.551 101.892 1.00 16.92 83 ALA B O 1
ATOM 2709 N N . ASN B 1 51 ? -7.712 -9.457 101.182 1.00 14.75 84 ASN B N 1
ATOM 2710 C CA . ASN B 1 51 ? -7.263 -8.935 102.480 1.00 13.76 84 ASN B CA 1
ATOM 2711 C C . ASN B 1 51 ? -7.387 -7.407 102.505 1.00 14.92 84 ASN B C 1
ATOM 2712 O O . ASN B 1 51 ? -6.380 -6.696 102.484 1.00 14.02 84 ASN B O 1
ATOM 2717 N N . PRO B 1 52 ? -8.630 -6.890 102.519 1.00 12.63 85 PRO B N 1
ATOM 2718 C CA . PRO B 1 52 ? -8.868 -5.454 102.327 1.00 15.57 85 PRO B CA 1
ATOM 2719 C C . PRO B 1 52 ? -8.333 -4.585 103.457 1.00 17.23 85 PRO B C 1
ATOM 2720 O O . PRO B 1 52 ? -8.361 -4.975 104.632 1.00 15.69 85 PRO B O 1
ATOM 2724 N N . ILE B 1 53 ? -7.847 -3.402 103.093 1.00 13.20 86 ILE B N 1
ATOM 2725 C CA . ILE B 1 53 ? -7.362 -2.447 104.079 1.00 12.36 86 ILE B CA 1
ATOM 2726 C C . ILE B 1 53 ? -8.569 -1.739 104.696 1.00 13.03 86 ILE B C 1
ATOM 2727 O O . ILE B 1 53 ? -9.640 -1.702 104.100 1.00 16.48 86 ILE B O 1
ATOM 2732 N N . SER B 1 54 ? -8.396 -1.180 105.889 1.00 14.59 87 SER B N 1
ATOM 2733 C CA . SER B 1 54 ? -9.511 -0.523 106.573 1.00 13.81 87 SER B CA 1
ATOM 2734 C C . SER B 1 54 ? -9.857 0.816 105.913 1.00 15.40 87 SER B C 1
ATOM 2735 O O . SER B 1 54 ? -9.032 1.387 105.193 1.00 13.93 87 SER B O 1
ATOM 2738 N N . THR B 1 55 ? -11.063 1.331 106.171 1.00 12.95 88 THR B N 1
ATOM 2739 C CA . THR B 1 55 ? -11.470 2.606 105.560 1.00 11.52 88 THR B CA 1
ATOM 2740 C C . THR B 1 55 ? -10.547 3.746 105.952 1.00 15.29 88 THR B C 1
ATOM 2741 O O . THR B 1 55 ? -10.380 4.699 105.194 1.00 13.68 88 THR B O 1
ATOM 2745 N N . SER B 1 56 ? -9.931 3.637 107.123 1.00 17.78 89 SER B N 1
ATOM 2746 C CA . SER B 1 56 ? -9.023 4.673 107.591 1.00 14.76 89 SER B CA 1
ATOM 2747 C C . SER B 1 56 ? -7.824 4.872 106.644 1.00 14.42 89 SER B C 1
ATOM 2748 O O . SER B 1 56 ? -7.140 5.888 106.706 1.00 17.56 89 SER B O 1
ATOM 2751 N N . GLN B 1 57 ? -7.578 3.901 105.773 1.00 14.18 90 GLN B N 1
ATOM 2752 C CA . GLN B 1 57 ? -6.458 3.963 104.845 1.00 14.97 90 GLN B CA 1
ATOM 2753 C C . GLN B 1 57 ? -6.879 4.312 103.424 1.00 11.62 90 GLN B C 1
ATOM 2754 O O . GLN B 1 57 ? -6.018 4.468 102.553 1.00 13.56 90 GLN B O 1
ATOM 2760 N N . MET B 1 58 ? -8.189 4.375 103.168 1.00 13.24 91 MET B N 1
ATOM 2761 C CA . MET B 1 58 ? -8.659 4.450 101.784 1.00 14.04 91 MET B CA 1
ATOM 2762 C C . MET B 1 58 ? -8.512 5.828 101.149 1.00 12.51 91 MET B C 1
ATOM 2763 O O . MET B 1 58 ? -8.158 5.918 99.979 1.00 14.06 91 MET B O 1
ATOM 2768 N N . HIS B 1 59 ? -8.761 6.905 101.887 1.00 12.51 92 HIS B N 1
ATOM 2769 C CA . HIS B 1 59 ? -8.530 8.222 101.288 1.00 11.72 92 HIS B CA 1
ATOM 2770 C C . HIS B 1 59 ? -7.044 8.470 101.085 1.00 14.92 92 HIS B C 1
ATOM 2771 O O . HIS B 1 59 ? -6.649 9.154 100.136 1.00 12.37 92 HIS B O 1
ATOM 2778 N N . LYS B 1 60 ? -6.221 7.953 101.992 1.00 13.47 93 LYS B N 1
ATOM 2779 C CA . LYS B 1 60 ? -4.769 8.074 101.829 1.00 16.63 93 LYS B CA 1
ATOM 2780 C C . LYS B 1 60 ? -4.340 7.493 100.485 1.00 17.50 93 LYS B C 1
ATOM 2781 O O . LYS B 1 60 ? -3.548 8.096 99.762 1.00 15.09 93 LYS B O 1
ATOM 2787 N N . TRP B 1 61 ? -4.876 6.321 100.155 1.00 13.06 94 TRP B N 1
ATOM 2788 C CA . TRP B 1 61 ? -4.624 5.706 98.859 1.00 14.04 94 TRP B CA 1
ATOM 2789 C C . TRP B 1 61 ? -5.068 6.633 97.728 1.00 14.84 94 TRP B C 1
ATOM 2790 O O . TRP B 1 61 ? -4.308 6.893 96.798 1.00 13.49 94 TRP B O 1
ATOM 2801 N N . MET B 1 62 ? -6.293 7.141 97.822 1.00 12.41 95 MET B N 1
ATOM 2802 C CA . MET B 1 62 ? -6.836 8.007 96.775 1.00 13.38 95 MET B CA 1
ATOM 2803 C C . MET B 1 62 ? -5.959 9.235 96.535 1.00 11.69 95 MET B C 1
ATOM 2804 O O . MET B 1 62 ? -5.717 9.613 95.396 1.00 14.10 95 MET B O 1
ATOM 2809 N N . GLY B 1 63 ? -5.484 9.853 97.605 1.00 13.47 96 GLY B N 1
ATOM 2810 C CA . GLY B 1 63 ? -4.631 11.034 97.477 1.00 13.02 96 GLY B CA 1
ATOM 2811 C C . GLY B 1 63 ? -3.372 10.780 96.660 1.00 14.06 96 GLY B C 1
ATOM 2812 O O . GLY B 1 63 ? -2.905 11.652 95.912 1.00 17.50 96 GLY B O 1
ATOM 2813 N N . SER B 1 64 ? -2.813 9.580 96.796 1.00 16.63 97 SER B N 1
ATOM 2814 C CA . SER B 1 64 ? -1.615 9.236 96.045 1.00 19.31 97 SER B CA 1
ATOM 2815 C C . SER B 1 64 ? -1.937 8.770 94.621 1.00 17.70 97 SER B C 1
ATOM 2816 O O . SER B 1 64 ? -1.088 8.816 93.730 1.00 19.74 97 SER B O 1
ATOM 2819 N N . TRP B 1 65 ? -3.177 8.357 94.399 1.00 14.16 98 TRP B N 1
ATOM 2820 C CA . TRP B 1 65 ? -3.566 7.734 93.131 1.00 16.70 98 TRP B CA 1
ATOM 2821 C C . TRP B 1 65 ? -4.109 8.695 92.087 1.00 14.50 98 TRP B C 1
ATOM 2822 O O . TRP B 1 65 ? -3.872 8.490 90.895 1.00 15.65 98 TRP B O 1
ATOM 2833 N N . LEU B 1 66 ? -4.833 9.729 92.525 1.00 13.27 99 LEU B N 1
ATOM 2834 C CA . LEU B 1 66 ? -5.627 10.550 91.602 1.00 13.23 99 LEU B CA 1
ATOM 2835 C C . LEU B 1 66 ? -4.825 11.061 90.400 1.00 14.43 99 LEU B C 1
ATOM 2836 O O . LEU B 1 66 ? -5.318 11.038 89.274 1.00 14.10 99 LEU B O 1
ATOM 2841 N N . MET B 1 67 ? -3.608 11.549 90.651 1.00 13.66 100 MET B N 1
ATOM 2842 C CA . MET B 1 67 ? -2.785 12.078 89.565 1.00 16.33 100 MET B CA 1
ATOM 2843 C C . MET B 1 67 ? -1.566 11.197 89.282 1.00 15.67 100 MET B C 1
ATOM 2844 O O . MET B 1 67 ? -0.594 11.638 88.657 1.00 20.96 100 MET B O 1
ATOM 2849 N N . SER B 1 68 ? -1.633 9.949 89.718 1.00 15.53 101 SER B N 1
ATOM 2850 C CA . SER B 1 68 ? -0.563 8.983 89.444 1.00 15.80 101 SER B CA 1
ATOM 2851 C C . SER B 1 68 ? -0.422 8.710 87.943 1.00 20.39 101 SER B C 1
ATOM 2852 O O . SER B 1 68 ? -1.386 8.825 87.180 1.00 18.58 101 SER B O 1
ATOM 2855 N N . ASP B 1 69 ? 0.784 8.350 87.515 1.00 19.89 102 ASP B N 1
ATOM 2856 C CA . ASP B 1 69 ? 0.988 8.031 86.106 1.00 17.60 102 ASP B CA 1
ATOM 2857 C C . ASP B 1 69 ? 1.824 6.764 85.932 1.00 20.08 102 ASP B C 1
ATOM 2858 O O . ASP B 1 69 ? 2.454 6.571 84.900 1.00 29.28 102 ASP B O 1
ATOM 2863 N N . ASN B 1 70 ? 1.813 5.901 86.942 1.00 21.34 103 ASN B N 1
ATOM 2864 C CA . ASN B 1 70 ? 2.489 4.612 86.832 1.00 28.24 103 ASN B CA 1
ATOM 2865 C C . ASN B 1 70 ? 1.482 3.515 86.480 1.00 34.05 103 ASN B C 1
ATOM 2866 O O . ASN B 1 70 ? 1.390 2.482 87.151 1.00 34.15 103 ASN B O 1
ATOM 2871 N N . HIS B 1 71 ? 0.696 3.768 85.439 1.00 21.57 104 HIS B N 1
ATOM 2872 C CA . HIS B 1 71 ? -0.196 2.752 84.899 1.00 17.08 104 HIS B CA 1
ATOM 2873 C C . HIS B 1 71 ? -0.334 2.983 83.397 1.00 21.07 104 HIS B C 1
ATOM 2874 O O . HIS B 1 71 ? 0.069 4.027 82.891 1.00 19.84 104 HIS B O 1
ATOM 2881 N N . ASP B 1 72 ? -0.872 1.991 82.697 1.00 16.97 105 ASP B N 1
ATOM 2882 C CA . ASP B 1 72 ? -1.113 2.076 81.256 1.00 17.75 105 ASP B CA 1
ATOM 2883 C C . ASP B 1 72 ? -2.152 3.150 80.992 1.00 17.17 105 ASP B C 1
ATOM 2884 O O . ASP B 1 72 ? -3.185 3.145 81.631 1.00 16.31 105 ASP B O 1
ATOM 2889 N N . ALA B 1 73 ? -1.881 4.058 80.051 1.00 17.80 106 ALA B N 1
ATOM 2890 C CA . ALA B 1 73 ? -2.869 5.083 79.705 1.00 17.74 106 ALA B CA 1
ATOM 2891 C C . ALA B 1 73 ? -3.087 5.145 78.198 1.00 18.56 106 ALA B C 1
ATOM 2892 O O . ALA B 1 73 ? -3.469 6.190 77.660 1.00 18.76 106 ALA B O 1
ATOM 2894 N N . SER B 1 74 ? -2.836 4.030 77.521 1.00 15.31 107 SER B N 1
ATOM 2895 C CA . SER B 1 74 ? -2.905 3.994 76.048 1.00 18.62 107 SER B CA 1
ATOM 2896 C C . SER B 1 74 ? -4.302 4.379 75.553 1.00 19.04 107 SER B C 1
ATOM 2897 O O . SER B 1 74 ? -4.446 5.154 74.598 1.00 21.14 107 SER B O 1
ATOM 2900 N N . GLN B 1 75 ? -5.333 3.819 76.187 1.00 18.02 108 GLN B N 1
ATOM 2901 C CA . GLN B 1 75 ? -6.719 4.194 75.848 1.00 21.12 108 GLN B CA 1
ATOM 2902 C C . GLN B 1 75 ? -7.005 5.674 76.129 1.00 26.81 108 GLN B C 1
ATOM 2903 O O . GLN B 1 75 ? -7.739 6.328 75.374 1.00 23.29 108 GLN B O 1
ATOM 2909 N N . GLY B 1 76 ? -6.443 6.193 77.220 1.00 16.79 109 GLY B N 1
ATOM 2910 C CA . GLY B 1 76 ? -6.566 7.599 77.555 1.00 16.68 109 GLY B CA 1
ATOM 2911 C C . GLY B 1 76 ? -6.006 8.491 76.456 1.00 23.58 109 GLY B C 1
ATOM 2912 O O . GLY B 1 76 ? -6.642 9.455 76.035 1.00 22.19 109 GLY B O 1
ATOM 2913 N N . TYR B 1 77 ? -4.807 8.160 75.993 1.00 20.66 110 TYR B N 1
ATOM 2914 C CA . TYR B 1 77 ? -4.175 8.891 74.891 1.00 22.65 110 TYR B CA 1
ATOM 2915 C C . TYR B 1 77 ? -5.017 8.812 73.627 1.00 29.01 110 TYR B C 1
ATOM 2916 O O . TYR B 1 77 ? -5.215 9.810 72.938 1.00 29.87 110 TYR B O 1
ATOM 2925 N N . SER B 1 78 ? -5.493 7.609 73.317 1.00 23.63 111 SER B N 1
ATOM 2926 C CA . SER B 1 78 ? -6.319 7.401 72.134 1.00 28.76 111 SER B CA 1
ATOM 2927 C C . SER B 1 78 ? -7.600 8.227 72.184 1.00 26.98 111 SER B C 1
ATOM 2928 O O . SER B 1 78 ? -7.953 8.914 71.212 1.00 31.83 111 SER B O 1
ATOM 2931 N N . PHE B 1 79 ? -8.284 8.163 73.324 1.00 25.28 112 PHE B N 1
ATOM 2932 C CA . PHE B 1 79 ? -9.506 8.935 73.562 1.00 24.37 112 PHE B CA 1
ATOM 2933 C C . PHE B 1 79 ? -9.267 10.427 73.344 1.00 33.61 112 PHE B C 1
ATOM 2934 O O . PHE B 1 79 ? -10.010 11.101 72.612 1.00 32.79 112 PHE B O 1
ATOM 2942 N N . LEU B 1 80 ? -8.221 10.939 73.981 1.00 24.92 113 LEU B N 1
ATOM 2943 C CA . LEU B 1 80 ? -7.876 12.354 73.869 1.00 29.31 113 LEU B CA 1
ATOM 2944 C C . LEU B 1 80 ? -7.612 12.772 72.433 1.00 32.29 113 LEU B C 1
ATOM 2945 O O . LEU B 1 80 ? -8.061 13.833 71.992 1.00 36.29 113 LEU B O 1
ATOM 2950 N N . HIS B 1 81 ? -6.869 11.952 71.700 1.00 36.39 114 HIS B N 1
ATOM 2951 C CA . HIS B 1 81 ? -6.528 12.314 70.330 1.00 37.36 114 HIS B CA 1
ATOM 2952 C C . HIS B 1 81 ? -7.768 12.316 69.439 1.00 40.21 114 HIS B C 1
ATOM 2953 O O . HIS B 1 81 ? -7.925 13.190 68.579 1.00 42.60 114 HIS B O 1
ATOM 2960 N N . GLU B 1 82 ? -8.656 11.350 69.653 1.00 37.79 115 GLU B N 1
ATOM 2961 C CA . GLU B 1 82 ? -9.875 11.268 68.861 1.00 44.40 115 GLU B CA 1
ATOM 2962 C C . GLU B 1 82 ? -10.814 12.427 69.180 1.00 44.04 115 GLU B C 1
ATOM 2963 O O . GLU B 1 82 ? -11.516 12.924 68.300 1.00 42.61 115 GLU B O 1
ATOM 2969 N N . VAL B 1 83 ? -10.825 12.861 70.437 1.00 37.69 116 VAL B N 1
ATOM 2970 C CA . VAL B 1 83 ? -11.623 14.023 70.813 1.00 37.93 116 VAL B CA 1
ATOM 2971 C C . VAL B 1 83 ? -10.963 15.315 70.331 1.00 41.28 116 VAL B C 1
ATOM 2972 O O . VAL B 1 83 ? -11.636 16.209 69.800 1.00 41.92 116 VAL B O 1
ATOM 2976 N N . ASP B 1 84 ? -9.647 15.407 70.501 1.00 36.94 117 ASP B N 1
ATOM 2977 C CA . ASP B 1 84 ? -8.901 16.591 70.076 1.00 45.22 117 ASP B CA 1
ATOM 2978 C C . ASP B 1 84 ? -9.001 16.807 68.569 1.00 56.52 117 ASP B C 1
ATOM 2979 O O . ASP B 1 84 ? -9.024 17.945 68.094 1.00 60.08 117 ASP B O 1
ATOM 2984 N N . LYS B 1 85 ? -9.072 15.718 67.812 1.00 53.27 118 LYS B N 1
ATOM 2985 C CA . LYS B 1 85 ? -9.198 15.832 66.366 1.00 55.54 118 LYS B CA 1
ATOM 2986 C C . LYS B 1 85 ? -10.581 16.335 65.967 1.00 51.74 118 LYS B C 1
ATOM 2987 O O . LYS B 1 85 ? -10.707 17.209 65.106 1.00 50.96 118 LYS B O 1
ATOM 2993 N N . GLU B 1 86 ? -11.615 15.782 66.596 1.00 47.54 119 GLU B N 1
ATOM 2994 C CA . GLU B 1 86 ? -12.991 16.164 66.290 1.00 48.55 119 GLU B CA 1
ATOM 2995 C C . GLU B 1 86 ? -13.321 17.579 66.770 1.00 46.76 119 GLU B C 1
ATOM 2996 O O . GLU B 1 86 ? -14.204 18.244 66.219 1.00 43.43 119 GLU B O 1
ATOM 3002 N N . ALA B 1 87 ? -12.611 18.038 67.796 1.00 42.07 120 ALA B N 1
ATOM 3003 C CA . ALA B 1 87 ? -12.796 19.399 68.285 1.00 46.54 120 ALA B CA 1
ATOM 3004 C C . ALA B 1 87 ? -12.140 20.397 67.339 1.00 51.53 120 ALA B C 1
ATOM 3005 O O . ALA B 1 87 ? -12.619 21.522 67.181 1.00 54.08 120 ALA B O 1
ATOM 3007 N N . GLU B 1 88 ? -11.050 19.981 66.699 1.00 50.41 121 GLU B N 1
ATOM 3008 C CA . GLU B 1 88 ? -10.336 20.851 65.767 1.00 64.74 121 GLU B CA 1
ATOM 3009 C C . GLU B 1 88 ? -11.088 21.043 64.451 1.00 68.61 121 GLU B C 1
ATOM 3010 O O . GLU B 1 88 ? -11.064 22.134 63.880 1.00 71.52 121 GLU B O 1
ATOM 3016 N N . ILE B 1 89 ? -11.746 19.995 63.962 1.00 65.35 122 ILE B N 1
ATOM 3017 C CA . ILE B 1 89 ? -12.550 20.132 62.749 1.00 66.16 122 ILE B CA 1
ATOM 3018 C C . ILE B 1 89 ? -13.743 21.040 63.048 1.00 66.25 122 ILE B C 1
ATOM 3019 O O . ILE B 1 89 ? -14.165 21.820 62.192 1.00 67.58 122 ILE B O 1
ATOM 3024 N N . THR B 1 90 ? -14.260 20.964 64.272 1.00 62.16 123 THR B N 1
ATOM 3025 C CA . THR B 1 90 ? -15.302 21.886 64.717 1.00 61.96 123 THR B CA 1
ATOM 3026 C C . THR B 1 90 ? -14.813 23.332 64.665 1.00 63.64 123 THR B C 1
ATOM 3027 O O . THR B 1 90 ? -15.500 24.214 64.145 1.00 58.83 123 THR B O 1
ATOM 3031 N N . PHE B 1 91 ? -13.621 23.573 65.205 1.00 62.16 124 PHE B N 1
ATOM 3032 C CA . PHE B 1 91 ? -13.076 24.925 65.252 1.00 67.52 124 PHE B CA 1
ATOM 3033 C C . PHE B 1 91 ? -12.575 25.371 63.882 1.00 71.34 124 PHE B C 1
ATOM 3034 O O . PHE B 1 91 ? -12.290 26.551 63.672 1.00 76.62 124 PHE B O 1
ATOM 3042 N N . ASP B 1 92 ? -12.477 24.428 62.950 1.00 69.72 125 ASP B N 1
ATOM 3043 C CA . ASP B 1 92 ? -12.149 24.753 61.567 1.0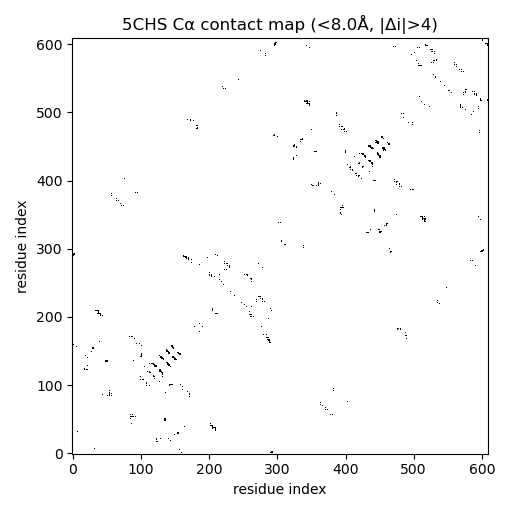0 72.28 125 ASP B CA 1
ATOM 3044 C C . ASP B 1 92 ? -13.393 25.206 60.806 1.00 71.64 125 ASP B C 1
ATOM 3045 O O . ASP B 1 92 ? -13.309 26.003 59.868 1.00 67.77 125 ASP B O 1
ATOM 3050 N N . VAL B 1 93 ? -14.548 24.690 61.215 1.00 70.24 126 VAL B N 1
ATOM 3051 C CA . VAL B 1 93 ? -15.821 25.109 60.646 1.00 70.41 126 VAL B CA 1
ATOM 3052 C C . VAL B 1 93 ? -16.118 26.550 61.049 1.00 68.23 126 VAL B C 1
ATOM 3053 O O . VAL B 1 93 ? -16.615 27.344 60.245 1.00 66.55 126 VAL B O 1
ATOM 3057 N N . VAL B 1 94 ? -15.801 26.884 62.297 1.00 58.02 127 VAL B N 1
ATOM 3058 C CA . VAL B 1 94 ? -15.991 28.242 62.797 1.00 57.96 127 VAL B CA 1
ATOM 3059 C C . VAL B 1 94 ? -15.132 29.229 62.012 1.00 60.54 127 VAL B C 1
ATOM 3060 O O . VAL B 1 94 ? -15.595 30.305 61.636 1.00 62.41 127 VAL B O 1
ATOM 3064 N N . GLU B 1 95 ? -13.881 28.851 61.765 1.00 68.22 128 GLU B N 1
ATOM 3065 C CA . GLU B 1 95 ? -12.960 29.689 61.002 1.00 74.49 128 GLU B CA 1
ATOM 3066 C C . GLU B 1 95 ? -13.442 29.886 59.566 1.00 71.94 128 GLU B C 1
ATOM 3067 O O . GLU B 1 95 ? -13.308 30.974 59.003 1.00 66.78 128 GLU B O 1
ATOM 3073 N N . THR B 1 96 ? -14.014 28.838 58.982 1.00 74.22 129 THR B N 1
ATOM 3074 C CA . THR B 1 96 ? -14.533 28.912 57.619 1.00 81.10 129 THR B CA 1
ATOM 3075 C C . THR B 1 96 ? -15.787 29.789 57.569 1.00 82.68 129 THR B C 1
ATOM 3076 O O . THR B 1 96 ? -16.148 30.322 56.518 1.00 91.36 129 THR B O 1
ATOM 3080 N N . PHE B 1 97 ? -16.433 29.947 58.721 1.00 75.01 130 PHE B N 1
ATOM 3081 C CA . PHE B 1 97 ? -17.651 30.740 58.832 1.00 70.73 130 PHE B CA 1
ATOM 3082 C C . PHE B 1 97 ? -17.326 32.190 59.164 1.00 72.24 130 PHE B C 1
ATOM 3083 O O . PHE B 1 97 ? -18.197 33.059 59.167 1.00 71.23 130 PHE B O 1
ATOM 3091 N N . ILE B 1 98 ? -16.052 32.435 59.436 1.00 63.67 131 ILE B N 1
ATOM 3092 C CA . ILE B 1 98 ? -15.586 33.705 59.971 1.00 62.63 131 ILE B CA 1
ATOM 3093 C C . ILE B 1 98 ? -14.651 34.388 58.976 1.00 66.04 131 ILE B C 1
ATOM 3094 O O . ILE B 1 98 ? -14.558 35.618 58.934 1.00 69.23 131 ILE B O 1
ATOM 3099 N N . ARG B 1 99 ? -13.983 33.564 58.168 1.00 69.96 132 ARG B N 1
ATOM 3100 C CA . ARG B 1 99 ? -13.039 34.005 57.139 1.00 76.36 132 ARG B CA 1
ATOM 3101 C C . ARG B 1 99 ? -11.833 34.736 57.732 1.00 75.52 132 ARG B C 1
ATOM 3102 O O . ARG B 1 99 ? -11.419 35.784 57.233 1.00 75.75 132 ARG B O 1
ATOM 3110 N N . GLY B 1 100 ? -11.265 34.166 58.791 1.00 75.24 133 GLY B N 1
ATOM 3111 C CA . GLY B 1 100 ? -10.078 34.725 59.413 1.00 77.60 133 GLY B CA 1
ATOM 3112 C C . GLY B 1 100 ? -10.322 35.232 60.820 1.00 78.57 133 GLY B C 1
ATOM 3113 O O . GLY B 1 100 ? -9.446 35.846 61.430 1.00 80.63 133 GLY B O 1
ATOM 3114 N N . THR B 1 115 ? 1.544 20.414 75.221 1.00 46.66 148 THR B N 1
ATOM 3115 C CA . THR B 1 115 ? 1.825 18.988 75.217 1.00 44.00 148 THR B CA 1
ATOM 3116 C C . THR B 1 115 ? 1.876 18.441 76.635 1.00 46.68 148 THR B C 1
ATOM 3117 O O . THR B 1 115 ? 1.504 17.302 76.881 1.00 48.96 148 THR B O 1
ATOM 3121 N N . ASP B 1 116 ? 2.325 19.270 77.567 1.00 48.29 149 ASP B N 1
ATOM 3122 C CA . ASP B 1 116 ? 2.415 18.860 78.967 1.00 54.53 149 ASP B CA 1
ATOM 3123 C C . ASP B 1 116 ? 1.029 18.604 79.549 1.00 54.73 149 ASP B C 1
ATOM 3124 O O . ASP B 1 116 ? 0.786 17.576 80.183 1.00 46.09 149 ASP B O 1
ATOM 3129 N N . SER B 1 117 ? 0.117 19.540 79.319 1.00 53.29 150 SER B N 1
ATOM 3130 C CA . SER B 1 117 ? -1.253 19.391 79.800 1.00 51.11 150 SER B CA 1
ATOM 3131 C C . SER B 1 117 ? -1.899 18.159 79.178 1.00 47.75 150 SER B C 1
ATOM 3132 O O . SER B 1 117 ? -2.677 17.455 79.827 1.00 43.88 150 SER B O 1
ATOM 3135 N N . PHE B 1 118 ? -1.562 17.906 77.918 1.00 39.31 151 PHE B N 1
ATOM 3136 C CA . PHE B 1 118 ? -2.114 16.785 77.170 1.00 38.15 151 PHE B CA 1
ATOM 3137 C C . PHE B 1 118 ? -1.836 15.454 77.869 1.00 33.64 151 PHE B C 1
ATOM 3138 O O . PHE B 1 118 ? -2.741 14.624 78.022 1.00 30.14 151 PHE B O 1
ATOM 3146 N N . LYS B 1 119 ? -0.598 15.259 78.316 1.00 29.17 152 LYS B N 1
ATOM 3147 C CA . LYS B 1 119 ? -0.247 14.016 78.988 1.00 36.65 152 LYS B CA 1
ATOM 3148 C C . LYS B 1 119 ? -1.011 13.833 80.295 1.00 32.98 152 LYS B C 1
ATOM 3149 O O . LYS B 1 119 ? -1.518 12.748 80.589 1.00 28.72 152 LYS B O 1
ATOM 3155 N N . ILE B 1 120 ? -1.083 14.897 81.085 1.00 32.79 153 ILE B N 1
ATOM 3156 C CA . ILE B 1 120 ? -1.809 14.828 82.346 1.00 25.58 153 ILE B CA 1
ATOM 3157 C C . ILE B 1 120 ? -3.285 14.569 82.069 1.00 28.79 153 ILE B C 1
ATOM 3158 O O . ILE B 1 120 ? -3.921 13.791 82.772 1.00 26.76 153 ILE B O 1
ATOM 3163 N N . LEU B 1 121 ? -3.825 15.178 81.017 1.00 25.45 154 LEU B N 1
ATOM 3164 C CA . LEU B 1 121 ? -5.195 14.868 80.615 1.00 29.18 154 LEU B CA 1
ATOM 3165 C C . LEU B 1 121 ? -5.370 13.400 80.198 1.00 28.01 154 LEU B C 1
ATOM 3166 O O . LEU B 1 121 ? -6.414 12.800 80.447 1.00 23.68 154 LEU B O 1
ATOM 3171 N N . ALA B 1 122 ? -4.358 12.832 79.551 1.00 24.17 155 ALA B N 1
ATOM 3172 C CA . ALA B 1 122 ? -4.455 11.457 79.073 1.00 18.76 155 ALA B CA 1
ATOM 3173 C C . ALA B 1 122 ? -4.620 10.488 80.245 1.00 18.04 155 ALA B C 1
ATOM 3174 O O . ALA B 1 122 ? -5.381 9.523 80.167 1.00 19.27 155 ALA B O 1
ATOM 3176 N N . TYR B 1 123 ? -3.889 10.729 81.325 1.00 19.78 156 TYR B N 1
ATOM 3177 C CA . TYR B 1 123 ? -3.964 9.829 82.467 1.00 19.09 156 TYR B CA 1
ATOM 3178 C C . TYR B 1 123 ? -5.284 10.017 83.216 1.00 17.36 156 TYR B C 1
ATOM 3179 O O . TYR B 1 123 ? -5.872 9.043 83.681 1.00 17.93 156 TYR B O 1
ATOM 3188 N N . LEU B 1 124 ? -5.768 11.256 83.304 1.00 16.86 157 LEU B N 1
ATOM 3189 C CA . LEU B 1 124 ? -7.101 11.504 83.859 1.00 16.60 157 LEU B CA 1
ATOM 3190 C C . LEU B 1 124 ? -8.164 10.808 83.023 1.00 18.85 157 LEU B C 1
ATOM 3191 O O . LEU B 1 124 ? -9.074 10.192 83.568 1.00 16.39 157 LEU B O 1
ATOM 3196 N N . CYS B 1 125 ? -8.063 10.936 81.701 1.00 17.88 158 CYS B N 1
ATOM 3197 C CA . CYS B 1 125 ? -9.025 10.286 80.812 1.00 17.12 158 CYS B CA 1
ATOM 3198 C C . CYS B 1 125 ? -9.001 8.772 80.994 1.00 14.90 158 CYS B C 1
ATOM 3199 O O . CYS B 1 125 ? -10.054 8.137 80.990 1.00 17.17 158 CYS B O 1
ATOM 3202 N N . GLN B 1 126 ? -7.815 8.186 81.146 1.00 14.62 159 GLN B N 1
ATOM 3203 C CA . GLN B 1 126 ? -7.753 6.741 81.358 1.00 14.52 159 GLN B CA 1
ATOM 3204 C C . GLN B 1 126 ? -8.516 6.349 82.627 1.00 14.71 159 GLN B C 1
ATOM 3205 O O . GLN B 1 126 ? -9.284 5.376 82.628 1.00 14.63 159 GLN B O 1
ATOM 3211 N N . LYS B 1 127 ? -8.296 7.096 83.703 1.00 13.10 160 LYS B N 1
ATOM 3212 C CA . LYS B 1 127 ? -8.987 6.820 84.968 1.00 12.61 160 LYS B CA 1
ATOM 3213 C C . LYS B 1 127 ? -10.497 6.976 84.801 1.00 17.64 160 LYS B C 1
ATOM 3214 O O . LYS B 1 127 ? -11.280 6.189 85.336 1.00 14.37 160 LYS B O 1
ATOM 3220 N N . PHE B 1 128 ? -10.901 7.976 84.025 1.00 14.60 161 PHE B N 1
ATOM 3221 C CA . PHE B 1 128 ? -12.326 8.179 83.778 1.00 17.83 161 PHE B CA 1
ATOM 3222 C C . PHE B 1 128 ? -12.935 6.974 83.066 1.00 17.51 161 PHE B C 1
ATOM 3223 O O . PHE B 1 128 ? -13.957 6.445 83.491 1.00 20.24 161 PHE B O 1
ATOM 3231 N N . LEU B 1 129 ? -12.313 6.565 81.970 1.00 15.01 162 LEU B N 1
ATOM 3232 C CA . LEU B 1 129 ? -12.787 5.405 81.208 1.00 16.04 162 LEU B CA 1
ATOM 3233 C C . LEU B 1 129 ? -12.916 4.182 82.099 1.00 20.03 162 LEU B C 1
ATOM 3234 O O . LEU B 1 129 ? -13.909 3.443 82.038 1.00 16.68 162 LEU B O 1
ATOM 3239 N N . ASP B 1 130 ? -11.894 3.963 82.917 1.00 15.62 163 ASP B N 1
ATOM 3240 C CA . ASP B 1 130 ? -11.871 2.838 83.854 1.00 13.66 163 ASP B CA 1
ATOM 3241 C C . ASP B 1 130 ? -13.026 2.888 84.861 1.00 14.26 163 ASP B C 1
ATOM 3242 O O . ASP B 1 130 ? -13.753 1.912 85.008 1.00 12.85 163 ASP B O 1
ATOM 3247 N N . LEU B 1 131 ? -13.192 4.020 85.541 1.00 14.32 164 LEU B N 1
ATOM 3248 C CA . LEU B 1 131 ? -14.242 4.157 86.563 1.00 12.09 164 LEU B CA 1
ATOM 3249 C C . LEU B 1 131 ? -15.636 4.100 85.933 1.00 13.00 164 LEU B C 1
ATOM 3250 O O . LEU B 1 131 ? -16.591 3.616 86.547 1.00 14.79 164 LEU B O 1
ATOM 3255 N N . HIS B 1 132 ? -15.751 4.602 84.710 1.00 15.19 165 HIS B N 1
ATOM 3256 C CA . HIS B 1 132 ? -17.020 4.540 83.995 1.00 19.08 165 HIS B CA 1
ATOM 3257 C C . HIS B 1 132 ? -17.418 3.097 83.710 1.00 18.08 165 HIS B C 1
ATOM 3258 O O . HIS B 1 132 ? -18.574 2.717 83.888 1.00 18.27 165 HIS B O 1
ATOM 3265 N N . LYS B 1 133 ? -16.466 2.302 83.235 1.00 16.17 166 LYS B N 1
ATOM 3266 C CA . LYS B 1 133 ? -16.735 0.891 82.966 1.00 15.04 166 LYS B CA 1
ATOM 3267 C C . LYS B 1 133 ? -17.124 0.147 84.242 1.00 16.10 166 LYS B C 1
ATOM 3268 O O . LYS B 1 133 ? -18.083 -0.632 84.249 1.00 17.93 166 LYS B O 1
ATOM 3274 N N . LEU B 1 134 ? -16.385 0.398 85.316 1.00 14.08 167 LEU B N 1
ATOM 3275 C CA . LEU B 1 134 ? -16.671 -0.249 86.595 1.00 15.36 167 LEU B CA 1
ATOM 3276 C C . LEU B 1 134 ? -18.055 0.127 87.112 1.00 17.54 167 LEU B C 1
ATOM 3277 O O . LEU B 1 134 ? -18.751 -0.715 87.670 1.00 15.19 167 LEU B O 1
ATOM 3282 N N . THR B 1 135 ? -18.451 1.389 86.945 1.00 12.86 168 THR B N 1
ATOM 3283 C CA . THR B 1 135 ? -19.743 1.806 87.485 1.00 13.68 168 THR B CA 1
ATOM 3284 C C . THR B 1 135 ? -20.895 1.205 86.670 1.00 17.69 168 THR B C 1
ATOM 3285 O O . THR B 1 135 ? -21.918 0.840 87.248 1.00 20.26 168 THR B O 1
ATOM 3289 N N . LEU B 1 136 ? -20.728 1.062 85.354 1.00 17.15 169 LEU B N 1
ATOM 3290 C CA . LEU B 1 136 ? -21.751 0.391 84.542 1.00 18.20 169 LEU B CA 1
ATOM 3291 C C . LEU B 1 136 ? -21.930 -1.055 84.990 1.00 21.14 169 LEU B C 1
ATOM 3292 O O . LEU B 1 136 ? -23.061 -1.554 85.102 1.00 20.74 169 LEU B O 1
ATOM 3297 N N . ILE B 1 137 ? -20.814 -1.719 85.274 1.00 17.21 170 ILE B N 1
ATOM 3298 C CA . ILE B 1 137 ? -20.871 -3.115 85.712 1.00 14.43 170 ILE B CA 1
ATOM 3299 C C . ILE B 1 137 ? -21.511 -3.178 87.102 1.00 20.28 170 ILE B C 1
ATOM 3300 O O . ILE B 1 137 ? -22.410 -3.990 87.363 1.00 17.79 170 ILE B O 1
ATOM 3305 N N . LEU B 1 138 ? -21.091 -2.271 87.974 1.00 16.35 171 LEU B N 1
ATOM 3306 C CA . LEU B 1 138 ? -21.614 -2.221 89.336 1.00 18.65 171 LEU B CA 1
ATOM 3307 C C . LEU B 1 138 ? -23.130 -2.014 89.349 1.00 19.50 171 LEU B C 1
ATOM 3308 O O . LEU B 1 138 ? -23.838 -2.567 90.194 1.00 19.99 171 LEU B O 1
ATOM 3313 N N . ASN B 1 139 ? -23.627 -1.229 88.402 1.00 17.23 172 ASN B N 1
ATOM 3314 C CA . ASN B 1 139 ? -25.042 -0.867 88.393 1.00 21.5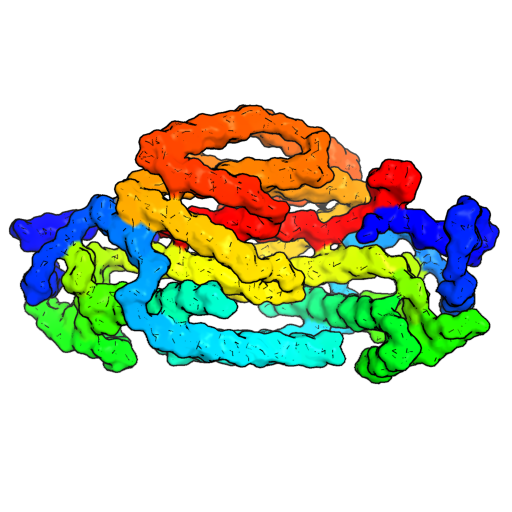3 172 ASN B CA 1
ATOM 3315 C C . ASN B 1 139 ? -25.888 -1.720 87.447 1.00 20.16 172 ASN B C 1
ATOM 3316 O O . ASN B 1 139 ? -27.055 -1.416 87.193 1.00 23.72 172 ASN B O 1
ATOM 3321 N N . ALA B 1 140 ? -25.313 -2.796 86.919 1.00 20.89 173 ALA B N 1
ATOM 3322 C CA . ALA B 1 140 ? -26.081 -3.704 86.061 1.00 19.68 173 ALA B CA 1
ATOM 3323 C C . ALA B 1 140 ? -27.319 -4.241 86.798 1.00 24.71 173 ALA B C 1
ATOM 3324 O O . ALA B 1 140 ? -27.209 -4.737 87.915 1.00 30.89 173 ALA B O 1
ATOM 3326 N N . VAL B 1 141 ? -28.486 -4.134 86.172 1.00 29.84 174 VAL B N 1
ATOM 3327 C CA . VAL B 1 141 ? -29.740 -4.432 86.865 1.00 39.18 174 VAL B CA 1
ATOM 3328 C C . VAL B 1 141 ? -30.128 -5.903 86.779 1.00 40.23 174 VAL B C 1
ATOM 3329 O O . VAL B 1 141 ? -30.995 -6.361 87.526 1.00 42.65 174 VAL B O 1
ATOM 3333 N N . SER B 1 142 ? -29.477 -6.643 85.885 1.00 30.63 175 SER B N 1
ATOM 3334 C CA . SER B 1 142 ? -29.793 -8.051 85.676 1.00 29.98 175 SER B CA 1
ATOM 3335 C C . SER B 1 142 ? -28.569 -8.832 85.209 1.00 27.10 175 SER B C 1
ATOM 3336 O O . SER B 1 142 ? -27.588 -8.250 84.750 1.00 27.26 175 SER B O 1
ATOM 3339 N N . GLU B 1 143 ? -28.632 -10.151 85.326 1.00 24.31 176 GLU B N 1
ATOM 3340 C CA . GLU B 1 143 ? -27.558 -11.000 84.822 1.00 24.35 176 GLU B CA 1
ATOM 3341 C C . GLU B 1 143 ? -27.397 -10.843 83.309 1.00 26.40 176 GLU B C 1
ATOM 3342 O O . GLU B 1 143 ? -26.285 -10.826 82.788 1.00 26.40 176 GLU B O 1
ATOM 3348 N N . VAL B 1 144 ? -28.519 -10.726 82.607 1.00 28.37 177 VAL B N 1
ATOM 3349 C CA . VAL B 1 144 ? -28.495 -10.522 81.167 1.00 26.05 177 VAL B CA 1
ATOM 3350 C C . VAL B 1 144 ? -27.707 -9.264 80.799 1.00 27.34 177 VAL B C 1
ATOM 3351 O O . VAL B 1 144 ? -26.860 -9.285 79.905 1.00 26.47 177 VAL B O 1
ATOM 3355 N N . GLU B 1 145 ? -27.985 -8.169 81.498 1.00 28.18 178 GLU B N 1
ATOM 3356 C CA . GLU B 1 145 ? -27.302 -6.912 81.216 1.00 30.44 178 GLU B CA 1
ATOM 3357 C C . GLU B 1 145 ? -25.825 -7.022 81.587 1.00 25.40 178 GLU B C 1
ATOM 3358 O O . GLU B 1 145 ? -24.953 -6.525 80.874 1.00 26.03 178 GLU B O 1
ATOM 3364 N N . LEU B 1 146 ? -25.547 -7.682 82.706 1.00 21.18 179 LEU B N 1
ATOM 3365 C CA . LEU B 1 146 ? -24.171 -7.867 83.135 1.00 19.75 179 LEU B CA 1
ATOM 3366 C C . LEU B 1 146 ? -23.343 -8.640 82.115 1.00 20.21 179 LEU B C 1
ATOM 3367 O O . LEU B 1 146 ? -22.189 -8.301 81.869 1.00 20.53 179 LEU B O 1
ATOM 3372 N N . LEU B 1 147 ? -23.923 -9.683 81.534 1.00 21.44 180 LEU B N 1
ATOM 3373 C CA . LEU B 1 147 ? -23.201 -10.506 80.563 1.00 22.12 180 LEU B CA 1
ATOM 3374 C C . LEU B 1 147 ? -22.856 -9.697 79.318 1.00 28.73 180 LEU B C 1
ATOM 3375 O O . LEU B 1 147 ? -21.745 -9.786 78.796 1.00 24.96 180 LEU B O 1
ATOM 3380 N N . ASN B 1 148 ? -23.806 -8.888 78.863 1.00 26.90 181 ASN B N 1
ATOM 3381 C CA . ASN B 1 148 ? -23.571 -7.984 77.740 1.00 25.94 181 ASN B CA 1
ATOM 3382 C C . ASN B 1 148 ? -22.442 -6.985 78.045 1.00 26.77 181 ASN B C 1
ATOM 3383 O O . ASN B 1 148 ? -21.560 -6.759 77.216 1.00 27.99 181 ASN B O 1
ATOM 3388 N N . LEU B 1 149 ? -22.464 -6.406 79.242 1.00 21.80 182 LEU B N 1
ATOM 3389 C CA . LEU B 1 149 ? -21.441 -5.432 79.629 1.00 24.59 182 LEU B CA 1
ATOM 3390 C C . LEU B 1 149 ? -20.075 -6.104 79.723 1.00 23.38 182 LEU B C 1
ATOM 3391 O O . LEU B 1 149 ? -19.070 -5.557 79.273 1.00 26.14 182 LEU B O 1
ATOM 3396 N N . ALA B 1 150 ? -20.051 -7.304 80.295 1.00 25.18 183 ALA B N 1
ATOM 3397 C CA . ALA B 1 150 ? -18.796 -8.025 80.476 1.00 21.02 183 ALA B CA 1
ATOM 3398 C C . ALA B 1 150 ? -18.120 -8.345 79.133 1.00 22.91 183 ALA B C 1
ATOM 3399 O O . ALA B 1 150 ? -16.913 -8.163 78.989 1.00 27.29 183 ALA B O 1
ATOM 3401 N N . ARG B 1 151 ? -18.877 -8.800 78.140 1.00 29.39 184 ARG B N 1
ATOM 3402 C CA . ARG B 1 151 ? -18.222 -9.153 76.887 1.00 33.66 184 ARG B CA 1
ATOM 3403 C C . ARG B 1 151 ? -17.768 -7.873 76.170 1.00 32.03 184 ARG B C 1
ATOM 3404 O O . ARG B 1 151 ? -16.711 -7.859 75.546 1.00 34.71 184 ARG B O 1
ATOM 3412 N N . THR B 1 152 ? -18.524 -6.789 76.329 1.00 25.74 185 THR B N 1
ATOM 3413 C CA . THR B 1 152 ? -18.135 -5.496 75.759 1.00 32.17 185 THR B CA 1
ATOM 3414 C C . THR B 1 152 ? -16.816 -5.000 76.351 1.00 30.65 185 THR B C 1
ATOM 3415 O O . THR B 1 152 ? -15.938 -4.514 75.628 1.00 30.80 185 THR B O 1
ATOM 3419 N N . PHE B 1 153 ? -16.672 -5.143 77.665 1.00 23.49 186 PHE B N 1
ATOM 3420 C CA . PHE B 1 153 ? -15.531 -4.583 78.381 1.00 26.56 186 PHE B CA 1
ATOM 3421 C C . PHE B 1 153 ? -14.453 -5.611 78.717 1.00 22.46 186 PHE B C 1
ATOM 3422 O O . PHE B 1 153 ? -13.544 -5.315 79.494 1.00 34.30 186 PHE B O 1
ATOM 3430 N N . LYS B 1 154 ? -14.572 -6.806 78.144 1.00 22.97 187 LYS B N 1
ATOM 3431 C CA . LYS B 1 154 ? -13.615 -7.898 78.346 1.00 26.78 187 LYS B CA 1
ATOM 3432 C C . LYS B 1 154 ? -13.571 -8.388 79.786 1.00 30.30 187 LYS B C 1
ATOM 3433 O O . LYS B 1 154 ? -12.508 -8.772 80.279 1.00 30.95 187 LYS B O 1
ATOM 3439 N N . GLY B 1 155 ? -14.718 -8.363 80.456 1.00 27.20 188 GLY B N 1
ATOM 3440 C CA . GLY B 1 155 ? -14.843 -8.960 81.774 1.00 24.82 188 GLY B CA 1
ATOM 3441 C C . GLY B 1 155 ? -15.325 -10.394 81.680 1.00 23.57 188 GLY B C 1
ATOM 3442 O O . GLY B 1 155 ? -15.722 -10.873 80.606 1.00 24.09 188 GLY B O 1
ATOM 3443 N N . LYS B 1 156 ? -15.268 -11.096 82.803 1.00 17.33 189 LYS B N 1
ATOM 3444 C CA . LYS B 1 156 ? -15.779 -12.461 82.873 1.00 19.03 189 LYS B CA 1
ATOM 3445 C C . LYS B 1 156 ? -16.786 -12.539 84.016 1.00 22.93 189 LYS B C 1
ATOM 3446 O O . LYS B 1 156 ? -16.599 -11.908 85.057 1.00 21.65 189 LYS B O 1
ATOM 3452 N N . VAL B 1 157 ? -17.852 -13.311 83.829 1.00 22.95 190 VAL B N 1
ATOM 3453 C CA . VAL B 1 157 ? -18.901 -13.402 84.851 1.00 21.05 190 VAL B CA 1
ATOM 3454 C C . VAL B 1 157 ? -19.043 -14.827 85.376 1.00 19.50 190 VAL B C 1
ATOM 3455 O O . VAL B 1 157 ? -19.043 -15.775 84.598 1.00 20.32 190 VAL B O 1
ATOM 3459 N N . ARG B 1 158 ? -19.149 -14.979 86.692 1.00 17.52 191 ARG B N 1
ATOM 3460 C CA . ARG B 1 158 ? -19.553 -16.264 87.248 1.00 21.22 191 ARG B CA 1
ATOM 3461 C C . ARG B 1 158 ? -20.683 -16.060 88.247 1.00 21.02 191 ARG B C 1
ATOM 3462 O O . ARG B 1 158 ? -21.116 -14.934 88.478 1.00 18.73 191 ARG B O 1
ATOM 3470 N N . ARG B 1 159 ? -21.185 -17.155 88.812 1.00 17.58 192 ARG B N 1
ATOM 3471 C CA . ARG B 1 159 ? -22.149 -17.062 89.900 1.00 17.46 192 ARG B CA 1
ATOM 3472 C C . ARG B 1 159 ? -21.553 -17.604 91.180 1.00 18.98 192 ARG B C 1
ATOM 3473 O O . ARG B 1 159 ? -20.757 -18.543 91.153 1.00 23.39 192 ARG B O 1
ATOM 3481 N N . SER B 1 160 ? -21.978 -17.028 92.296 1.00 19.31 193 SER B N 1
ATOM 3482 C CA . SER B 1 160 ? -21.656 -17.578 93.598 1.00 22.35 193 SER B CA 1
ATOM 3483 C C . SER B 1 160 ? -22.604 -18.724 93.903 1.00 21.75 193 SER B C 1
ATOM 3484 O O . SER B 1 160 ? -23.568 -18.955 93.175 1.00 18.15 193 SER B O 1
ATOM 3487 N N . SER B 1 161 ? -22.345 -19.430 94.997 1.00 19.86 194 SER B N 1
ATOM 3488 C CA . SER B 1 161 ? -23.228 -20.505 95.421 1.00 22.08 194 SER B CA 1
ATOM 3489 C C . SER B 1 161 ? -24.603 -19.952 95.825 1.00 19.08 194 SER B C 1
ATOM 3490 O O . SER B 1 161 ? -25.585 -20.704 95.912 1.00 21.26 194 SER B O 1
ATOM 3493 N N . HIS B 1 162 ? -24.669 -18.642 96.051 1.00 20.80 195 HIS B N 1
ATOM 3494 C CA . HIS B 1 162 ? -25.922 -17.981 96.427 1.00 23.13 195 HIS B CA 1
ATOM 3495 C C . HIS B 1 162 ? -26.723 -17.463 95.226 1.00 27.79 195 HIS B C 1
ATOM 3496 O O . HIS B 1 162 ? -27.759 -16.825 95.392 1.00 31.12 195 HIS B O 1
ATOM 3503 N N . GLY B 1 163 ? -26.258 -17.757 94.016 1.00 19.37 196 GLY B N 1
ATOM 3504 C CA . GLY B 1 163 ? -26.978 -17.347 92.818 1.00 23.70 196 GLY B CA 1
ATOM 3505 C C . GLY B 1 163 ? -26.718 -15.915 92.367 1.00 24.71 196 GLY B C 1
ATOM 3506 O O . GLY B 1 163 ? -27.264 -15.462 91.362 1.00 30.60 196 GLY B O 1
ATOM 3507 N N . THR B 1 164 ? -25.887 -15.198 93.114 1.00 18.83 197 THR B N 1
ATOM 3508 C CA . THR B 1 164 ? -25.519 -13.827 92.765 1.00 18.12 197 THR B CA 1
ATOM 3509 C C . THR B 1 164 ? -24.388 -13.841 91.754 1.00 18.61 197 THR B C 1
ATOM 3510 O O . THR B 1 164 ? -23.683 -14.835 91.622 1.00 21.59 197 THR B O 1
ATOM 3514 N N . ASN B 1 165 ? -24.215 -12.743 91.023 1.00 16.57 198 ASN B N 1
ATOM 3515 C CA . ASN B 1 165 ? -23.124 -12.705 90.066 1.00 16.23 198 ASN B CA 1
ATOM 3516 C C . ASN B 1 165 ? -21.878 -12.060 90.647 1.00 17.13 198 ASN B C 1
ATOM 3517 O O . ASN B 1 165 ? -21.960 -11.159 91.493 1.00 19.38 198 ASN B O 1
ATOM 3522 N N . ILE B 1 166 ? -20.736 -12.520 90.154 1.00 16.17 199 ILE B N 1
ATOM 3523 C CA . ILE B 1 166 ? -19.445 -11.905 90.408 1.00 16.77 199 ILE B CA 1
ATOM 3524 C C . ILE B 1 166 ? -18.805 -11.617 89.062 1.00 17.43 199 ILE B C 1
ATOM 3525 O O . ILE B 1 166 ? -18.676 -12.512 88.225 1.00 16.74 199 ILE B O 1
ATOM 3530 N N . CYS B 1 167 ? -18.421 -10.367 88.832 1.00 13.90 200 CYS B N 1
ATOM 3531 C CA . CYS B 1 167 ? -17.763 -10.028 87.576 1.00 17.40 200 CYS B CA 1
ATOM 3532 C C . CYS B 1 167 ? -16.300 -9.659 87.810 1.00 18.40 200 CYS B C 1
ATOM 3533 O O . CYS B 1 167 ? -15.996 -8.790 88.629 1.00 18.20 200 CYS B O 1
ATOM 3536 N N . ARG B 1 168 ? -15.398 -10.333 87.104 1.00 17.71 201 ARG B N 1
ATOM 3537 C CA . ARG B 1 168 ? -13.985 -9.985 87.145 1.00 14.83 201 ARG B CA 1
ATOM 3538 C C . ARG B 1 168 ? -13.607 -9.178 85.915 1.00 18.95 201 ARG B C 1
ATOM 3539 O O . ARG B 1 168 ? -13.838 -9.601 84.782 1.00 20.87 201 ARG B O 1
ATOM 3547 N N . ILE B 1 169 ? -13.005 -8.017 86.129 1.00 17.02 202 ILE B N 1
ATOM 3548 C CA . ILE B 1 169 ? -12.596 -7.206 84.999 1.00 18.17 202 ILE B CA 1
ATOM 3549 C C . ILE B 1 169 ? -11.298 -6.511 85.336 1.00 19.78 202 ILE B C 1
ATOM 3550 O O . ILE B 1 169 ? -11.091 -6.067 86.468 1.00 19.65 202 ILE B O 1
ATOM 3555 N N . ARG B 1 170 ? -10.420 -6.438 84.350 1.00 19.77 203 ARG B N 1
ATOM 3556 C CA . ARG B 1 170 ? -9.144 -5.760 84.501 1.00 20.09 203 ARG B CA 1
ATOM 3557 C C . ARG B 1 170 ? -9.229 -4.343 83.921 1.00 18.09 203 ARG B C 1
ATOM 3558 O O . ARG B 1 170 ? -9.681 -4.161 82.782 1.00 25.15 203 ARG B O 1
ATOM 3566 N N . VAL B 1 171 ? -8.868 -3.323 84.705 1.00 17.19 204 VAL B N 1
ATOM 3567 C CA . VAL B 1 171 ? -8.755 -1.976 84.131 1.00 14.54 204 VAL B CA 1
ATOM 3568 C C . VAL B 1 171 ? -7.358 -1.447 84.430 1.00 16.45 204 VAL B C 1
ATOM 3569 O O . VAL B 1 171 ? -6.791 -1.707 85.490 1.00 18.88 204 VAL B O 1
ATOM 3573 N N . PRO B 1 172 ? -6.776 -0.741 83.459 1.00 16.71 205 PRO B N 1
ATOM 3574 C CA . PRO B 1 172 ? -5.386 -0.285 83.544 1.00 20.41 205 PRO B CA 1
ATOM 3575 C C . PRO B 1 172 ? -5.015 0.488 84.822 1.00 18.34 205 PRO B C 1
ATOM 3576 O O . PRO B 1 172 ? -3.936 0.224 85.355 1.00 19.63 205 PRO B O 1
ATOM 3580 N N . SER B 1 173 ? -5.853 1.411 85.298 1.00 14.05 206 SER B N 1
ATOM 3581 C CA . SER B 1 173 ? -5.404 2.298 86.378 1.00 14.03 206 SER B CA 1
ATOM 3582 C C . SER B 1 173 ? -5.604 1.680 87.759 1.00 15.69 206 SER B C 1
ATOM 3583 O O . SER B 1 173 ? -5.075 2.195 88.736 1.00 15.95 206 SER B O 1
ATOM 3586 N N . LEU B 1 174 ? -6.352 0.579 87.833 1.00 12.59 207 LEU B N 1
ATOM 3587 C CA . LEU B 1 174 ? -6.781 0.037 89.129 1.00 12.71 207 LEU B CA 1
ATOM 3588 C C . LEU B 1 174 ? -6.474 -1.454 89.297 1.00 18.25 207 LEU B C 1
ATOM 3589 O O . LEU B 1 174 ? -6.462 -1.954 90.421 1.00 18.43 207 LEU B O 1
ATOM 3594 N N . GLY B 1 175 ? -6.218 -2.159 88.196 1.00 16.60 208 GLY B N 1
ATOM 3595 C CA . GLY B 1 175 ? -5.900 -3.575 88.259 1.00 17.45 208 GLY B CA 1
ATOM 3596 C C . GLY B 1 175 ? -7.125 -4.477 88.193 1.00 14.69 208 GLY B C 1
ATOM 3597 O O . GLY B 1 175 ? -8.237 -4.007 87.919 1.00 16.25 208 GLY B O 1
ATOM 3598 N N . PRO B 1 176 ? -6.931 -5.780 88.449 1.00 14.17 209 PRO B N 1
ATOM 3599 C CA . PRO B 1 176 ? -8.046 -6.732 88.466 1.00 15.03 209 PRO B CA 1
ATOM 3600 C C . PRO B 1 176 ? -9.083 -6.340 89.505 1.00 17.10 209 PRO B C 1
ATOM 3601 O O . PRO B 1 176 ? -8.742 -6.110 90.669 1.00 13.85 209 PRO B O 1
ATOM 3605 N N . THR B 1 177 ? -10.337 -6.289 89.080 1.00 12.43 210 THR B N 1
ATOM 3606 C CA . THR B 1 177 ? -11.424 -5.848 89.939 1.00 12.49 210 THR B CA 1
ATOM 3607 C C . THR B 1 177 ? -12.514 -6.898 89.948 1.00 17.71 210 THR B C 1
ATOM 3608 O O . THR B 1 177 ? -12.830 -7.467 88.895 1.00 18.30 210 THR B O 1
ATOM 3612 N N . PHE B 1 178 ? -13.062 -7.159 91.135 1.00 14.67 211 PHE B N 1
ATOM 3613 C CA . PHE B 1 178 ? -14.113 -8.162 91.317 1.00 11.81 211 PHE B CA 1
ATOM 3614 C C . PHE B 1 178 ? -15.358 -7.463 91.836 1.00 12.30 211 PHE B C 1
ATOM 3615 O O . PHE B 1 178 ? -15.330 -6.853 92.904 1.00 14.71 211 PHE B O 1
ATOM 3623 N N . ILE B 1 179 ? -16.448 -7.555 91.081 1.00 12.08 212 ILE B N 1
ATOM 3624 C CA . ILE B 1 179 ? -17.623 -6.762 91.400 1.00 11.73 212 ILE B CA 1
ATOM 3625 C C . ILE B 1 179 ? -18.805 -7.651 91.671 1.00 13.74 212 ILE B C 1
ATOM 3626 O O . ILE B 1 179 ? -19.112 -8.535 90.876 1.00 13.49 212 ILE B O 1
ATOM 3631 N N . SER B 1 180 ? -19.469 -7.409 92.793 1.00 12.52 213 SER B N 1
ATOM 3632 C CA . SER B 1 180 ? -20.664 -8.166 93.116 1.00 14.16 213 SER B CA 1
ATOM 3633 C C . SER B 1 180 ? -21.574 -7.413 94.060 1.00 14.09 213 SER B C 1
ATOM 3634 O O . SER B 1 180 ? -21.127 -6.926 95.099 1.00 12.57 213 SER B O 1
ATOM 3637 N N . GLU B 1 181 ? -22.850 -7.337 93.696 1.00 15.02 214 GLU B N 1
ATOM 3638 C CA . GLU B 1 181 ? -23.887 -6.803 94.580 1.00 17.66 214 GLU B CA 1
ATOM 3639 C C . GLU B 1 181 ? -23.551 -5.444 95.176 1.00 19.17 214 GLU B C 1
ATOM 3640 O O . GLU B 1 181 ? -23.796 -5.206 96.357 1.00 18.60 214 GLU B O 1
ATOM 3646 N N . GLY B 1 182 ? -23.007 -4.553 94.359 1.00 15.55 215 GLY B N 1
ATOM 3647 C CA . GLY B 1 182 ? -22.763 -3.184 94.793 1.00 17.71 215 GLY B CA 1
ATOM 3648 C C . GLY B 1 182 ? -21.415 -2.977 95.466 1.00 15.72 215 GLY B C 1
ATOM 3649 O O . GLY B 1 182 ? -21.152 -1.921 96.026 1.00 17.80 215 GLY B O 1
ATOM 3650 N N . TRP B 1 183 ? -20.560 -3.993 95.406 1.00 12.42 216 TRP B N 1
ATOM 3651 C CA . TRP B 1 183 ? -19.218 -3.935 95.993 1.00 13.00 216 TRP B CA 1
ATOM 3652 C C . TRP B 1 183 ? -18.169 -4.135 94.915 1.00 14.50 216 TRP B C 1
ATOM 3653 O O . TRP B 1 183 ? -18.383 -4.909 93.996 1.00 13.73 216 TRP B O 1
ATOM 3664 N N . ALA B 1 184 ? -17.028 -3.458 95.039 1.00 11.53 217 ALA B N 1
ATOM 3665 C CA . ALA B 1 184 ? -15.915 -3.665 94.110 1.00 10.26 217 ALA B CA 1
ATOM 3666 C C . ALA B 1 184 ? -14.635 -3.936 94.892 1.00 14.55 217 ALA B C 1
ATOM 3667 O O . ALA B 1 184 ? -14.224 -3.094 95.709 1.00 14.57 217 ALA B O 1
ATOM 3669 N N . TYR B 1 185 ? -14.012 -5.101 94.666 1.00 14.37 218 TYR B N 1
ATOM 3670 C CA . TYR B 1 185 ? -12.742 -5.408 95.324 1.00 10.50 218 TYR B CA 1
ATOM 3671 C C . TYR B 1 185 ? -11.594 -5.357 94.328 1.00 14.59 218 TYR B C 1
ATOM 3672 O O . TYR B 1 185 ? -11.631 -5.992 93.270 1.00 13.90 218 TYR B O 1
ATOM 3681 N N . PHE B 1 186 ? -10.582 -4.586 94.689 1.00 12.05 219 PHE B N 1
ATOM 3682 C CA . PHE B 1 186 ? -9.442 -4.326 93.828 1.00 11.56 219 PHE B CA 1
ATOM 3683 C C . PHE B 1 186 ? -8.278 -5.152 94.330 1.00 15.60 219 PHE B C 1
ATOM 3684 O O . PHE B 1 186 ? -7.637 -4.790 95.319 1.00 16.00 219 PHE B O 1
ATOM 3692 N N . LYS B 1 187 ? -8.027 -6.271 93.652 1.00 11.96 220 LYS B N 1
ATOM 3693 C CA . LYS B 1 187 ? -7.104 -7.274 94.164 1.00 15.64 220 LYS B CA 1
ATOM 3694 C C . LYS B 1 187 ? -5.663 -6.776 94.227 1.00 18.05 220 LYS B C 1
ATOM 3695 O O . LYS B 1 187 ? -4.912 -7.176 95.116 1.00 20.54 220 LYS B O 1
ATOM 3701 N N . LYS B 1 188 ? -5.282 -5.899 93.303 1.00 17.35 221 LYS B N 1
ATOM 3702 C CA . LYS B 1 188 ? -3.922 -5.384 93.286 1.00 21.83 221 LYS B CA 1
ATOM 3703 C C . LYS B 1 188 ? -3.698 -4.400 94.424 1.00 22.54 221 LYS B C 1
ATOM 3704 O O . LYS B 1 188 ? -2.595 -4.310 94.978 1.00 26.70 221 LYS B O 1
ATOM 3710 N N . LEU B 1 189 ? -4.755 -3.681 94.786 1.00 16.59 222 LEU B N 1
ATOM 3711 C CA . LEU B 1 189 ? -4.646 -2.580 95.731 1.00 15.86 222 LEU B CA 1
ATOM 3712 C C . LEU B 1 189 ? -5.022 -2.983 97.161 1.00 19.96 222 LEU B C 1
ATOM 3713 O O . LEU B 1 189 ? -4.779 -2.211 98.089 1.00 22.28 222 LEU B O 1
ATOM 3718 N N . ASP B 1 190 ? -5.642 -4.156 97.305 1.00 17.11 223 ASP B N 1
ATOM 3719 C CA . ASP B 1 190 ? -6.216 -4.618 98.573 1.00 18.07 223 ASP B CA 1
ATOM 3720 C C . ASP B 1 190 ? -7.264 -3.642 99.080 1.00 13.03 223 ASP B C 1
ATOM 3721 O O . ASP B 1 190 ? -7.309 -3.350 100.280 1.00 17.80 223 ASP B O 1
ATOM 3726 N N . ILE B 1 191 ? -8.096 -3.130 98.170 1.00 12.04 224 ILE B N 1
ATOM 3727 C CA . ILE B 1 191 ? -9.119 -2.166 98.556 1.00 11.42 224 ILE B CA 1
ATOM 3728 C C . ILE B 1 191 ? -10.508 -2.697 98.231 1.00 12.16 224 ILE B C 1
ATOM 3729 O O . ILE B 1 191 ? -10.752 -3.168 97.118 1.00 12.53 224 ILE B O 1
ATOM 3734 N N . LEU B 1 192 ? -11.389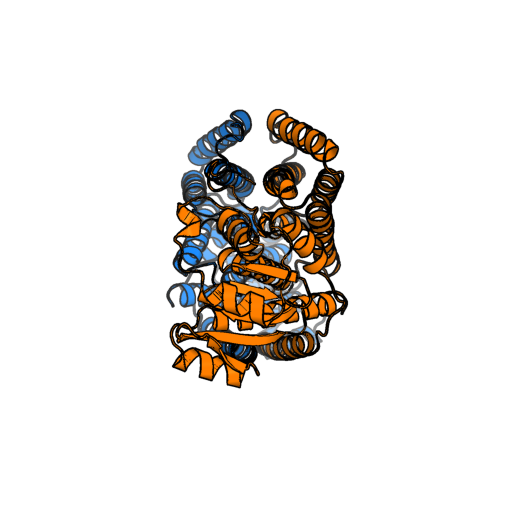 -2.651 99.236 1.00 10.88 225 LEU B N 1
ATOM 3735 C CA . LEU B 1 192 ? -12.809 -2.935 99.069 1.00 10.51 225 LEU B CA 1
ATOM 3736 C C . LEU B 1 192 ? -13.609 -1.624 99.052 1.00 13.53 225 LEU B C 1
ATOM 3737 O O . LEU B 1 192 ? -13.609 -0.888 100.031 1.00 13.90 225 LEU B O 1
ATOM 3742 N N . MET B 1 193 ? -14.253 -1.318 97.931 1.00 12.24 226 MET B N 1
ATOM 3743 C CA . MET B 1 193 ? -15.132 -0.150 97.839 1.00 11.64 226 MET B CA 1
ATOM 3744 C C . MET B 1 193 ? -16.578 -0.583 97.837 1.00 12.46 226 MET B C 1
ATOM 3745 O O . MET B 1 193 ? -16.922 -1.617 97.258 1.00 15.52 226 MET B O 1
ATOM 3750 N N . ASP B 1 194 ? -17.436 0.219 98.460 1.00 14.57 227 ASP B N 1
ATOM 3751 C CA . ASP B 1 194 ? -18.858 0.113 98.184 1.00 13.27 227 ASP B CA 1
ATOM 3752 C C . ASP B 1 194 ? -19.211 1.068 97.055 1.00 14.85 227 ASP B C 1
ATOM 3753 O O . ASP B 1 194 ? -18.352 1.795 96.559 1.00 12.25 227 ASP B O 1
ATOM 3758 N N . ARG B 1 195 ? -20.468 1.036 96.631 1.00 15.65 228 ARG B N 1
ATOM 3759 C CA . ARG B 1 195 ? -20.905 1.888 95.535 1.00 15.82 228 ARG B CA 1
ATOM 3760 C C . ARG B 1 195 ? -20.645 3.367 95.842 1.00 18.54 228 ARG B C 1
ATOM 3761 O O . ARG B 1 195 ? -20.169 4.114 94.982 1.00 17.07 228 ARG B O 1
ATOM 3769 N N . ASN B 1 196 ? -20.942 3.793 97.069 1.00 13.13 229 ASN B N 1
ATOM 3770 C CA . ASN B 1 196 ? -20.743 5.208 97.421 1.00 11.91 229 ASN B CA 1
ATOM 3771 C C . ASN B 1 196 ? -19.298 5.678 97.283 1.00 16.69 229 ASN B C 1
ATOM 3772 O O . ASN B 1 196 ? -19.042 6.775 96.779 1.00 12.89 229 ASN B O 1
ATOM 3777 N N . PHE B 1 197 ? -18.352 4.864 97.731 1.00 13.37 230 PHE B N 1
ATOM 3778 C CA . PHE B 1 197 ? -16.957 5.284 97.668 1.00 11.43 230 PHE B CA 1
ATOM 3779 C C . PHE B 1 197 ? -16.485 5.342 96.224 1.00 13.95 230 PHE B C 1
ATOM 3780 O O . PHE B 1 197 ? -15.802 6.276 95.829 1.00 11.02 230 PHE B O 1
ATOM 3788 N N . LEU B 1 198 ? -16.854 4.337 95.427 1.00 11.43 231 LEU B N 1
ATOM 3789 C CA . LEU B 1 198 ? -16.460 4.327 94.015 1.00 12.30 231 LEU B CA 1
ATOM 3790 C C . LEU B 1 198 ? -17.054 5.528 93.258 1.00 11.54 231 LEU B C 1
ATOM 3791 O O . LEU B 1 198 ? -16.384 6.160 92.428 1.00 13.90 231 LEU B O 1
ATOM 3796 N N . LEU B 1 199 ? -18.304 5.859 93.567 1.00 11.35 232 LEU B N 1
ATOM 3797 C CA . LEU B 1 199 ? -18.963 7.022 92.967 1.00 15.64 232 LEU B CA 1
ATOM 3798 C C . LEU B 1 199 ? -18.244 8.306 93.379 1.00 14.67 232 LEU B C 1
ATOM 3799 O O . LEU B 1 199 ? -18.077 9.238 92.582 1.00 14.12 232 LEU B O 1
ATOM 3804 N N . MET B 1 200 ? -17.789 8.342 94.628 1.00 12.54 233 MET B N 1
ATOM 3805 C CA . MET B 1 200 ? -17.060 9.503 95.125 1.00 13.49 233 MET B CA 1
ATOM 3806 C C . MET B 1 200 ? -15.779 9.713 94.306 1.00 15.91 233 MET B C 1
ATOM 3807 O O . MET B 1 200 ? -15.493 10.829 93.847 1.00 11.83 233 MET B O 1
ATOM 3812 N N . VAL B 1 201 ? -15.031 8.632 94.105 1.00 9.77 234 VAL B N 1
ATOM 3813 C CA . VAL B 1 201 ? -13.789 8.712 93.357 1.00 11.44 234 VAL B CA 1
ATOM 3814 C C . VAL B 1 201 ? -14.052 9.129 91.909 1.00 11.76 234 VAL B C 1
ATOM 3815 O O . VAL B 1 201 ? -13.349 9.985 91.369 1.00 12.30 234 VAL B O 1
ATOM 3819 N N . LYS B 1 202 ? -15.071 8.542 91.289 1.00 12.95 235 LYS B N 1
ATOM 3820 C CA . LYS B 1 202 ? -15.380 8.874 89.901 1.00 12.44 235 LYS B CA 1
ATOM 3821 C C . LYS B 1 202 ? -15.763 10.358 89.748 1.00 14.65 235 LYS B C 1
ATOM 3822 O O . LYS B 1 202 ? -15.350 11.013 88.788 1.00 12.14 235 LYS B O 1
ATOM 3828 N N . ASP B 1 203 ? -16.515 10.897 90.706 1.00 13.78 236 ASP B N 1
ATOM 3829 C CA . ASP B 1 203 ? -16.888 12.322 90.662 1.00 14.74 236 ASP B CA 1
ATOM 3830 C C . ASP B 1 203 ? -15.665 13.236 90.732 1.00 12.59 236 ASP B C 1
ATOM 3831 O O . ASP B 1 203 ? -15.648 14.316 90.111 1.00 13.98 236 ASP B O 1
ATOM 3836 N N . VAL B 1 204 ? -14.652 12.824 91.492 1.00 13.16 237 VAL B N 1
ATOM 3837 C CA . VAL B 1 204 ? -13.419 13.599 91.562 1.00 12.96 237 VAL B CA 1
ATOM 3838 C C . VAL B 1 204 ? -12.746 13.642 90.189 1.00 15.69 237 VAL B C 1
ATOM 3839 O O . VAL B 1 204 ? -12.392 14.711 89.698 1.00 15.61 237 VAL B O 1
ATOM 3843 N N . ILE B 1 205 ? -12.562 12.472 89.581 1.00 12.55 238 ILE B N 1
ATOM 3844 C CA . ILE B 1 205 ? -11.925 12.387 88.264 1.00 11.64 238 ILE B CA 1
ATOM 3845 C C . ILE B 1 205 ? -12.698 13.169 87.196 1.00 12.08 238 ILE B C 1
ATOM 3846 O O . ILE B 1 205 ? -12.106 13.943 86.435 1.00 13.79 238 ILE B O 1
ATOM 3851 N N . ILE B 1 206 ? -14.015 12.991 87.144 1.00 11.25 239 ILE B N 1
ATOM 3852 C CA . ILE B 1 206 ? -14.838 13.720 86.181 1.00 11.80 239 ILE B CA 1
ATOM 3853 C C . ILE B 1 206 ? -14.679 15.229 86.409 1.00 19.02 239 ILE B C 1
ATOM 3854 O O . ILE B 1 206 ? -14.531 16.007 85.455 1.00 16.08 239 ILE B O 1
ATOM 3859 N N . GLY B 1 207 ? -14.699 15.631 87.680 1.00 17.81 240 GLY B N 1
ATOM 3860 C CA . GLY B 1 207 ? -14.570 17.035 88.037 1.00 15.58 240 GLY B CA 1
ATOM 3861 C C . GLY B 1 207 ? -13.257 17.631 87.565 1.00 16.38 240 GLY B C 1
ATOM 3862 O O . GLY B 1 207 ? -13.224 18.742 87.040 1.00 14.89 240 GLY B O 1
ATOM 3863 N N . ARG B 1 208 ? -12.169 16.892 87.747 1.00 12.00 241 ARG B N 1
ATOM 3864 C CA . ARG B 1 208 ? -10.860 17.409 87.349 1.00 15.20 241 ARG B CA 1
ATOM 3865 C C . ARG B 1 208 ? -10.771 17.494 85.830 1.00 15.53 241 ARG B C 1
ATOM 3866 O O . ARG B 1 208 ? -10.283 18.478 85.289 1.00 14.13 241 ARG B O 1
ATOM 3874 N N . MET B 1 209 ? -11.288 16.488 85.132 1.00 13.78 242 MET B N 1
ATOM 3875 C CA . MET B 1 209 ? -11.404 16.598 83.663 1.00 14.19 242 MET B CA 1
ATOM 3876 C C . MET B 1 209 ? -12.213 17.806 83.228 1.00 20.48 242 MET B C 1
ATOM 3877 O O . MET B 1 209 ? -11.786 18.560 82.344 1.00 21.33 242 MET B O 1
ATOM 3882 N N . GLN B 1 210 ? -13.364 18.006 83.868 1.00 19.49 243 GLN B N 1
ATOM 3883 C CA . GLN B 1 210 ? -14.237 19.136 83.542 1.00 19.35 243 GLN B CA 1
ATOM 3884 C C . GLN B 1 210 ? -13.528 20.477 83.720 1.00 21.05 243 GLN B C 1
ATOM 3885 O O . GLN B 1 210 ? -13.656 21.374 82.885 1.00 21.19 243 GLN B O 1
ATOM 3891 N N . THR B 1 211 ? -12.787 20.619 84.815 1.00 16.21 244 THR B N 1
ATOM 3892 C CA . THR B 1 211 ? -12.102 21.878 85.079 1.00 18.30 244 THR B CA 1
ATOM 3893 C C . THR B 1 211 ? -11.059 22.148 84.005 1.00 16.89 244 THR B C 1
ATOM 3894 O O . THR B 1 211 ? -11.013 23.232 83.437 1.00 15.98 244 THR B O 1
ATOM 3898 N N . VAL B 1 212 ? -10.236 21.151 83.711 1.00 17.85 245 VAL B N 1
ATOM 3899 C CA . VAL B 1 212 ? -9.213 21.322 82.690 1.00 21.47 245 VAL B CA 1
ATOM 3900 C C . VAL B 1 212 ? -9.870 21.600 81.338 1.00 24.39 245 VAL B C 1
ATOM 3901 O O . VAL B 1 212 ? -9.453 22.510 80.623 1.00 22.07 245 VAL B O 1
ATOM 3905 N N . LEU B 1 213 ? -10.917 20.839 81.008 1.00 23.15 246 LEU B N 1
ATOM 3906 C CA . LEU B 1 213 ? -11.688 21.069 79.783 1.00 26.51 246 LEU B CA 1
ATOM 3907 C C . LEU B 1 213 ? -12.251 22.485 79.702 1.00 29.33 246 LEU B C 1
ATOM 3908 O O . LEU B 1 213 ? -12.165 23.125 78.662 1.00 30.22 246 LEU B O 1
ATOM 3913 N N . SER B 1 214 ? -12.840 22.968 80.793 1.00 29.37 247 SER B N 1
ATOM 3914 C CA . SER B 1 214 ? -13.423 24.307 80.803 1.00 29.35 247 SER B CA 1
ATOM 3915 C C . SER B 1 214 ? -12.371 25.386 80.542 1.00 30.91 247 SER B C 1
ATOM 3916 O O . SER B 1 214 ? -12.694 26.464 80.043 1.00 26.65 247 SER B O 1
ATOM 3919 N N . MET B 1 215 ? -11.118 25.094 80.881 1.00 20.48 248 MET B N 1
ATOM 3920 C CA . MET B 1 215 ? -10.043 26.063 80.712 1.00 20.93 248 MET B CA 1
ATOM 3921 C C . MET B 1 215 ? -9.528 26.077 79.283 1.00 26.66 248 MET B C 1
ATOM 3922 O O . MET B 1 215 ? -8.968 27.080 78.825 1.00 23.77 248 MET B O 1
ATOM 3927 N N . VAL B 1 216 ? -9.729 24.961 78.586 1.00 28.13 249 VAL B N 1
ATOM 3928 C CA . VAL B 1 216 ? -9.304 24.820 77.190 1.00 34.12 249 VAL B CA 1
ATOM 3929 C C . VAL B 1 216 ? -10.461 25.021 76.191 1.00 30.22 249 VAL B C 1
ATOM 3930 O O . VAL B 1 216 ? -10.251 25.531 75.089 1.00 40.10 249 VAL B O 1
ATOM 3934 N N . CYS B 1 217 ? -11.680 24.658 76.588 1.00 34.90 250 CYS B N 1
ATOM 3935 C CA . CYS B 1 217 ? -12.857 24.746 75.710 1.00 44.06 250 CYS B CA 1
ATOM 3936 C C . CYS B 1 217 ? -13.374 26.175 75.637 1.00 43.79 250 CYS B C 1
ATOM 3937 O O . CYS B 1 217 ? -14.489 26.468 76.070 1.00 49.39 250 CYS B O 1
ATOM 3940 N N . ARG B 1 218 ? -12.562 27.075 75.093 1.00 35.18 251 ARG B N 1
ATOM 3941 C CA . ARG B 1 218 ? -12.906 28.488 75.121 1.00 36.05 251 ARG B CA 1
ATOM 3942 C C . ARG B 1 218 ? -12.733 29.139 73.770 1.00 37.84 251 ARG B C 1
ATOM 3943 O O . ARG B 1 218 ? -11.981 28.662 72.917 1.00 33.23 251 ARG B O 1
ATOM 3951 N N . ILE B 1 219 ? -13.452 30.233 73.581 1.00 32.16 252 ILE B N 1
ATOM 3952 C CA . ILE B 1 219 ? -13.366 30.981 72.350 1.00 33.19 252 ILE B CA 1
ATOM 3953 C C . ILE B 1 219 ? -12.626 32.295 72.572 1.00 35.65 252 ILE B C 1
ATOM 3954 O O . ILE B 1 219 ? -12.368 33.021 71.629 1.00 34.06 252 ILE B O 1
ATOM 3959 N N . ASP B 1 220 ? -12.261 32.585 73.819 1.00 30.59 253 ASP B N 1
ATOM 3960 C CA . ASP B 1 220 ? -11.634 33.869 74.137 1.00 36.13 253 ASP B CA 1
ATOM 3961 C C . ASP B 1 220 ? -10.150 33.800 74.511 1.00 38.29 253 ASP B C 1
ATOM 3962 O O . ASP B 1 220 ? -9.542 34.830 74.796 1.00 42.16 253 ASP B O 1
ATOM 3967 N N . ASN B 1 221 ? -9.584 32.597 74.534 1.00 40.37 254 ASN B N 1
ATOM 3968 C CA . ASN B 1 221 ? -8.176 32.406 74.885 1.00 48.71 254 ASN B CA 1
ATOM 3969 C C . ASN B 1 221 ? -7.798 33.042 76.236 1.00 43.66 254 ASN B C 1
ATOM 3970 O O . ASN B 1 221 ? -6.721 33.624 76.393 1.00 41.20 254 ASN B O 1
ATOM 3975 N N . LEU B 1 222 ? -8.693 32.918 77.211 1.00 28.78 255 LEU B N 1
ATOM 3976 C CA . LEU B 1 222 ? -8.522 33.566 78.514 1.00 25.69 255 LEU B CA 1
ATOM 3977 C C . LEU B 1 222 ? -7.386 32.971 79.353 1.00 29.34 255 LEU B C 1
ATOM 3978 O O . LEU B 1 222 ? -6.726 33.692 80.096 1.00 35.73 255 LEU B O 1
ATOM 3983 N N . PHE B 1 223 ? -7.164 31.663 79.239 1.00 28.53 256 PHE B N 1
ATOM 3984 C CA . PHE B 1 223 ? -6.158 30.988 80.069 1.00 23.37 256 PHE B CA 1
ATOM 3985 C C . PHE B 1 223 ? -4.954 30.469 79.273 1.00 32.55 256 PHE B C 1
ATOM 3986 O O . PHE B 1 223 ? -5.106 29.903 78.187 1.00 32.75 256 PHE B O 1
ATOM 3994 N N . SER B 1 224 ? -3.764 30.639 79.846 1.00 30.04 257 SER B N 1
ATOM 3995 C CA . SER B 1 224 ? -2.533 30.085 79.290 1.00 31.27 257 SER B CA 1
ATOM 3996 C C . SER B 1 224 ? -2.305 28.672 79.817 1.00 29.96 257 SER B C 1
ATOM 3997 O O . SER B 1 224 ? -3.012 28.224 80.726 1.00 30.43 257 SER B O 1
ATOM 4000 N N . GLU B 1 225 ? -1.312 27.969 79.274 1.00 32.61 258 GLU B N 1
ATOM 4001 C CA . GLU B 1 225 ? -0.990 26.654 79.828 1.00 37.17 258 GLU B CA 1
ATOM 4002 C C . GLU B 1 225 ? -0.433 26.836 81.231 1.00 31.36 258 GLU B C 1
ATOM 4003 O O . GLU B 1 225 ? -0.589 25.965 82.085 1.00 29.27 258 GLU B O 1
ATOM 4009 N N . GLN B 1 226 ? 0.199 27.985 81.466 1.00 31.46 259 GLN B N 1
ATOM 4010 C CA . GLN B 1 226 ? 0.701 28.330 82.793 1.00 32.39 259 GLN B CA 1
ATOM 4011 C C . GLN B 1 226 ? -0.430 28.338 83.824 1.00 29.17 259 GLN B C 1
ATOM 4012 O O . GLN B 1 226 ? -0.275 27.843 84.940 1.00 31.39 259 GLN B O 1
ATOM 4018 N N . ASP B 1 227 ? -1.574 28.896 83.443 1.00 26.95 260 ASP B N 1
ATOM 4019 C CA . ASP B 1 227 ? -2.739 28.940 84.325 1.00 22.72 260 ASP B CA 1
ATOM 4020 C C . ASP B 1 227 ? -3.228 27.542 84.669 1.00 23.15 260 ASP B C 1
ATOM 4021 O O . ASP B 1 227 ? -3.609 27.264 85.810 1.00 22.06 260 ASP B O 1
ATOM 4026 N N . ILE B 1 228 ? -3.215 26.662 83.676 1.00 22.39 261 ILE B N 1
ATOM 4027 C CA . ILE B 1 228 ? -3.613 25.274 83.884 1.00 21.63 261 ILE B CA 1
ATOM 4028 C C . ILE B 1 228 ? -2.677 24.609 84.898 1.00 21.14 261 ILE B C 1
ATOM 4029 O O . ILE B 1 228 ? -3.132 23.895 85.777 1.00 19.82 261 ILE B O 1
ATOM 4034 N N . PHE B 1 229 ? -1.373 24.874 84.778 1.00 26.72 262 PHE B N 1
ATOM 4035 C CA . PHE B 1 229 ? -0.377 24.354 85.723 1.00 29.79 262 PHE B CA 1
ATOM 4036 C C . PHE B 1 229 ? -0.592 24.872 87.139 1.00 25.76 262 PHE B C 1
ATOM 4037 O O . PHE B 1 229 ? -0.320 24.167 88.107 1.00 25.58 262 PHE B O 1
ATOM 4045 N N . SER B 1 230 ? -1.059 26.113 87.265 1.00 23.10 263 SER B N 1
ATOM 4046 C CA . SER B 1 230 ? -1.383 26.650 88.583 1.00 25.55 263 SER B CA 1
ATOM 4047 C C . SER B 1 230 ? -2.531 25.870 89.219 1.00 19.55 263 SER B C 1
ATOM 4048 O O . SER B 1 230 ? -2.508 25.558 90.406 1.00 19.44 263 SER B O 1
ATOM 4051 N N . LEU B 1 231 ? -3.557 25.584 88.428 1.00 19.47 264 LEU B N 1
ATOM 4052 C CA . LEU B 1 231 ? -4.672 24.778 88.903 1.00 17.39 264 LEU B CA 1
ATOM 4053 C C . LEU B 1 231 ? -4.183 23.366 89.235 1.00 18.80 264 LEU B C 1
ATOM 4054 O O . LEU B 1 231 ? -4.516 22.812 90.290 1.00 18.51 264 LEU B O 1
ATOM 4059 N N . LEU B 1 232 ? -3.364 22.787 88.363 1.00 18.79 265 LEU B N 1
ATOM 4060 C CA . LEU B 1 232 ? -2.832 21.449 88.648 1.00 19.09 265 LEU B CA 1
ATOM 4061 C C . LEU B 1 232 ? -1.965 21.428 89.912 1.00 21.42 265 LEU B C 1
ATOM 4062 O O . LEU B 1 232 ? -1.917 20.418 90.620 1.00 20.57 265 LEU B O 1
ATOM 4067 N N . ASN B 1 233 ? -1.280 22.533 90.200 1.00 23.24 266 ASN B N 1
ATOM 4068 C CA . ASN B 1 233 ? -0.472 22.613 91.418 1.00 20.47 266 ASN B CA 1
ATOM 4069 C C . ASN B 1 233 ? -1.354 22.697 92.665 1.00 18.77 266 ASN B C 1
ATOM 4070 O O . ASN B 1 233 ? -1.027 22.136 93.708 1.00 20.83 266 ASN B O 1
ATOM 4075 N N . ILE B 1 234 ? -2.489 23.385 92.547 1.00 16.50 267 ILE B N 1
ATOM 4076 C CA . ILE B 1 234 ? -3.499 23.395 93.590 1.00 17.85 267 ILE B CA 1
ATOM 4077 C C . ILE B 1 234 ? -3.953 21.967 93.914 1.00 16.70 267 ILE B C 1
ATOM 4078 O O . ILE B 1 234 ? -3.982 21.567 95.077 1.00 13.48 267 ILE B O 1
ATOM 4083 N N . TYR B 1 235 ? -4.312 21.205 92.881 1.00 14.74 268 TYR B N 1
ATOM 4084 C CA . TYR B 1 235 ? -4.712 19.812 93.071 1.00 13.61 268 TYR B CA 1
ATOM 4085 C C . TYR B 1 235 ? -3.619 19.053 93.799 1.00 15.43 268 TYR B C 1
ATOM 4086 O O . TYR B 1 235 ? -3.899 18.323 94.742 1.00 13.77 268 TYR B O 1
ATOM 4095 N N . ARG B 1 236 ? -2.376 19.248 93.349 1.00 14.69 269 ARG B N 1
ATOM 4096 C CA . ARG B 1 236 ? -1.231 18.510 93.874 1.00 15.42 269 ARG B CA 1
ATOM 4097 C C . ARG B 1 236 ? -1.007 18.761 95.364 1.00 18.74 269 ARG B C 1
ATOM 4098 O O . ARG B 1 236 ? -0.771 17.831 96.143 1.00 15.08 269 ARG B O 1
ATOM 4106 N N . ILE B 1 237 ? -1.042 20.029 95.749 1.00 15.27 270 ILE B N 1
ATOM 4107 C CA . ILE B 1 237 ? -0.878 20.405 97.156 1.00 16.61 270 ILE B CA 1
ATOM 4108 C C . ILE B 1 237 ? -1.966 19.764 98.011 1.00 18.43 270 ILE B C 1
ATOM 4109 O O . ILE B 1 237 ? -1.679 19.173 99.046 1.00 15.01 270 ILE B O 1
ATOM 4114 N N . GLY B 1 238 ? -3.211 19.885 97.560 1.00 13.81 271 GLY B N 1
ATOM 4115 C CA . GLY B 1 238 ? -4.347 19.313 98.260 1.00 13.33 271 GLY B CA 1
ATOM 4116 C C . GLY B 1 238 ? -4.256 17.793 98.360 1.00 16.60 271 GLY B C 1
ATOM 4117 O O . GLY B 1 238 ? -4.604 17.216 99.396 1.00 11.91 271 GLY B O 1
ATOM 4118 N N . ASP B 1 239 ? -3.795 17.143 97.288 1.00 14.29 272 ASP B N 1
ATOM 4119 C CA . ASP B 1 239 ? -3.657 15.678 97.287 1.00 14.12 272 ASP B CA 1
ATOM 4120 C C . ASP B 1 239 ? -2.645 15.195 98.321 1.00 13.49 272 ASP B C 1
ATOM 4121 O O . ASP B 1 239 ? -2.800 14.118 98.893 1.00 14.57 272 ASP B O 1
ATOM 4126 N N . LYS B 1 240 ? -1.599 15.985 98.554 1.00 14.02 273 LYS B N 1
ATOM 4127 C CA . LYS B 1 240 ? -0.614 15.603 99.552 1.00 14.78 273 LYS B CA 1
ATOM 4128 C C . LYS B 1 240 ? -1.218 15.677 100.956 1.00 14.22 273 LYS B C 1
ATOM 4129 O O . LYS B 1 240 ? -0.836 14.907 101.843 1.00 14.87 273 LYS B O 1
ATOM 4135 N N . ILE B 1 241 ? -2.137 16.616 101.165 1.00 14.06 274 ILE B N 1
ATOM 4136 C CA . ILE B 1 241 ? -2.846 16.667 102.441 1.00 13.70 274 ILE B CA 1
ATOM 4137 C C . ILE B 1 241 ? -3.687 15.400 102.614 1.00 13.85 274 ILE B C 1
ATOM 4138 O O . ILE B 1 241 ? -3.691 14.806 103.681 1.00 17.32 274 ILE B O 1
ATOM 4143 N N . VAL B 1 242 ? -4.396 15.002 101.563 1.00 12.43 275 VAL B N 1
ATOM 4144 C CA . VAL B 1 242 ? -5.215 13.783 101.616 1.00 14.85 275 VAL B CA 1
ATOM 4145 C C . VAL B 1 242 ? -4.327 12.550 101.837 1.00 13.87 275 VAL B C 1
ATOM 4146 O O . VAL B 1 242 ? -4.668 11.648 102.626 1.00 16.05 275 VAL B O 1
ATOM 4150 N N . GLU B 1 243 ? -3.181 12.520 101.159 1.00 15.32 276 GLU B N 1
ATOM 4151 C CA . GLU B 1 243 ? -2.244 11.401 101.323 1.00 16.95 276 GLU B CA 1
ATOM 4152 C C . GLU B 1 243 ? -1.722 11.292 102.757 1.00 19.48 276 GLU B C 1
ATOM 4153 O O . GLU B 1 243 ? -1.625 10.191 103.305 1.00 18.21 276 GLU B O 1
ATOM 4159 N N . ARG B 1 244 ? -1.384 12.425 103.369 1.00 15.36 277 ARG B N 1
ATOM 4160 C CA . ARG B 1 244 ? -0.826 12.416 104.721 1.00 15.85 277 ARG B CA 1
ATOM 4161 C C . ARG B 1 244 ? -1.867 12.270 105.832 1.00 18.90 277 ARG B C 1
ATOM 4162 O O . ARG B 1 244 ? -1.606 11.604 106.838 1.00 17.14 277 ARG B O 1
ATOM 4170 N N . GLN B 1 245 ? -3.025 12.906 105.665 1.00 15.27 278 GLN B N 1
ATOM 4171 C CA . GLN B 1 245 ? -4.024 12.977 106.741 1.00 16.53 278 GLN B CA 1
ATOM 4172 C C . GLN B 1 245 ? -5.260 12.095 106.525 1.00 17.53 278 GLN B C 1
ATOM 4173 O O . GLN B 1 245 ? -6.074 11.929 107.444 1.00 17.35 278 GLN B O 1
ATOM 4179 N N . GLY B 1 246 ? -5.418 11.544 105.324 1.00 18.49 279 GLY B N 1
ATOM 4180 C CA . GLY B 1 246 ? -6.559 10.677 105.041 1.00 16.31 279 GLY B CA 1
ATOM 4181 C C . GLY B 1 246 ? -7.915 11.335 105.252 1.00 13.60 279 GLY B C 1
ATOM 4182 O O . GLY B 1 246 ? -8.180 12.417 104.746 1.00 13.99 279 GLY B O 1
ATOM 4183 N N . ASN B 1 247 ? -8.790 10.674 106.001 1.00 15.92 280 ASN B N 1
ATOM 4184 C CA . ASN B 1 247 ? -10.136 11.207 106.193 1.00 16.47 280 ASN B CA 1
ATOM 4185 C C . ASN B 1 247 ? -10.126 12.543 106.931 1.00 18.83 280 ASN B C 1
ATOM 4186 O O . ASN B 1 247 ? -11.060 13.334 106.805 1.00 17.38 280 ASN B O 1
ATOM 4191 N N . PHE B 1 248 ? -9.069 12.794 107.703 1.00 17.21 281 PHE B N 1
ATOM 4192 C CA . PHE B 1 248 ? -8.973 14.036 108.473 1.00 19.58 281 PHE B CA 1
ATOM 4193 C C . PHE B 1 248 ? -8.584 15.252 107.623 1.00 16.90 281 PHE B C 1
ATOM 4194 O O . PHE B 1 248 ? -8.607 16.379 108.109 1.00 19.17 281 PHE B O 1
ATOM 4202 N N . SER B 1 249 ? -8.229 15.022 106.360 1.00 14.61 282 SER B N 1
ATOM 4203 C CA . SER B 1 249 ? -7.838 16.107 105.453 1.00 18.58 282 SER B CA 1
ATOM 4204 C C . SER B 1 249 ? -8.984 17.076 105.163 1.00 19.33 282 SER B C 1
ATOM 4205 O O . SER B 1 249 ? -8.765 18.261 104.913 1.00 17.83 282 SER B O 1
ATOM 4208 N N . TYR B 1 250 ? -10.209 16.570 105.191 1.00 13.72 283 TYR B N 1
ATOM 4209 C CA . TYR B 1 250 ? -11.335 17.347 104.675 1.00 12.43 283 TYR B CA 1
ATOM 4210 C C . TYR B 1 250 ? -11.677 18.513 105.580 1.00 18.82 283 TYR B C 1
ATOM 4211 O O . TYR B 1 250 ? -12.164 19.552 105.106 1.00 17.20 283 TYR B O 1
ATOM 4220 N N . ASP B 1 251 ? -11.372 18.372 106.867 1.00 16.92 284 ASP B N 1
ATOM 4221 C CA . ASP B 1 251 ? -11.618 19.465 107.801 1.00 18.10 284 ASP B CA 1
ATOM 4222 C C . ASP B 1 251 ? -10.653 20.625 107.512 1.00 19.83 284 ASP B C 1
ATOM 4223 O O . ASP B 1 251 ? -10.898 21.763 107.918 1.00 24.27 284 ASP B O 1
ATOM 4228 N N . LEU B 1 252 ? -9.569 20.342 106.797 1.00 17.99 285 LEU B N 1
ATOM 4229 C CA . LEU B 1 252 ? -8.645 21.393 106.357 1.00 15.93 285 LEU B CA 1
ATOM 4230 C C . LEU B 1 252 ? -9.024 21.929 104.979 1.00 18.75 285 LEU B C 1
ATOM 4231 O O . LEU B 1 252 ? -9.107 23.139 104.761 1.00 20.35 285 LEU B O 1
ATOM 4236 N N . ILE B 1 253 ? -9.247 21.001 104.055 1.00 14.99 286 ILE B N 1
ATOM 4237 C CA . ILE B 1 253 ? -9.553 21.303 102.659 1.00 15.77 286 ILE B CA 1
ATOM 4238 C C . ILE B 1 253 ? -10.852 22.103 102.512 1.00 17.45 286 ILE B C 1
ATOM 4239 O O . ILE B 1 253 ? -11.025 22.840 101.541 1.00 19.71 286 ILE B O 1
ATOM 4244 N N . LYS B 1 254 ? -11.750 21.993 103.490 1.00 17.26 287 LYS B N 1
ATOM 4245 C CA . LYS B 1 254 ? -12.967 22.813 103.490 1.00 22.10 287 LYS B CA 1
ATOM 4246 C C . LYS B 1 254 ? -12.661 24.320 103.455 1.00 21.01 287 LYS B C 1
ATOM 4247 O O . LYS B 1 254 ? -13.508 25.127 103.052 1.00 21.29 287 LYS B O 1
ATOM 4253 N N . MET B 1 255 ? -11.456 24.718 103.866 1.00 17.20 288 MET B N 1
ATOM 4254 C CA . MET B 1 255 ? -11.138 26.141 103.923 1.00 18.05 288 MET B CA 1
ATOM 4255 C C . MET B 1 255 ? -10.865 26.713 102.528 1.00 18.11 288 MET B C 1
ATOM 4256 O O . MET B 1 255 ? -10.729 27.924 102.379 1.00 16.51 288 MET B O 1
ATOM 4261 N N . VAL B 1 256 ? -10.764 25.855 101.514 1.00 20.68 289 VAL B N 1
ATOM 4262 C CA . VAL B 1 256 ? -10.510 26.350 100.151 1.00 16.60 289 VAL B CA 1
ATOM 4263 C C . VAL B 1 256 ? -11.616 27.332 99.697 1.00 21.42 289 VAL B C 1
ATOM 4264 O O . VAL B 1 256 ? -11.336 28.337 99.034 1.00 19.49 289 VAL B O 1
ATOM 4268 N N . GLU B 1 257 ? -12.858 27.067 100.094 1.00 15.32 290 GLU B N 1
ATOM 4269 C CA . GLU B 1 257 ? -13.970 27.966 99.784 1.00 16.62 290 GLU B CA 1
ATOM 4270 C C . GLU B 1 257 ? -13.786 29.371 100.408 1.00 22.29 290 GLU B C 1
ATOM 4271 O O . GLU B 1 257 ? -13.702 30.349 99.664 1.00 23.12 290 GLU B O 1
ATOM 4277 N N . PRO B 1 258 ? -13.716 29.491 101.757 1.00 20.45 291 PRO B N 1
ATOM 4278 C CA . PRO B 1 258 ? -13.554 30.871 102.234 1.00 20.87 291 PRO B CA 1
ATOM 4279 C C . PRO B 1 258 ? -12.217 31.519 101.873 1.00 18.83 291 PRO B C 1
ATOM 4280 O O . PRO B 1 258 ? -12.153 32.745 101.802 1.00 19.25 291 PRO B O 1
ATOM 4284 N N . ILE B 1 259 ? -11.167 30.729 101.661 1.00 17.78 292 ILE B N 1
ATOM 4285 C CA . ILE B 1 259 ? -9.923 31.331 101.201 1.00 17.48 292 ILE B CA 1
ATOM 4286 C C . ILE B 1 259 ? -10.167 31.987 99.844 1.00 17.22 292 ILE B C 1
ATOM 4287 O O . ILE B 1 259 ? -9.762 33.120 99.623 1.00 22.21 292 ILE B O 1
ATOM 4292 N N . CYS B 1 260 ? -10.847 31.283 98.941 1.00 17.02 293 CYS B N 1
ATOM 4293 C CA . CYS B 1 260 ? -11.167 31.886 97.645 1.00 18.41 293 CYS B CA 1
ATOM 4294 C C . CYS B 1 260 ? -12.070 33.116 97.821 1.00 22.22 293 CYS B C 1
ATOM 4295 O O . CYS B 1 260 ? -11.887 34.111 97.114 1.00 20.99 293 CYS B O 1
ATOM 4298 N N . ASN B 1 261 ? -13.013 33.059 98.765 1.00 22.28 294 ASN B N 1
ATOM 4299 C CA . ASN B 1 261 ? -13.849 34.231 99.109 1.00 24.66 294 ASN B CA 1
ATOM 4300 C C . ASN B 1 261 ? -13.011 35.472 99.383 1.00 23.95 294 ASN B C 1
ATOM 4301 O O . ASN B 1 261 ? -13.269 36.566 98.854 1.00 27.99 294 ASN B O 1
ATOM 4306 N N . LEU B 1 262 ? -12.014 35.289 100.240 1.00 22.41 295 LEU B N 1
ATOM 4307 C CA . LEU B 1 262 ? -11.148 36.368 100.663 1.00 25.58 295 LEU B CA 1
ATOM 4308 C C . LEU B 1 262 ? -10.362 36.895 99.476 1.00 19.93 295 LEU B C 1
ATOM 4309 O O . LEU B 1 262 ? -10.227 38.093 99.308 1.00 21.21 295 LEU B O 1
ATOM 4314 N N . LYS B 1 263 ? -9.846 35.985 98.655 1.00 21.65 296 LYS B N 1
ATOM 4315 C CA . LYS B 1 263 ? -9.037 36.392 97.517 1.00 19.00 296 LYS B CA 1
ATOM 4316 C C . LYS B 1 263 ? -9.861 37.239 96.551 1.00 20.48 296 LYS B C 1
ATOM 4317 O O . LYS B 1 263 ? -9.391 38.252 96.041 1.00 20.75 296 LYS B O 1
ATOM 4323 N N . LEU B 1 264 ? -11.097 36.814 96.309 1.00 19.24 297 LEU B N 1
ATOM 4324 C CA . LEU B 1 264 ? -12.000 37.566 95.444 1.00 21.86 297 LEU B CA 1
ATOM 4325 C C . LEU B 1 264 ? -12.243 38.959 95.997 1.00 22.44 297 LEU B C 1
ATOM 4326 O O . LEU B 1 264 ? -12.315 39.931 95.245 1.00 25.62 297 LEU B O 1
ATOM 4331 N N . MET B 1 265 ? -12.349 39.067 97.317 1.00 22.06 298 MET B N 1
ATOM 4332 C CA . MET B 1 265 ? -12.513 40.386 97.925 1.00 23.75 298 MET B CA 1
ATOM 4333 C C . MET B 1 265 ? -11.249 41.231 97.744 1.00 24.58 298 MET B C 1
ATOM 4334 O O . MET B 1 265 ? -11.340 42.416 97.469 1.00 28.56 298 MET B O 1
ATOM 4339 N N . LYS B 1 266 ? -10.079 40.615 97.883 1.00 23.80 299 LYS B N 1
ATOM 4340 C CA . LYS B 1 266 ? -8.821 41.350 97.731 1.00 24.87 299 LYS B CA 1
ATOM 4341 C C . LYS B 1 266 ? -8.634 41.802 96.291 1.00 27.82 299 LYS B C 1
ATOM 4342 O O . LYS B 1 266 ? -8.150 42.904 96.038 1.00 27.81 299 LYS B O 1
ATOM 4348 N N . LEU B 1 267 ? -9.018 40.952 95.343 1.00 24.95 300 LEU B N 1
ATOM 4349 C CA . LEU B 1 267 ? -8.896 41.326 93.936 1.00 26.79 300 LEU B CA 1
ATOM 4350 C C . LEU B 1 267 ? -9.832 42.469 93.610 1.00 30.65 300 LEU B C 1
ATOM 4351 O O . LEU B 1 267 ? -9.469 43.377 92.864 1.00 36.16 300 LEU B O 1
ATOM 4356 N N . ALA B 1 268 ? -11.041 42.426 94.161 1.00 25.63 301 ALA B N 1
ATOM 4357 C CA . ALA B 1 268 ? -11.987 43.519 93.961 1.00 28.39 301 ALA B CA 1
ATOM 4358 C C . ALA B 1 268 ? -11.489 44.825 94.590 1.00 34.93 301 ALA B C 1
ATOM 4359 O O . ALA B 1 268 ? -11.880 45.902 94.161 1.00 37.96 301 ALA B O 1
ATOM 4361 N N . ARG B 1 269 ? -10.625 44.728 95.595 1.00 34.73 302 ARG B N 1
ATOM 4362 C CA . ARG B 1 269 ? -10.077 45.923 96.246 1.00 45.83 302 ARG B CA 1
ATOM 4363 C C . ARG B 1 269 ? -8.998 46.596 95.406 1.00 57.87 302 ARG B C 1
ATOM 4364 O O . ARG B 1 269 ? -8.713 47.781 95.592 1.00 53.12 302 ARG B O 1
ATOM 4372 N N . GLU B 1 270 ? -8.395 45.841 94.491 1.00 64.02 303 GLU B N 1
ATOM 4373 C CA . GLU B 1 270 ? -7.367 46.388 93.610 1.00 67.94 303 GLU B CA 1
ATOM 4374 C C . GLU B 1 270 ? -7.972 47.414 92.650 1.00 69.08 303 GLU B C 1
ATOM 4375 O O . GLU B 1 270 ? -7.304 48.366 92.248 1.00 71.68 303 GLU B O 1
ATOM 4381 N N . SER B 1 271 ? -9.237 47.212 92.285 1.00 73.47 304 SER B N 1
ATOM 4382 C CA . SER B 1 271 ? -10.043 48.280 91.699 1.00 76.89 304 SER B CA 1
ATOM 4383 C C . SER B 1 271 ? -10.871 48.862 92.836 1.00 81.40 304 SER B C 1
ATOM 4384 O O . SER B 1 271 ? -10.827 48.336 93.942 1.00 80.69 304 SER B O 1
ATOM 4387 N N . ARG B 1 272 ? -11.630 49.922 92.572 1.00 87.10 305 ARG B N 1
ATOM 4388 C CA . ARG B 1 272 ? -12.409 50.590 93.618 1.00 92.83 305 ARG B CA 1
ATOM 4389 C C . ARG B 1 272 ? -11.541 50.856 94.847 1.00 97.04 305 ARG B C 1
ATOM 4390 O O . ARG B 1 272 ? -11.649 50.138 95.845 1.00 95.16 305 ARG B O 1
ATOM 4398 N N . PRO B 1 273 ? -10.682 51.886 94.769 1.00 99.56 306 PRO B N 1
ATOM 4399 C CA . PRO B 1 273 ? -9.595 52.173 95.714 1.00 99.14 306 PRO B CA 1
ATOM 4400 C C . PRO B 1 273 ? -9.949 51.936 97.180 1.00 88.25 306 PRO B C 1
ATOM 4401 O O . PRO B 1 273 ? -9.171 51.298 97.893 1.00 80.06 306 PRO B O 1
ATOM 4405 N N . LEU B 1 274 ? -11.102 52.428 97.620 1.00 83.22 307 LEU B N 1
ATOM 4406 C CA . LEU B 1 274 ? -11.477 52.260 99.017 1.00 82.88 307 LEU B CA 1
ATOM 4407 C C . LEU B 1 274 ? -12.939 51.871 99.217 1.00 76.93 307 LEU B C 1
ATOM 4408 O O . LEU B 1 274 ? -13.765 52.681 99.639 1.00 80.25 307 LEU B O 1
ATOM 4413 N N . VAL B 1 275 ? -13.251 50.625 98.889 1.00 67.22 308 VAL B N 1
ATOM 4414 C CA . VAL B 1 275 ? -14.381 49.952 99.501 1.00 62.30 308 VAL B CA 1
ATOM 4415 C C . VAL B 1 275 ? -13.847 49.532 100.866 1.00 55.05 308 VAL B C 1
ATOM 4416 O O . VAL B 1 275 ? -12.703 49.097 100.958 1.00 53.92 308 VAL B O 1
ATOM 4420 N N . PRO B 1 276 ? -14.644 49.707 101.933 1.00 55.97 309 PRO B N 1
ATOM 4421 C CA . PRO B 1 276 ? -14.210 49.402 103.304 1.00 58.02 309 PRO B CA 1
ATOM 4422 C C . PRO B 1 276 ? -13.555 48.029 103.487 1.00 59.48 309 PRO B C 1
ATOM 4423 O O . PRO B 1 276 ? -13.862 47.080 102.763 1.00 60.03 309 PRO B O 1
ATOM 4427 N N . GLN B 1 277 ? -12.647 47.945 104.454 1.00 57.01 310 GLN B N 1
ATOM 4428 C CA . GLN B 1 277 ? -11.965 46.701 104.790 1.00 55.16 310 GLN B CA 1
ATOM 4429 C C . GLN B 1 277 ? -12.827 45.814 105.675 1.00 49.45 310 GLN B C 1
ATOM 4430 O O . GLN B 1 277 ? -13.729 46.294 106.362 1.00 46.13 310 GLN B O 1
ATOM 4436 N N . PHE B 1 278 ? -12.527 44.519 105.664 1.00 48.28 311 PHE B N 1
ATOM 4437 C CA . PHE B 1 278 ? -13.244 43.552 106.488 1.00 47.38 311 PHE B CA 1
ATOM 4438 C C . PHE B 1 278 ? -12.270 42.706 107.285 1.00 45.68 311 PHE B C 1
ATOM 4439 O O . PHE B 1 278 ? -11.983 41.569 106.926 1.00 43.55 311 PHE B O 1
ATOM 4447 N N . PRO B 1 279 ? -11.753 43.274 108.380 1.00 49.65 312 PRO B N 1
ATOM 4448 C CA . PRO B 1 279 ? -10.762 42.610 109.227 1.00 52.79 312 PRO B CA 1
ATOM 4449 C C . PRO B 1 279 ? -11.264 41.266 109.743 1.00 63.56 312 PRO B C 1
ATOM 4450 O O . PRO B 1 279 ? -10.538 40.276 109.666 1.00 67.79 312 PRO B O 1
ATOM 4454 N N . HIS B 1 280 ? -12.501 41.236 110.233 1.00 64.52 313 HIS B N 1
ATOM 4455 C CA . HIS B 1 280 ? -13.045 40.043 110.878 1.00 67.22 313 HIS B CA 1
ATOM 4456 C C . HIS B 1 280 ? -13.026 38.807 109.984 1.00 61.94 313 HIS B C 1
ATOM 4457 O O . HIS B 1 280 ? -12.594 37.740 110.420 1.00 64.45 313 HIS B O 1
ATOM 4464 N N . PHE B 1 281 ? -13.493 38.941 108.745 1.00 57.96 314 PHE B N 1
ATOM 4465 C CA . PHE B 1 281 ? -13.533 37.792 107.848 1.00 50.92 314 PHE B CA 1
ATOM 4466 C C . PHE B 1 281 ? -12.123 37.282 107.566 1.00 50.26 314 PHE B C 1
ATOM 4467 O O . PHE B 1 281 ? -11.874 36.077 107.615 1.00 44.60 314 PHE B O 1
ATOM 4475 N N . GLU B 1 282 ? -11.203 38.202 107.291 1.00 46.47 315 GLU B N 1
ATOM 4476 C CA . GLU B 1 282 ? -9.829 37.824 106.991 1.00 49.29 315 GLU B CA 1
ATOM 4477 C C . GLU B 1 282 ? -9.117 37.261 108.213 1.00 41.46 315 GLU B C 1
ATOM 4478 O O . GLU B 1 282 ? -8.380 36.281 108.107 1.00 38.98 315 GLU B O 1
ATOM 4484 N N . ASN B 1 283 ? -9.326 37.891 109.365 1.00 42.62 316 ASN B N 1
ATOM 4485 C CA . ASN B 1 283 ? -8.762 37.394 110.613 1.00 43.66 316 ASN B CA 1
ATOM 4486 C C . ASN B 1 283 ? -9.241 35.978 110.884 1.00 41.32 316 ASN B C 1
ATOM 4487 O O . ASN B 1 283 ? -8.477 35.135 111.353 1.00 40.93 316 ASN B O 1
ATOM 4492 N N . HIS B 1 284 ? -10.506 35.722 110.572 1.00 33.61 317 HIS B N 1
ATOM 4493 C CA . HIS B 1 284 ? -11.071 34.388 110.723 1.00 38.98 317 HIS B CA 1
ATOM 4494 C C . HIS B 1 284 ? -10.356 33.368 109.846 1.00 36.92 317 HIS B C 1
ATOM 4495 O O . HIS B 1 284 ? -10.051 32.261 110.294 1.00 31.11 317 HIS B O 1
ATOM 4502 N N . ILE B 1 285 ? -10.099 33.732 108.591 1.00 32.39 318 ILE B N 1
ATOM 4503 C CA . ILE B 1 285 ? -9.427 32.817 107.677 1.00 29.46 318 ILE B CA 1
ATOM 4504 C C . ILE B 1 285 ? -7.993 32.578 108.124 1.00 27.29 318 ILE B C 1
ATOM 4505 O O . ILE B 1 285 ? -7.536 31.435 108.143 1.00 29.11 318 ILE B O 1
ATOM 4510 N N . LYS B 1 286 ? -7.296 33.637 108.522 1.00 31.12 319 LYS B N 1
ATOM 4511 C CA . LYS B 1 286 ? -5.902 33.511 108.951 1.00 38.99 319 LYS B CA 1
ATOM 4512 C C . LYS B 1 286 ? -5.756 32.605 110.182 1.00 36.75 319 LYS B C 1
ATOM 4513 O O . LYS B 1 286 ? -4.876 31.745 110.229 1.00 30.84 319 LYS B O 1
ATOM 4519 N N . THR B 1 287 ? -6.621 32.799 111.172 1.00 30.66 320 THR B N 1
ATOM 4520 C CA . THR B 1 287 ? -6.610 31.969 112.376 1.00 32.37 320 THR B CA 1
ATOM 4521 C C . THR B 1 287 ? -6.925 30.507 112.051 1.00 34.86 320 THR B C 1
ATOM 4522 O O . THR B 1 287 ? -6.285 29.580 112.569 1.00 31.00 320 THR B O 1
ATOM 4526 N N . SER B 1 288 ? -7.931 30.311 111.205 1.00 28.75 321 SER B N 1
ATOM 4527 C CA . SER B 1 288 ? -8.360 28.972 110.811 1.00 27.47 321 SER B CA 1
ATOM 4528 C C . SER B 1 288 ? -7.273 28.236 110.053 1.00 25.72 321 SER B C 1
ATOM 4529 O O . SER B 1 288 ? -7.017 27.064 110.314 1.00 27.11 321 SER B O 1
ATOM 4532 N N . VAL B 1 289 ? -6.637 28.926 109.108 1.00 24.79 322 VAL B N 1
ATOM 4533 C CA . VAL B 1 289 ? -5.588 28.301 108.314 1.00 28.73 322 VAL B CA 1
ATOM 4534 C C . VAL B 1 289 ? -4.375 28.018 109.204 1.00 26.90 322 VAL B C 1
ATOM 4535 O O . VAL B 1 289 ? -3.756 26.964 109.100 1.00 29.81 322 VAL B O 1
ATOM 4539 N N . ASP B 1 290 ? -4.066 28.943 110.109 1.00 29.67 323 ASP B N 1
ATOM 4540 C CA . ASP B 1 290 ? -2.928 28.776 111.010 1.00 36.69 323 ASP B CA 1
ATOM 4541 C C . ASP B 1 290 ? -3.094 27.571 111.937 1.00 37.39 323 ASP B C 1
ATOM 4542 O O . ASP B 1 290 ? -2.144 26.832 112.175 1.00 39.61 323 ASP B O 1
ATOM 4547 N N . GLU B 1 291 ? -4.304 27.376 112.452 1.00 35.77 324 GLU B N 1
ATOM 4548 C CA . GLU B 1 291 ? -4.602 26.217 113.288 1.00 41.56 324 GLU B CA 1
ATOM 4549 C C . GLU B 1 291 ? -4.521 24.927 112.479 1.00 34.44 324 GLU B C 1
ATOM 4550 O O . GLU B 1 291 ? -3.947 23.931 112.922 1.00 29.27 324 GLU B O 1
ATOM 4556 N N . GLY B 1 292 ? -5.099 24.951 111.286 1.00 27.38 325 GLY B N 1
ATOM 4557 C CA . GLY B 1 292 ? -5.090 23.782 110.426 1.00 25.76 325 GLY B CA 1
ATOM 4558 C C . GLY B 1 292 ? -3.679 23.376 110.041 1.00 26.56 325 GLY B C 1
ATOM 4559 O O . GLY B 1 292 ? -3.375 22.191 109.915 1.00 24.14 325 GLY B O 1
ATOM 4560 N N . ALA B 1 293 ? -2.819 24.372 109.857 1.00 25.56 326 ALA B N 1
ATOM 4561 C CA . ALA B 1 293 ? -1.433 24.153 109.459 1.00 32.49 326 ALA B CA 1
ATOM 4562 C C . ALA B 1 293 ? -0.607 23.454 110.542 1.00 30.92 326 ALA B C 1
ATOM 4563 O O . ALA B 1 293 ? 0.453 22.901 110.240 1.00 33.30 326 ALA B O 1
ATOM 4565 N N . LYS B 1 294 ? -1.085 23.502 111.788 1.00 32.78 327 LYS B N 1
ATOM 4566 C CA . LYS B 1 294 ? -0.498 22.740 112.893 1.00 32.41 327 LYS B CA 1
ATOM 4567 C C . LYS B 1 294 ? -0.685 21.246 112.648 1.00 36.41 327 LYS B C 1
ATOM 4568 O O . LYS B 1 294 ? 0.111 20.428 113.103 1.00 41.87 327 LYS B O 1
ATOM 4574 N N . ILE B 1 295 ? -1.752 20.895 111.935 1.00 24.82 328 ILE B N 1
ATOM 4575 C CA . ILE B 1 295 ? -2.034 19.503 111.616 1.00 24.68 328 ILE B CA 1
ATOM 4576 C C . ILE B 1 295 ? -1.339 19.115 110.329 1.00 24.54 328 ILE B C 1
ATOM 4577 O O . ILE B 1 295 ? -0.664 18.087 110.256 1.00 23.55 328 ILE B O 1
ATOM 4582 N N . ASP B 1 296 ? -1.503 19.948 109.309 1.00 23.37 329 ASP B N 1
ATOM 4583 C CA . ASP B 1 296 ? -0.821 19.726 108.048 1.00 24.36 329 ASP B CA 1
ATOM 4584 C C . ASP B 1 296 ? -0.433 21.029 107.363 1.00 19.63 329 ASP B C 1
ATOM 4585 O O . ASP B 1 296 ? -1.278 21.858 107.018 1.00 18.36 329 ASP B O 1
ATOM 4590 N N . ARG B 1 297 ? 0.870 21.178 107.159 1.00 21.43 330 ARG B N 1
ATOM 4591 C CA . ARG B 1 297 ? 1.462 22.311 106.447 1.00 29.96 330 ARG B CA 1
ATOM 4592 C C . ARG B 1 297 ? 0.768 22.673 105.140 1.00 23.40 330 ARG B C 1
ATOM 4593 O O . ARG B 1 297 ? 0.732 23.849 104.741 1.00 22.75 330 ARG B O 1
ATOM 4601 N N . GLY B 1 298 ? 0.223 21.659 104.477 1.00 24.23 331 GLY B N 1
ATOM 4602 C CA . GLY B 1 298 ? -0.381 21.815 103.169 1.00 17.83 331 GLY B CA 1
ATOM 4603 C C . GLY B 1 298 ? -1.494 22.832 103.086 1.00 19.47 331 GLY B C 1
ATOM 4604 O O . GLY B 1 298 ? -1.667 23.458 102.039 1.00 18.59 331 GLY B O 1
ATOM 4605 N N . ILE B 1 299 ? -2.267 23.009 104.156 1.00 17.63 332 ILE B N 1
ATOM 4606 C CA . ILE B 1 299 ? -3.390 23.934 104.050 1.00 21.10 332 ILE B CA 1
ATOM 4607 C C . ILE B 1 299 ? -2.881 25.378 103.958 1.00 16.30 332 ILE B C 1
ATOM 4608 O O . ILE B 1 299 ? -3.501 26.225 103.299 1.00 20.67 332 ILE B O 1
ATOM 4613 N N . ARG B 1 300 ? -1.738 25.654 104.580 1.00 15.68 333 ARG B N 1
ATOM 4614 C CA . ARG B 1 300 ? -1.102 26.962 104.432 1.00 17.41 333 ARG B CA 1
ATOM 4615 C C . ARG B 1 300 ? -0.500 27.125 103.029 1.00 17.58 333 ARG B C 1
ATOM 4616 O O . ARG B 1 300 ? -0.606 28.196 102.403 1.00 18.67 333 ARG B O 1
ATOM 4624 N N . PHE B 1 301 ? 0.126 26.066 102.520 1.00 19.15 334 PHE B N 1
ATOM 4625 C CA . PHE B 1 301 ? 0.609 26.103 101.141 1.00 19.41 334 PHE B CA 1
ATOM 4626 C C . PHE B 1 301 ? -0.551 26.351 100.173 1.00 15.65 334 PHE B C 1
ATOM 4627 O O . PHE B 1 301 ? -0.417 27.083 99.204 1.00 15.67 334 PHE B O 1
ATOM 4635 N N . LEU B 1 302 ? -1.700 25.738 100.445 1.00 16.76 335 LEU B N 1
ATOM 4636 C CA . LEU B 1 302 ? -2.869 25.892 99.580 1.00 19.80 335 LEU B CA 1
ATOM 4637 C C . LEU B 1 302 ? -3.360 27.339 99.636 1.00 16.95 335 LEU B C 1
ATOM 4638 O O . LEU B 1 302 ? -3.624 27.968 98.601 1.00 16.54 335 LEU B O 1
ATOM 4643 N N . HIS B 1 303 ? -3.444 27.870 100.854 1.00 18.24 336 HIS B N 1
ATOM 4644 C CA . HIS B 1 303 ? -3.756 29.280 101.072 1.00 16.64 336 HIS B CA 1
ATOM 4645 C C . HIS B 1 303 ? -2.810 30.209 100.297 1.00 16.02 336 HIS B C 1
ATOM 4646 O O . HIS B 1 303 ? -3.264 31.133 99.605 1.00 18.70 336 HIS B O 1
ATOM 4653 N N . ASP B 1 304 ? -1.507 29.972 100.427 1.00 17.59 337 ASP B N 1
ATOM 4654 C CA . ASP B 1 304 ? -0.505 30.801 99.754 1.00 16.73 337 ASP B CA 1
ATOM 4655 C C . ASP B 1 304 ? -0.640 30.717 98.231 1.00 16.86 337 ASP B C 1
ATOM 4656 O O . ASP B 1 304 ? -0.475 31.722 97.531 1.00 18.24 337 ASP B O 1
ATOM 4661 N N . GLN B 1 305 ? -0.910 29.518 97.716 1.00 15.83 338 GLN B N 1
ATOM 4662 C CA . GLN B 1 305 ? -1.022 29.342 96.271 1.00 15.61 338 GLN B CA 1
ATOM 4663 C C . GLN B 1 305 ? -2.240 30.088 95.747 1.00 15.26 338 GLN B C 1
ATOM 4664 O O . GLN B 1 305 ? -2.161 30.722 94.695 1.00 20.89 338 GLN B O 1
ATOM 4670 N N . ILE B 1 306 ? -3.357 30.041 96.475 1.00 13.60 339 ILE B N 1
ATOM 4671 C CA . ILE B 1 306 ? -4.555 30.795 96.075 1.00 15.11 339 ILE B CA 1
ATOM 4672 C C . ILE B 1 306 ? -4.337 32.307 96.164 1.00 19.85 339 ILE B C 1
ATOM 4673 O O . ILE B 1 306 ? -4.767 33.059 95.286 1.00 19.03 339 ILE B O 1
ATOM 4678 N N . MET B 1 307 ? -3.655 32.765 97.207 1.00 17.64 340 MET B N 1
ATOM 4679 C CA . MET B 1 307 ? -3.433 34.207 97.333 1.00 16.26 340 MET B CA 1
ATOM 4680 C C . MET B 1 307 ? -2.470 34.715 96.248 1.00 22.54 340 MET B C 1
ATOM 4681 O O . MET B 1 307 ? -2.430 35.910 95.967 1.00 23.09 340 MET B O 1
ATOM 4686 N N . SER B 1 308 ? -1.713 33.809 95.627 1.00 17.38 341 SER B N 1
ATOM 4687 C CA . SER B 1 308 ? -0.748 34.215 94.605 1.00 21.04 341 SER B CA 1
ATOM 4688 C C . SER B 1 308 ? -1.401 34.406 93.232 1.00 19.82 341 SER B C 1
ATOM 4689 O O . SER B 1 308 ? -0.803 34.992 92.325 1.00 24.63 341 SER B O 1
ATOM 4692 N N . VAL B 1 309 ? -2.637 33.928 93.082 1.00 18.50 342 VAL B N 1
ATOM 4693 C CA . VAL B 1 309 ? -3.356 34.049 91.815 1.00 16.93 342 VAL B CA 1
ATOM 4694 C C . VAL B 1 309 ? -3.595 35.526 91.440 1.00 23.25 342 VAL B C 1
ATOM 4695 O O . VAL B 1 309 ? -3.836 36.374 92.292 1.00 21.54 342 VAL B O 1
ATOM 4699 N N . LYS B 1 310 ? -3.475 35.832 90.155 1.00 20.06 343 LYS B N 1
ATOM 4700 C CA . LYS B 1 310 ? -3.511 37.219 89.704 1.00 25.35 343 LYS B CA 1
ATOM 4701 C C . LYS B 1 310 ? -4.876 37.688 89.214 1.00 26.97 343 LYS B C 1
ATOM 4702 O O . LYS B 1 310 ? -5.114 38.898 89.112 1.00 29.35 343 LYS B O 1
ATOM 4708 N N . THR B 1 311 ? -5.767 36.755 88.898 1.00 22.79 344 THR B N 1
ATOM 4709 C CA . THR B 1 311 ? -7.032 37.134 88.267 1.00 21.32 344 THR B CA 1
ATOM 4710 C C . THR B 1 311 ? -8.265 36.609 88.969 1.00 21.47 344 THR B C 1
ATOM 4711 O O . THR B 1 311 ? -8.243 35.546 89.583 1.00 20.27 344 THR B O 1
ATOM 4715 N N . VAL B 1 312 ? -9.360 37.349 88.837 1.00 21.03 345 VAL B N 1
ATOM 4716 C CA . VAL B 1 312 ? -10.657 36.862 89.290 1.00 21.87 345 VAL B CA 1
ATOM 4717 C C . VAL B 1 312 ? -11.002 35.543 88.601 1.00 24.35 345 VAL B C 1
ATOM 4718 O O . VAL B 1 312 ? -11.479 34.603 89.229 1.00 18.84 345 VAL B O 1
ATOM 4722 N N . ASP B 1 313 ? -10.728 35.469 87.307 1.00 19.55 346 ASP B N 1
ATOM 4723 C CA . ASP B 1 313 ? -11.151 34.326 86.506 1.00 20.69 346 ASP B CA 1
ATOM 4724 C C . ASP B 1 313 ? -10.541 32.998 86.955 1.00 20.12 346 ASP B C 1
ATOM 4725 O O . ASP B 1 313 ? -11.248 31.995 87.077 1.00 19.13 346 ASP B O 1
ATOM 4730 N N . LEU B 1 314 ? -9.240 32.998 87.210 1.00 19.67 347 LEU B N 1
ATOM 4731 C CA . LEU B 1 314 ? -8.563 31.801 87.699 1.00 19.82 347 LEU B CA 1
ATOM 4732 C C . LEU B 1 314 ? -8.985 31.476 89.135 1.00 18.78 347 LEU B C 1
ATOM 4733 O O . LEU B 1 314 ? -9.117 30.307 89.497 1.00 18.35 347 LEU B O 1
ATOM 4738 N N . THR B 1 315 ? -9.210 32.499 89.955 1.00 18.23 348 THR B N 1
ATOM 4739 C CA . THR B 1 315 ? -9.688 32.261 91.318 1.00 15.48 348 THR B CA 1
ATOM 4740 C C . THR B 1 315 ? -11.047 31.544 91.313 1.00 17.83 348 THR B C 1
ATOM 4741 O O . THR B 1 315 ? -11.294 30.672 92.148 1.00 16.85 348 THR B O 1
ATOM 4745 N N . LEU B 1 316 ? -11.913 31.919 90.373 1.00 17.87 349 LEU B N 1
ATOM 4746 C CA . LEU B 1 316 ? -13.236 31.294 90.242 1.00 16.29 349 LEU B CA 1
ATOM 4747 C C . LEU B 1 316 ? -13.134 29.851 89.783 1.00 19.53 349 LEU B C 1
ATOM 4748 O O . LEU B 1 316 ? -13.974 29.019 90.131 1.00 19.23 349 LEU B O 1
ATOM 4753 N N . VAL B 1 317 ? -12.114 29.554 88.989 1.00 15.47 350 VAL B N 1
ATOM 4754 C CA . VAL B 1 317 ? -11.890 28.180 88.536 1.00 21.24 350 VAL B CA 1
ATOM 4755 C C . VAL B 1 317 ? -11.506 27.319 89.737 1.00 21.56 350 VAL B C 1
ATOM 4756 O O . VAL B 1 317 ? -12.006 26.205 89.919 1.00 16.89 350 VAL B O 1
ATOM 4760 N N . ILE B 1 318 ? -10.626 27.860 90.574 1.00 19.95 351 ILE B N 1
ATOM 4761 C CA . ILE B 1 318 ? -10.220 27.166 91.791 1.00 17.91 351 ILE B CA 1
ATOM 4762 C C . ILE B 1 318 ? -11.391 27.004 92.764 1.00 18.75 351 ILE B C 1
ATOM 4763 O O . ILE B 1 318 ? -11.583 25.932 93.346 1.00 19.47 351 ILE B O 1
ATOM 4768 N N . TYR B 1 319 ? -12.180 28.060 92.946 1.00 15.97 352 TYR B N 1
ATOM 4769 C CA . TYR B 1 319 ? -13.363 27.967 93.792 1.00 15.35 352 TYR B CA 1
ATOM 4770 C C . TYR B 1 319 ? -14.265 26.865 93.244 1.00 18.40 352 TYR B C 1
ATOM 4771 O O . TYR B 1 319 ? -14.797 26.083 94.007 1.00 20.55 352 TYR B O 1
ATOM 4780 N N . GLY B 1 320 ? -14.424 26.818 91.922 1.00 19.06 353 GLY B N 1
ATOM 4781 C CA . GLY B 1 320 ? -15.319 25.847 91.294 1.00 23.05 353 GLY B CA 1
ATOM 4782 C C . GLY B 1 320 ? -14.850 24.411 91.428 1.00 21.51 353 GLY B C 1
ATOM 4783 O O . GLY B 1 320 ? -15.616 23.456 91.209 1.00 24.39 353 GLY B O 1
ATOM 4784 N N . SER B 1 321 ? -13.584 24.267 91.787 1.00 19.10 354 SER B N 1
ATOM 4785 C CA . SER B 1 321 ? -12.957 22.972 92.005 1.00 23.64 354 SER B CA 1
ATOM 4786 C C . SER B 1 321 ? -12.898 22.580 93.482 1.00 24.10 354 SER B C 1
ATOM 4787 O O . SER B 1 321 ? -12.174 21.647 93.846 1.00 21.82 354 SER B O 1
ATOM 4790 N N . PHE B 1 322 ? -13.666 23.253 94.340 1.00 22.82 355 PHE B N 1
ATOM 4791 C CA . PHE B 1 322 ? -13.491 22.999 95.769 1.00 24.01 355 PHE B CA 1
ATOM 4792 C C . PHE B 1 322 ? -13.898 21.591 96.211 1.00 28.47 355 PHE B C 1
ATOM 4793 O O . PHE B 1 322 ? -13.466 21.146 97.270 1.00 23.21 355 PHE B O 1
ATOM 4801 N N . ARG B 1 323 ? -14.674 20.874 95.395 1.00 18.80 356 ARG B N 1
ATOM 4802 C CA . ARG B 1 323 ? -15.059 19.506 95.736 1.00 17.75 356 ARG B CA 1
ATOM 4803 C C . ARG B 1 323 ? -14.118 18.484 95.120 1.00 23.31 356 ARG B C 1
ATOM 4804 O O . ARG B 1 323 ? -14.339 17.269 95.254 1.00 17.98 356 ARG B O 1
ATOM 4812 N N . HIS B 1 324 ? -13.066 18.953 94.450 1.00 15.28 357 HIS B N 1
ATOM 4813 C CA . HIS B 1 324 ? -12.280 18.030 93.624 1.00 15.56 357 HIS B CA 1
ATOM 4814 C C . HIS B 1 324 ? -11.202 17.266 94.357 1.00 15.63 357 HIS B C 1
ATOM 4815 O O . HIS B 1 324 ? -10.297 16.728 93.725 1.00 16.53 357 HIS B O 1
ATOM 4822 N N . TRP B 1 325 ? -11.288 17.225 95.685 1.00 13.74 358 TRP B N 1
ATOM 4823 C CA . TRP B 1 325 ? -10.507 16.275 96.476 1.00 12.66 358 TRP B CA 1
ATOM 4824 C C . TRP B 1 325 ? -11.430 15.210 97.057 1.00 16.52 358 TRP B C 1
ATOM 4825 O O . TRP B 1 325 ? -10.984 14.324 97.781 1.00 15.94 358 TRP B O 1
ATOM 4836 N N . GLY B 1 326 ? -12.713 15.308 96.728 1.00 16.19 359 GLY B N 1
ATOM 4837 C CA . GLY B 1 326 ? -13.691 14.333 97.179 1.00 18.56 359 GLY B CA 1
ATOM 4838 C C . GLY B 1 326 ? -14.384 14.680 98.482 1.00 15.85 359 GLY B C 1
ATOM 4839 O O . GLY B 1 326 ? -14.487 15.854 98.869 1.00 15.64 359 GLY B O 1
ATOM 4840 N N . HIS B 1 327 ? -14.881 13.641 99.151 1.00 16.63 360 HIS B N 1
ATOM 4841 C CA . HIS B 1 327 ? -15.733 13.803 100.326 1.00 17.34 360 HIS B CA 1
ATOM 4842 C C . HIS B 1 327 ? -15.284 12.799 101.371 1.00 15.49 360 HIS B C 1
ATOM 4843 O O . HIS B 1 327 ? -14.833 11.715 101.024 1.00 14.78 360 HIS B O 1
ATOM 4850 N N . PRO B 1 328 ? -15.383 13.167 102.650 1.00 16.05 361 PRO B N 1
ATOM 4851 C CA . PRO B 1 328 ? -14.937 12.258 103.710 1.00 16.29 361 PRO B CA 1
ATOM 4852 C C . PRO B 1 328 ? -15.923 11.130 104.048 1.00 17.56 361 PRO B C 1
ATOM 4853 O O . PRO B 1 328 ? -17.121 11.217 103.755 1.00 15.32 361 PRO B O 1
ATOM 4857 N N . PHE B 1 329 ? -15.401 10.064 104.657 1.00 15.88 362 PHE B N 1
ATOM 4858 C CA . PHE B 1 329 ? -16.258 9.081 105.317 1.00 19.47 362 PHE B CA 1
ATOM 4859 C C . PHE B 1 329 ? -16.921 9.739 106.498 1.00 16.47 362 PHE B C 1
ATOM 4860 O O . PHE B 1 329 ? -16.308 10.544 107.187 1.00 17.50 362 PHE B O 1
ATOM 4868 N N . ILE B 1 330 ? -18.165 9.351 106.735 1.00 20.29 363 ILE B N 1
ATOM 4869 C CA . ILE B 1 330 ? -18.930 9.751 107.889 1.00 23.12 363 ILE B CA 1
ATOM 4870 C C . ILE B 1 330 ? -19.097 8.539 108.806 1.00 20.31 363 ILE B C 1
ATOM 4871 O O . ILE B 1 330 ? -19.202 7.405 108.340 1.00 19.30 363 ILE B O 1
ATOM 4876 N N . ASP B 1 331 ? -19.066 8.767 110.110 1.00 19.92 364 ASP B N 1
ATOM 4877 C CA . ASP B 1 331 ? -19.335 7.686 111.044 1.00 20.33 364 ASP B CA 1
ATOM 4878 C C . ASP B 1 331 ? -20.857 7.487 111.148 1.00 20.52 364 ASP B C 1
ATOM 4879 O O . ASP B 1 331 ? -21.596 8.451 111.321 1.00 21.62 364 ASP B O 1
ATOM 4884 N N . TYR B 1 332 ? -21.326 6.250 111.025 1.00 19.64 365 TYR B N 1
ATOM 4885 C CA . TYR B 1 332 ? -22.771 6.007 111.098 1.00 19.84 365 TYR B CA 1
ATOM 4886 C C . TYR B 1 332 ? -23.429 6.552 112.369 1.00 21.92 365 TYR B C 1
ATOM 4887 O O . TYR B 1 332 ? -24.546 7.083 112.322 1.00 22.53 365 TYR B O 1
ATOM 4896 N N . TYR B 1 333 ? -22.743 6.411 113.500 1.00 23.58 366 TYR B N 1
ATOM 4897 C CA . TYR B 1 333 ? -23.346 6.753 114.786 1.00 27.34 366 TYR B CA 1
ATOM 4898 C C . TYR B 1 333 ? -23.319 8.246 115.068 1.00 30.59 366 TYR B C 1
ATOM 4899 O O . TYR B 1 333 ? -24.259 8.788 115.650 1.00 32.54 366 TYR B O 1
ATOM 4908 N N . THR B 1 334 ? -22.242 8.915 114.682 1.00 31.16 367 THR B N 1
ATOM 4909 C CA . THR B 1 334 ? -22.150 10.344 114.940 1.00 39.42 367 THR B CA 1
ATOM 4910 C C . THR B 1 334 ? -22.840 11.142 113.840 1.00 38.42 367 THR B C 1
ATOM 4911 O O . THR B 1 334 ? -23.412 12.203 114.091 1.00 44.97 367 THR B O 1
ATOM 4915 N N . GLY B 1 335 ? -22.787 10.627 112.619 1.00 36.99 368 GLY B N 1
ATOM 4916 C CA . GLY B 1 335 ? -23.308 11.348 111.473 1.00 35.59 368 GLY B CA 1
ATOM 4917 C C . GLY B 1 335 ? -22.318 12.409 111.022 1.00 37.60 368 GLY B C 1
ATOM 4918 O O . GLY B 1 335 ? -22.604 13.203 110.122 1.00 37.14 368 GLY B O 1
ATOM 4919 N N . LEU B 1 336 ? -21.148 12.418 111.656 1.00 33.57 369 LEU B N 1
ATOM 4920 C CA . LEU B 1 336 ? -20.104 13.391 111.348 1.00 36.09 369 LEU B CA 1
ATOM 4921 C C . LEU B 1 336 ? -18.856 12.682 110.828 1.00 45.33 369 LEU B C 1
ATOM 4922 O O . LEU B 1 336 ? -18.775 11.453 110.863 1.00 36.99 369 LEU B O 1
ATOM 4927 N N . GLU B 1 337 ? -17.885 13.461 110.359 1.00 59.40 370 GLU B N 1
ATOM 4928 C CA . GLU B 1 337 ? -16.702 12.919 109.687 1.00 64.92 370 GLU B CA 1
ATOM 4929 C C . GLU B 1 337 ? -15.916 11.905 110.521 1.00 67.46 370 GLU B C 1
ATOM 4930 O O . GLU B 1 337 ? -15.308 12.255 111.534 1.00 70.89 370 GLU B O 1
ATOM 4936 N N . LYS B 1 338 ? -15.950 10.650 110.074 1.00 63.36 371 LYS B N 1
ATOM 4937 C CA . LYS B 1 338 ? -15.099 9.575 110.585 1.00 63.23 371 LYS B CA 1
ATOM 4938 C C . LYS B 1 338 ? -15.310 8.323 109.734 1.00 58.57 371 LYS B C 1
ATOM 4939 O O . LYS B 1 338 ? -14.921 7.216 110.113 1.00 59.42 371 LYS B O 1
#

Secondary structure (DSSP, 8-state):
----SHHHHHHHHHHT--HHHHHHHHTT--PPPGGGHHHHHHHHTT---S--HHHHHHHHHHHHHHHHHHHHHHHHH--HHHHHHHHHHHHHHHHHHHHHHHT--SHHHHHHHHHHTT-EEEE-TTS-EEEEEEETTTEEEEEETTEEEETTTTEEEEHHHHHHHHHHHHHHHHHHHHHHS-SS----HHHHHHHHHHHHHHHHHHHHHGGGGHHHHTTHHHHHHHHHHHHHHHHSTTSPP-HHHHHHHHHHHHHHHHH-THHHHHHHHHHH---HHHHHHHHHTTTTT-----/---BSHHHHHHHHHHTT----HHHHTS--HHHHHHHHHTT--PPPGGGHHHHHHHHTT---S--HHHHHHHHHHHHHHHHHHHHHHHTTT--HHHHHHHHHHHHHHHHHHHHHHHT--SHHHHHHHHHHHT-EEEE-TTS-EEEEEEETTTEEEEEETTEEEETTTTEEEEHHHHHHHHHHHHHHHHHHHHHHS-SS----HHHHHHHHHHHHHHHHHHHHHGGGGHHHHTTHHHHHHHHHHHHHHHSSTTPPP-HHHHHHHHHHHHHHHHH-THHHHHHHHHHT---HHHHHHHHHTTTTT----B-TTTSSB-

Organism: Vesicular stomatitis Indiana virus (strain Mudd-Summers) (NCBI:txid11279)

Foldseek 3Di:
DAFAQVVVQVLLVVLVVALVSVVCVVLVFDADGLQQVLLVLLVQQQDDPWDLPVLLVVLVVVVVVVVVVVVVVVVVVVPPVSSSSSVLSLVLVQLVLVLQLLVPPDPVSNVVSCVVQVWDWDAGPPRWIWIWHQRTRQGIWIHTNQWIARSVNSHIDGNVVSVQSSCLSVLLNVLLCVQVVDPPNPDDVVLVVLLVVLSNLLSVLSSPRPLNSVLLLVLLQLLLVVLLVVLVCVVVVPDDDDCVSVVVSVVSLVVVCVVPVSSVVNSVSLNPDNDNVSSVSSNSSSCNSGHHHD/DAFAQLQVQVLLCVLVVHDDDPVNVPPPCVQVSQVCVVLVFRADGLQCVLLVLLQQQQDDPWDLPVLLVVLVVVVVVVVVVVVVVCVVVVHPVVSSSSSNLSLVLVVLVLVLLLQPQPDPVSNVVSCVVQVWDWDADPVRWIWIWHQGTSQGIWIHTDQWIARRVVSHIDGNVVSVQSSVLSVLLSVLLCVQVVDDPNPDDVVLVVLLVVLSNLLSVLCNVRPLVSVLLLVLLQLLLVVLLVVLVCVPPVDDDDDCVSVVVSVVSLVVVVVVPVSSVVSSVSLNPDDDNVSSVSSNSCSCNSGHAHAHPVVRHGD

Solvent-accessible surface area: 27583 Å² total; per-residue (Å²): 127,88,19,51,24,79,67,0,46,68,18,20,140,134,48,108,111,112,6,10,44,49,0,0,88,67,10,162,11,110,13,54,56,12,63,70,0,1,71,32,0,5,56,14,2,53,23,82,134,30,82,5,77,66,0,72,52,11,15,106,70,34,71,112,20,27,96,67,13,85,93,32,33,97,105,57,13,151,148,93,16,52,99,54,33,0,30,2,2,2,1,24,2,1,0,28,29,0,15,41,3,8,68,26,133,45,74,106,70,20,87,67,20,3,157,54,15,169,11,155,44,108,143,6,83,98,62,29,21,3,0,96,2,153,2,58,10,2,5,15,0,22,7,2,117,12,42,0,3,0,90,154,47,41,1,0,0,18,90,37,0,0,53,11,0,28,89,4,0,28,8,0,20,6,9,6,47,33,5,79,20,57,74,52,146,69,30,57,69,134,32,15,61,37,0,9,42,3,0,126,7,0,6,82,0,2,58,112,42,0,40,157,0,6,96,4,7,83,37,0,12,25,0,0,2,5,12,0,8,63,12,8,28,123,85,63,97,174,24,62,108,14,78,116,6,58,80,43,3,118,62,29,1,42,94,3,20,158,113,6,148,0,0,53,92,0,28,69,65,0,36,74,10,179,59,12,23,10,0,16,28,1,2,26,1,37,87,22,1,6,82,22,22,137,131,87,14,29,6,16,34,0,39,14,0,17,93,59,46,68,106,84,109,20,62,91,101,4,70,92,90,118,15,72,2,1,26,45,1,0,89,66,6,148,12,98,9,54,48,7,65,76,0,0,76,36,0,5,58,15,1,64,22,77,134,29,77,5,74,67,0,74,48,13,16,97,85,32,63,130,38,31,78,76,14,85,88,29,30,113,81,36,19,148,68,139,80,15,52,84,48,29,0,31,2,2,0,1,23,2,0,0,18,38,0,8,34,4,10,70,26,134,51,58,108,66,14,77,70,29,4,164,76,19,178,6,154,39,105,151,8,97,99,51,32,27,3,0,105,2,127,2,20,10,2,3,30,0,26,8,2,90,8,18,0,2,0,84,154,43,58,1,0,0,15,90,36,0,1,60,12,0,33,90,3,0,28,9,0,13,8,10,3,52,31,6,92,18,48,77,54,137,73,26,59,69,126,37,10,64,29,0,8,46,0,0,133,26,0,10,95,0,0,60,74,40,0,14,127,0,12,70,4,8,84,13,0,10,11,0,0,2,8,14,0,20,88,14,12,48,137,58,54,126,146,30,66,109,22,76,113,5,68,90,53,3,91,75,32,2,46,95,5,24,171,107,5,136,0,0,98,100,0,30,72,39,0,32,65,8,169,62,13,14,10,0,14,25,0,0,24,0,43,88,20,1,9,89,21,3,44,33,99,142,91,44,131,83,118

Sequence (609 aa):
SPLISDDIDNLIRKFNSDGVLEMLTSCQANPISTSQMHKWMGSWLMSDNHDASQGYSFLHEVDKEAEITFDVVETFIRTDSFKILAYLCQKFLDLHKLTLILNAVSEVELLNLARTFKGKVRRSSHGTNICRIRVPSLGPTFISEGWAYFKKLDILMDRNFLLMVKDVIIGRMQTVLSMVCRIDNLFSEQDIFSLLNIYRIGDKIVERQGNFSYDLIKMVEPICNLKLMKLARESRPLVPQFPHFENHIKTSVDEGAKIDRGIRFLHDQIMSVKTVDLTLVIYGSFRHWGHPFISPLISDDIDNLIRKFNSLPIPSMWDSKNWDGVLEMLTSCQANPISTSQMHKWMGSWLMSDNHDASQGYSFLHEVDKEAEITFDVVETFIRGTDSFKILAYLCQKFLDLHKLTLILNAVSEVELLNLARTFKGKVRRSSHGTNICRIRVPSLGPTFISEGWAYFKKLDILMDRNFLLMVKDVIIGRMQTVLSMVCRIDNLFSEQDIFSLLNIYRIGDKIVERQGNFSYDLIKMVEPICNLKLMKLARESRPLVPQFPHFENHIKTSVDEGAKIDRGIRFLHDQIMSVKTVDLTLVIYGSFRHWGHPFIDYYTGLEK

Nearest PDB structures (foldseek):
  5chs-assembly1_A  TM=1.003E+00  e=1.486E-44  Vesicular stomatitis Indiana virus
  5chs-assembly2_B  TM=9.974E-01  e=2.069E-41  Vesicular stomatitis Indiana virus
  6u1x-assembly1_A  TM=9.665E-01  e=9.010E-35  Vesicular stomatitis Indiana virus strain San Juan
  5a22-assembly1_A  TM=9.632E-01  e=2.190E-33  Vesicular stomatitis virus
  6ueb-assembly1_A  TM=8.117E-01  e=3.454E-09  Rabies virus SAD B19